Protein AF-A0A9Q1QPU2-F1 (afdb_monomer_lite)

Structure (mmCIF, N/CA/C/O backbone):
data_AF-A0A9Q1QPU2-F1
#
_entry.id   AF-A0A9Q1QPU2-F1
#
loop_
_atom_site.group_PDB
_atom_site.id
_atom_site.type_symbol
_atom_site.label_atom_id
_atom_site.label_alt_id
_atom_site.label_comp_id
_atom_site.label_asym_id
_atom_site.label_entity_id
_atom_site.label_seq_id
_atom_site.pdbx_PDB_ins_code
_atom_site.Cartn_x
_atom_site.Cartn_y
_atom_site.Cartn_z
_atom_site.occupancy
_atom_site.B_iso_or_equiv
_atom_site.auth_seq_id
_atom_site.auth_comp_id
_atom_site.auth_asym_id
_atom_site.auth_atom_id
_atom_site.pdbx_PDB_model_num
ATOM 1 N N . MET A 1 1 ? 66.013 45.601 4.174 1.00 34.84 1 MET A N 1
ATOM 2 C CA . MET A 1 1 ? 66.980 44.542 4.52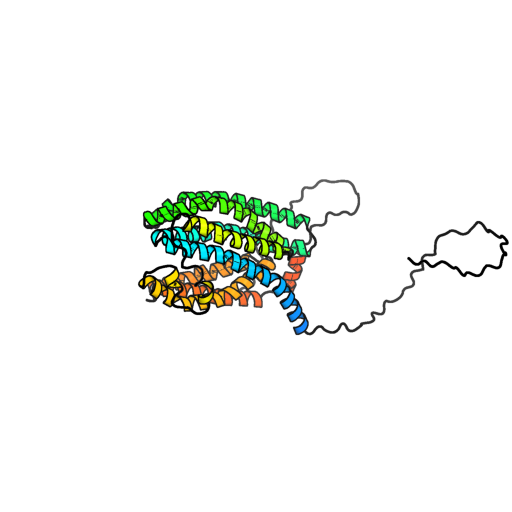8 1.00 34.84 1 MET A CA 1
ATOM 3 C C . MET A 1 1 ? 66.966 43.518 3.395 1.00 34.84 1 MET A C 1
ATOM 5 O O . MET A 1 1 ? 65.928 42.915 3.198 1.00 34.84 1 MET A O 1
ATOM 9 N N . SER A 1 2 ? 68.063 43.481 2.618 1.00 30.22 2 SER A N 1
ATOM 10 C CA . SER A 1 2 ? 68.487 42.543 1.544 1.00 30.22 2 SER A CA 1
ATOM 11 C C . SER A 1 2 ? 67.428 42.031 0.539 1.00 30.22 2 SER A C 1
ATOM 13 O O . SER A 1 2 ? 66.577 41.247 0.919 1.00 30.22 2 SER A O 1
ATOM 15 N N . SER A 1 3 ? 67.333 42.444 -0.735 1.00 26.91 3 SER A N 1
ATOM 16 C CA . SER A 1 3 ? 68.310 42.666 -1.829 1.00 26.91 3 SER A CA 1
ATOM 17 C C . SER A 1 3 ? 68.840 41.389 -2.508 1.00 26.91 3 SER A C 1
ATOM 19 O O . SER A 1 3 ? 69.225 40.452 -1.814 1.00 26.91 3 SER A O 1
ATOM 21 N N . TYR A 1 4 ? 68.941 41.489 -3.849 1.00 28.34 4 TYR A N 1
ATOM 22 C CA . TYR A 1 4 ? 69.605 40.662 -4.887 1.00 28.34 4 TYR A CA 1
ATOM 23 C C . TYR A 1 4 ? 68.742 39.691 -5.715 1.00 28.34 4 TYR A C 1
ATOM 25 O O . TYR A 1 4 ? 67.999 38.904 -5.156 1.00 28.34 4 TYR A O 1
ATOM 33 N N . LYS A 1 5 ? 68.907 39.544 -7.040 1.00 32.22 5 LYS A N 1
ATOM 34 C CA . LYS A 1 5 ? 69.189 40.414 -8.211 1.00 32.22 5 LYS A CA 1
ATOM 35 C C . LYS A 1 5 ? 69.163 39.482 -9.446 1.00 32.22 5 LYS A C 1
ATOM 37 O O . LYS A 1 5 ? 69.552 38.327 -9.358 1.00 32.22 5 LYS A O 1
ATOM 42 N N . SER A 1 6 ? 68.718 40.045 -10.565 1.00 30.31 6 SER A N 1
ATOM 43 C CA . SER A 1 6 ? 68.746 39.582 -11.967 1.00 30.31 6 SER A CA 1
ATOM 44 C C . SER A 1 6 ? 70.047 38.924 -12.484 1.00 30.31 6 SER A C 1
ATOM 46 O O . SER A 1 6 ? 71.121 39.339 -12.054 1.00 30.31 6 SER A O 1
ATOM 48 N N . ALA A 1 7 ? 69.930 38.012 -13.474 1.00 30.69 7 ALA A N 1
ATOM 49 C CA . ALA A 1 7 ? 70.669 37.965 -14.769 1.00 30.69 7 ALA A CA 1
ATOM 50 C C . ALA A 1 7 ? 70.423 36.600 -15.473 1.00 30.69 7 ALA A C 1
ATOM 52 O O . ALA A 1 7 ? 70.727 35.558 -14.907 1.00 30.69 7 ALA A O 1
ATOM 53 N N . ILE A 1 8 ? 69.661 36.512 -16.573 1.00 32.28 8 ILE A N 1
ATOM 54 C CA . ILE A 1 8 ? 70.075 36.578 -17.998 1.00 32.28 8 ILE A CA 1
ATOM 55 C C . ILE A 1 8 ? 71.244 35.646 -18.370 1.00 32.28 8 ILE A C 1
ATOM 57 O O . ILE A 1 8 ? 72.381 35.905 -17.990 1.00 32.28 8 ILE A O 1
ATOM 61 N N . ASN A 1 9 ? 70.976 34.659 -19.239 1.00 26.20 9 ASN A N 1
ATOM 62 C CA . ASN A 1 9 ? 71.851 34.348 -20.376 1.00 26.20 9 ASN A CA 1
ATOM 63 C C . ASN A 1 9 ? 71.113 33.572 -21.482 1.00 26.20 9 ASN A C 1
ATOM 65 O O . ASN A 1 9 ? 70.514 32.526 -21.250 1.00 26.20 9 ASN A O 1
ATOM 69 N N . LEU A 1 10 ? 71.195 34.127 -22.689 1.00 27.95 10 LEU A N 1
ATOM 70 C CA . LEU A 1 10 ? 70.798 33.579 -23.982 1.00 27.95 10 LEU A CA 1
ATOM 71 C C . LEU A 1 10 ? 72.023 33.738 -24.901 1.00 27.95 10 LEU A C 1
ATOM 73 O O . LEU A 1 10 ? 72.663 34.787 -24.834 1.00 27.95 10 LEU A O 1
ATOM 77 N N . PRO A 1 11 ? 72.314 32.784 -25.794 1.00 32.06 11 PRO A N 1
ATOM 78 C CA . PRO A 1 11 ? 72.990 33.084 -27.063 1.00 32.06 11 PRO A CA 1
ATOM 79 C C . PRO A 1 11 ? 72.051 32.723 -28.235 1.00 32.06 11 PRO A C 1
ATOM 81 O O . PRO A 1 11 ? 71.569 31.599 -28.322 1.00 32.06 11 PRO A O 1
ATOM 84 N N . SER A 1 12 ? 71.544 33.691 -29.013 1.00 27.19 12 SER A N 1
ATOM 85 C CA . SER A 1 12 ? 72.087 34.207 -30.296 1.00 27.19 12 SER A CA 1
ATOM 86 C C . SER A 1 12 ? 72.287 33.123 -31.375 1.00 27.19 12 SER A C 1
ATOM 88 O O . SER A 1 12 ? 73.222 32.338 -31.294 1.00 27.19 12 SER A O 1
ATOM 90 N N . LEU A 1 13 ? 71.360 32.956 -32.327 1.00 31.27 13 LEU A N 1
ATOM 91 C CA . LEU A 1 13 ? 71.281 33.637 -33.639 1.00 31.27 13 LEU A CA 1
ATOM 92 C C . LEU A 1 13 ? 72.525 33.499 -34.537 1.00 31.27 13 LEU A C 1
ATOM 94 O O . LEU A 1 13 ? 73.529 34.180 -34.356 1.00 31.27 13 LEU A O 1
ATOM 98 N N . THR A 1 14 ? 72.368 32.753 -35.629 1.00 26.95 14 THR A N 1
ATOM 99 C CA . THR A 1 14 ? 72.951 33.065 -36.946 1.00 26.95 14 THR A CA 1
ATOM 100 C C . THR A 1 14 ? 71.989 32.482 -37.989 1.00 26.95 14 THR A C 1
ATOM 102 O O . THR A 1 14 ? 71.664 31.305 -37.922 1.00 26.95 14 THR A O 1
ATOM 105 N N . LYS A 1 15 ? 71.210 33.350 -38.659 1.00 28.09 15 LYS A N 1
ATOM 106 C CA . LYS A 1 15 ? 71.367 33.773 -40.072 1.00 28.09 15 LYS A CA 1
ATOM 107 C C . LYS A 1 15 ? 71.317 32.597 -41.056 1.00 28.09 15 LYS A C 1
ATOM 109 O O . LYS A 1 15 ? 71.992 31.612 -40.840 1.00 28.09 15 LYS A O 1
ATOM 114 N N . ALA A 1 16 ? 70.712 32.656 -42.228 1.00 27.31 16 ALA A N 1
ATOM 115 C CA . ALA A 1 16 ? 69.770 33.516 -42.932 1.00 27.31 16 ALA A CA 1
ATOM 116 C C . ALA A 1 16 ? 69.650 32.834 -44.312 1.00 27.31 16 ALA A C 1
ATOM 118 O O . ALA A 1 16 ? 70.626 32.250 -44.767 1.00 27.31 16 ALA A O 1
ATOM 119 N N . GLN A 1 17 ? 68.501 32.976 -44.974 1.00 25.86 17 GLN A N 1
ATOM 120 C CA . GLN A 1 17 ? 68.323 32.804 -46.425 1.00 25.86 17 GLN A CA 1
ATOM 121 C C . GLN A 1 17 ? 68.671 31.446 -47.059 1.00 25.86 17 GLN A C 1
ATOM 123 O O . GLN A 1 17 ? 69.809 31.180 -47.407 1.00 25.86 17 GLN A O 1
ATOM 128 N N . GLU A 1 18 ? 67.622 30.737 -47.470 1.00 25.30 18 GLU A N 1
ATOM 129 C CA . GLU A 1 18 ? 67.365 30.632 -48.910 1.00 25.30 18 GLU A CA 1
ATOM 130 C C . GLU A 1 18 ? 65.853 30.575 -49.150 1.00 25.30 18 GLU A C 1
ATOM 132 O O . GLU A 1 18 ? 65.139 29.685 -48.691 1.00 25.30 18 GLU A O 1
ATOM 137 N N . ARG A 1 19 ? 65.347 31.620 -49.801 1.00 26.22 19 ARG A N 1
ATOM 138 C CA . ARG A 1 19 ? 63.981 31.723 -50.301 1.00 26.22 19 ARG A CA 1
ATOM 139 C C . ARG A 1 19 ? 64.154 32.024 -51.778 1.00 26.22 19 ARG A C 1
ATOM 141 O O . ARG A 1 19 ? 64.421 33.170 -52.117 1.00 26.22 19 ARG A O 1
ATOM 148 N N . GLU A 1 20 ? 64.000 31.021 -52.633 1.00 25.81 20 GLU A N 1
ATOM 149 C CA . GLU A 1 20 ? 63.782 31.268 -54.053 1.00 25.81 20 GLU A CA 1
ATOM 150 C C . GLU A 1 20 ? 62.531 30.533 -54.544 1.00 25.81 20 GLU A C 1
ATOM 152 O O . GLU A 1 20 ? 62.410 29.313 -54.560 1.00 25.81 20 GLU A O 1
ATOM 157 N N . SER A 1 21 ? 61.551 31.385 -54.827 1.00 26.98 21 SER A N 1
ATOM 158 C CA . SER A 1 21 ? 60.366 31.241 -55.658 1.00 26.98 21 SER A CA 1
ATOM 159 C C . SER A 1 21 ? 60.371 30.101 -56.688 1.00 26.98 21 SER A C 1
ATOM 161 O O . SER A 1 21 ? 61.070 30.169 -57.695 1.00 26.98 21 SER A O 1
ATOM 163 N N . THR A 1 22 ? 59.382 29.209 -56.592 1.00 26.09 22 THR A N 1
ATOM 164 C CA . THR A 1 22 ? 58.514 28.928 -57.751 1.00 26.09 22 THR A CA 1
ATOM 165 C C . THR A 1 22 ? 57.103 28.572 -57.272 1.00 26.09 22 THR A C 1
ATOM 167 O O . THR A 1 22 ? 56.781 27.424 -56.986 1.00 26.09 22 THR A O 1
ATOM 170 N N . HIS A 1 23 ? 56.239 29.583 -57.150 1.00 28.95 23 HIS A N 1
ATOM 171 C CA . HIS A 1 23 ? 54.799 29.375 -56.998 1.00 28.95 23 HIS A CA 1
ATOM 172 C C . HIS A 1 23 ? 54.241 28.846 -58.328 1.00 28.95 23 HIS A C 1
ATOM 174 O O . HIS A 1 23 ? 54.044 29.614 -59.26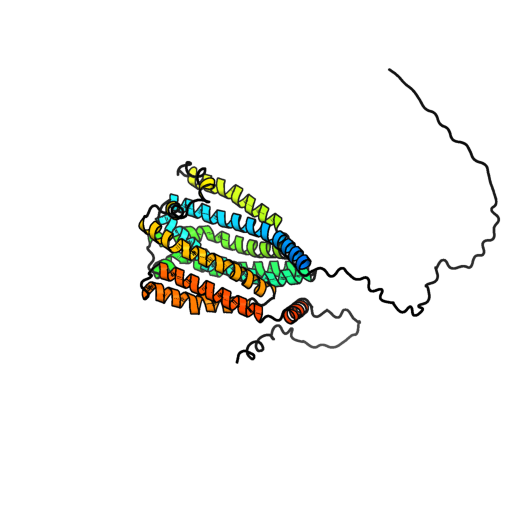6 1.00 28.95 23 HIS A O 1
ATOM 180 N N . THR A 1 24 ? 53.953 27.547 -58.419 1.00 29.55 24 THR A N 1
ATOM 181 C CA . THR A 1 24 ? 53.045 27.024 -59.448 1.00 29.55 24 THR A CA 1
ATOM 182 C C . THR A 1 24 ? 51.625 27.083 -58.892 1.00 29.55 24 THR A C 1
ATOM 184 O O . THR A 1 24 ? 51.185 26.238 -58.115 1.00 29.55 24 THR A O 1
ATOM 187 N N . ILE A 1 25 ? 50.916 28.151 -59.251 1.00 37.66 25 ILE A N 1
ATOM 188 C CA . ILE A 1 25 ? 49.475 28.309 -59.057 1.00 37.66 25 ILE A CA 1
ATOM 189 C C . ILE A 1 25 ? 48.807 27.262 -59.951 1.00 37.66 25 ILE A C 1
ATOM 191 O O . ILE A 1 25 ? 48.727 27.505 -61.146 1.00 37.66 25 ILE A O 1
ATOM 195 N N . ASN A 1 26 ? 48.467 26.079 -59.416 1.00 36.12 26 ASN A N 1
ATOM 196 C CA . ASN A 1 26 ? 47.433 25.143 -59.912 1.00 36.12 26 ASN A CA 1
ATOM 197 C C . ASN A 1 26 ? 47.466 23.795 -59.152 1.00 36.12 26 ASN A C 1
ATOM 199 O O . ASN A 1 26 ? 47.678 22.741 -59.751 1.00 36.12 26 ASN A O 1
ATOM 203 N N . GLN A 1 27 ? 47.227 23.789 -57.833 1.00 38.75 27 GLN A N 1
ATOM 204 C CA . GLN A 1 27 ? 46.859 22.554 -57.119 1.00 38.75 27 GLN A CA 1
ATOM 205 C C . GLN A 1 27 ? 45.722 22.807 -56.112 1.00 38.75 27 GLN A C 1
ATOM 207 O O . GLN A 1 27 ? 45.822 23.736 -55.308 1.00 38.75 27 GLN A O 1
ATOM 212 N N . PRO A 1 28 ? 44.632 22.015 -56.141 1.00 36.62 28 PRO A N 1
ATOM 213 C CA . PRO A 1 28 ? 43.516 22.174 -55.216 1.00 36.62 28 PRO A CA 1
ATOM 214 C C . PRO A 1 28 ? 43.838 21.602 -53.823 1.00 36.62 28 PRO A C 1
ATOM 216 O O . PRO A 1 28 ? 44.310 20.476 -53.686 1.00 36.62 28 PRO A O 1
ATOM 219 N N . LEU A 1 29 ? 43.519 22.383 -52.784 1.00 38.06 29 LEU A N 1
ATOM 220 C CA . LEU A 1 29 ? 43.674 22.107 -51.344 1.00 38.06 29 LEU A CA 1
ATOM 221 C C . LEU A 1 29 ? 42.644 21.093 -50.792 1.00 38.06 29 LEU A C 1
ATOM 223 O O . LEU A 1 29 ? 42.012 21.328 -49.764 1.00 38.06 29 LEU A O 1
ATOM 227 N N . LEU A 1 30 ? 42.447 19.955 -51.463 1.00 35.75 30 LEU A N 1
ATOM 228 C CA . LEU A 1 30 ? 41.567 18.883 -50.980 1.00 35.75 30 LEU A CA 1
ATOM 229 C C . LEU A 1 30 ? 42.292 17.537 -51.026 1.00 35.75 30 LEU A C 1
ATOM 231 O O . LEU A 1 30 ? 42.607 17.009 -52.091 1.00 35.75 30 LEU A O 1
ATOM 235 N N . ALA A 1 31 ? 42.549 16.978 -49.843 1.00 32.84 31 ALA A N 1
ATOM 236 C CA . ALA A 1 31 ? 43.121 15.649 -49.687 1.00 32.84 31 ALA A CA 1
ATOM 237 C C . ALA A 1 31 ? 42.207 14.589 -50.329 1.00 32.84 31 ALA A C 1
ATOM 239 O O . ALA A 1 31 ? 41.003 14.529 -50.070 1.00 32.84 31 ALA A O 1
ATOM 240 N N . LYS A 1 32 ? 42.807 13.749 -51.179 1.00 32.75 32 LYS A N 1
ATOM 241 C CA . LYS A 1 32 ? 42.189 12.591 -51.837 1.00 32.75 32 LYS A CA 1
ATOM 242 C C . LYS A 1 32 ? 41.475 11.688 -50.823 1.00 32.75 32 LYS A C 1
ATOM 244 O O . LYS A 1 32 ? 42.078 11.217 -49.863 1.00 32.75 32 LYS A O 1
ATOM 249 N N . LYS A 1 33 ? 40.211 11.375 -51.110 1.00 28.05 33 LYS A N 1
ATOM 250 C CA . LYS A 1 33 ? 39.438 10.296 -50.480 1.00 28.05 33 LYS A CA 1
ATOM 251 C C . LYS A 1 33 ? 40.066 8.943 -50.879 1.00 28.05 33 LYS A C 1
ATOM 253 O O . LYS A 1 33 ? 40.233 8.727 -52.082 1.00 28.05 33 LYS A O 1
ATOM 258 N N . PRO A 1 34 ? 40.424 8.037 -49.950 1.00 31.33 34 PRO A N 1
ATOM 259 C CA . PRO A 1 34 ? 40.932 6.721 -50.325 1.00 31.33 34 PRO A CA 1
ATOM 260 C C . PRO A 1 34 ? 39.817 5.855 -50.920 1.00 31.33 34 PRO A C 1
ATOM 262 O O . PRO A 1 34 ? 38.688 5.833 -50.430 1.00 31.33 34 PRO A O 1
ATOM 265 N N . SER A 1 35 ? 40.160 5.156 -51.995 1.00 29.08 35 SER A N 1
ATOM 266 C CA . SER A 1 35 ? 39.362 4.157 -52.702 1.00 29.08 35 SER A CA 1
ATOM 267 C C . SER A 1 35 ? 38.942 2.998 -51.793 1.00 29.08 35 SER A C 1
ATOM 269 O O . SER A 1 35 ? 39.776 2.430 -51.090 1.00 29.08 35 SER A O 1
ATOM 271 N N . ILE A 1 36 ? 37.667 2.610 -51.863 1.00 33.50 36 ILE A N 1
ATOM 272 C CA . ILE A 1 36 ? 37.123 1.406 -51.224 1.00 33.50 36 ILE A CA 1
ATOM 273 C C . ILE A 1 36 ? 37.673 0.183 -51.972 1.00 33.50 36 ILE A C 1
ATOM 275 O O . ILE A 1 36 ? 37.143 -0.215 -53.006 1.00 33.50 36 ILE A O 1
ATOM 279 N N . GLY A 1 37 ? 38.759 -0.393 -51.461 1.00 28.14 37 GLY A N 1
ATOM 280 C CA . GLY A 1 37 ? 39.124 -1.781 -51.725 1.00 28.14 37 GLY A CA 1
ATOM 281 C C . GLY A 1 37 ? 38.324 -2.687 -50.791 1.00 28.14 37 GLY A C 1
ATOM 282 O O . GLY A 1 37 ? 38.138 -2.356 -49.622 1.00 28.14 37 GLY A O 1
ATOM 283 N N . HIS A 1 38 ? 37.816 -3.808 -51.302 1.00 33.62 38 HIS A N 1
ATOM 284 C CA . HIS A 1 38 ? 37.218 -4.866 -50.489 1.00 33.62 38 HIS A CA 1
ATOM 285 C C . HIS A 1 38 ? 38.249 -5.407 -49.494 1.00 33.62 38 HIS A C 1
ATOM 287 O O . HIS A 1 38 ? 39.044 -6.286 -49.815 1.00 33.62 38 HIS A O 1
ATOM 293 N N . GLN A 1 39 ? 38.233 -4.866 -48.279 1.00 28.22 39 GLN A N 1
ATOM 294 C CA . GLN A 1 39 ? 38.965 -5.404 -47.149 1.00 28.22 39 GLN A CA 1
ATOM 295 C C . GLN A 1 39 ? 37.976 -6.246 -46.349 1.00 28.22 39 GLN A C 1
ATOM 297 O O . GLN A 1 39 ? 37.120 -5.743 -45.624 1.00 28.22 39 GLN A O 1
ATOM 302 N N . GLN A 1 40 ? 38.049 -7.550 -46.590 1.00 28.59 40 GLN A N 1
ATOM 303 C CA . GLN A 1 40 ? 37.376 -8.584 -45.822 1.00 28.59 40 GLN A CA 1
ATOM 304 C C . GLN A 1 40 ? 37.736 -8.367 -44.344 1.00 28.59 40 GLN A C 1
ATOM 306 O O . GLN A 1 40 ? 38.898 -8.501 -43.964 1.00 28.59 40 GLN A O 1
ATOM 311 N N . MET A 1 41 ? 36.759 -7.967 -43.524 1.00 29.23 41 MET A N 1
ATOM 312 C CA . MET A 1 41 ? 36.916 -7.904 -42.071 1.00 29.23 41 MET A CA 1
ATOM 313 C C . MET A 1 41 ? 37.126 -9.332 -41.563 1.00 29.23 41 MET A C 1
ATOM 315 O O . MET A 1 41 ? 36.170 -10.082 -41.372 1.00 29.23 41 MET A O 1
ATOM 319 N N . GLN A 1 42 ? 38.386 -9.720 -41.376 1.00 28.75 42 GLN A N 1
ATOM 320 C CA . GLN A 1 42 ? 38.726 -10.813 -40.480 1.00 28.75 42 GLN A CA 1
ATOM 321 C C . GLN A 1 42 ? 38.312 -10.375 -39.078 1.00 28.75 42 GLN A C 1
ATOM 323 O O . GLN A 1 42 ? 38.868 -9.441 -38.504 1.00 28.75 42 GLN A O 1
ATOM 328 N N . HIS A 1 43 ? 37.266 -11.020 -38.575 1.00 30.80 43 HIS A N 1
ATOM 329 C CA . HIS A 1 43 ? 36.855 -10.954 -37.185 1.00 30.80 43 HIS A CA 1
ATOM 330 C C . HIS A 1 43 ? 37.993 -11.584 -36.364 1.00 30.80 43 HIS A C 1
ATOM 332 O O . HIS A 1 43 ? 38.073 -12.805 -36.252 1.00 30.80 43 HIS A O 1
ATOM 338 N N . GLU A 1 44 ? 38.919 -10.774 -35.847 1.00 32.03 44 GLU A N 1
ATOM 339 C CA . GLU A 1 44 ? 39.770 -11.220 -34.746 1.00 32.03 44 GLU A CA 1
ATOM 340 C C . GLU A 1 44 ? 38.867 -11.383 -33.522 1.00 32.03 44 GLU A C 1
ATOM 342 O O . GLU A 1 44 ? 38.420 -10.419 -32.896 1.00 32.03 44 GLU A O 1
ATOM 347 N N . ASP A 1 45 ? 38.527 -12.637 -33.245 1.00 35.75 45 ASP A N 1
ATOM 348 C CA . ASP A 1 45 ? 37.772 -13.065 -32.079 1.00 35.75 45 ASP A CA 1
ATOM 349 C C . ASP A 1 45 ? 38.711 -12.997 -30.865 1.00 35.75 45 ASP A C 1
ATOM 351 O O . ASP A 1 45 ? 39.341 -13.975 -30.461 1.00 35.75 45 ASP A O 1
ATOM 355 N N . HIS A 1 46 ? 38.888 -11.796 -30.307 1.00 34.91 46 HIS A N 1
ATOM 356 C CA . HIS A 1 46 ? 39.441 -11.676 -28.965 1.00 34.91 46 HIS A CA 1
ATOM 357 C C . HIS A 1 46 ? 38.467 -12.375 -28.009 1.00 34.91 46 HIS A C 1
ATOM 359 O O . HIS A 1 46 ? 37.315 -11.942 -27.918 1.00 34.91 46 HIS A O 1
ATOM 365 N N . PRO A 1 47 ? 38.887 -13.416 -27.265 1.00 39.72 47 PRO A N 1
ATOM 366 C CA . PRO A 1 47 ? 38.003 -14.067 -26.319 1.00 39.72 47 PRO A CA 1
ATOM 367 C C . PRO A 1 47 ? 37.664 -13.054 -25.228 1.00 39.72 47 PRO A C 1
ATOM 369 O O . PRO A 1 47 ? 38.466 -12.770 -24.335 1.00 39.72 47 PRO A O 1
ATOM 372 N N . HIS A 1 48 ? 36.461 -12.482 -25.299 1.00 45.09 48 HIS A N 1
ATOM 373 C CA . HIS A 1 48 ? 35.873 -11.806 -24.157 1.00 45.09 48 HIS A CA 1
ATOM 374 C C . HIS A 1 48 ? 35.924 -12.800 -22.993 1.00 45.09 48 HIS A C 1
ATOM 376 O O . HIS A 1 48 ? 35.435 -13.922 -23.154 1.00 45.09 48 HIS A O 1
ATOM 382 N N . PRO A 1 49 ? 36.510 -12.441 -21.834 1.00 51.22 49 PRO A N 1
ATOM 383 C CA . PRO A 1 49 ? 36.512 -13.338 -20.693 1.00 51.22 49 PRO A CA 1
ATOM 384 C C . PRO A 1 49 ? 35.055 -13.689 -20.411 1.00 51.22 49 PRO A C 1
ATOM 386 O O . PRO A 1 49 ? 34.252 -12.795 -20.127 1.00 51.22 49 PRO A O 1
ATOM 389 N N . GLN A 1 50 ? 34.703 -14.970 -20.572 1.00 51.38 50 GLN A N 1
ATOM 390 C CA . GLN A 1 50 ? 33.384 -15.491 -20.237 1.00 51.38 50 GLN A CA 1
ATOM 391 C C . GLN A 1 50 ? 33.126 -15.096 -18.787 1.00 51.38 50 GLN A C 1
ATOM 393 O O . GLN A 1 50 ? 33.680 -15.683 -17.857 1.00 51.38 50 GLN A O 1
ATOM 398 N N . LYS A 1 51 ? 32.334 -14.039 -18.584 1.00 57.38 51 LYS A N 1
ATOM 399 C CA . LYS A 1 51 ? 31.912 -13.635 -17.249 1.00 57.38 51 LYS A CA 1
ATOM 400 C C . LYS A 1 51 ? 31.193 -14.845 -16.676 1.00 57.38 51 LYS A C 1
ATOM 402 O O . LYS A 1 51 ? 30.162 -15.252 -17.206 1.00 57.38 51 LYS A O 1
ATOM 407 N N . THR A 1 52 ? 31.753 -15.441 -15.629 1.00 75.81 52 THR A N 1
ATOM 408 C CA . THR A 1 52 ? 31.099 -16.550 -14.937 1.00 75.81 52 THR A CA 1
ATOM 409 C C . THR A 1 52 ? 29.697 -16.098 -14.524 1.00 75.81 52 THR A C 1
ATOM 411 O O . THR A 1 52 ? 29.517 -14.945 -14.121 1.00 75.81 52 THR A O 1
ATOM 414 N N . HIS A 1 53 ? 28.697 -16.983 -14.611 1.00 81.75 53 HIS A N 1
ATOM 415 C CA . HIS A 1 53 ? 27.316 -16.680 -14.197 1.00 81.75 53 HIS A CA 1
ATOM 416 C C . HIS A 1 53 ? 27.255 -16.047 -12.792 1.00 81.75 53 HIS A C 1
ATOM 418 O O . HIS A 1 53 ? 26.421 -15.182 -12.531 1.00 81.75 53 HIS A O 1
ATOM 424 N N . LEU A 1 54 ? 28.205 -16.407 -11.923 1.00 85.06 54 LEU A N 1
ATOM 425 C CA . LEU A 1 54 ? 28.401 -15.816 -10.602 1.00 85.06 54 LEU A CA 1
ATOM 426 C C . LEU A 1 54 ? 28.809 -14.333 -10.648 1.00 85.06 54 LEU A C 1
ATOM 428 O O . LEU A 1 54 ? 28.237 -13.519 -9.930 1.00 85.06 54 LEU A O 1
ATOM 432 N N . THR A 1 55 ? 29.764 -13.958 -11.503 1.00 85.69 55 THR A N 1
ATOM 433 C CA . THR A 1 55 ? 30.198 -12.557 -11.656 1.00 85.69 55 THR A CA 1
ATOM 434 C C . THR A 1 55 ? 29.055 -11.682 -12.168 1.00 85.69 55 THR A C 1
ATOM 436 O O . THR A 1 55 ? 28.898 -10.544 -11.727 1.00 85.69 55 THR A O 1
ATOM 439 N N . LEU A 1 56 ? 28.225 -12.210 -13.073 1.00 90.06 56 LEU A N 1
ATOM 440 C CA . LEU A 1 56 ? 27.018 -11.522 -13.531 1.00 90.06 56 LEU A CA 1
ATOM 441 C C . LEU A 1 56 ? 26.018 -11.340 -12.378 1.00 90.06 56 LEU A C 1
ATOM 443 O O . LEU A 1 56 ? 25.591 -10.219 -12.123 1.00 90.06 56 LEU A O 1
ATOM 447 N N . ALA A 1 57 ? 25.722 -12.408 -11.631 1.00 87.62 57 ALA A N 1
ATOM 448 C CA . ALA A 1 57 ? 24.795 -12.364 -10.501 1.00 87.62 57 ALA A CA 1
ATOM 449 C C . ALA A 1 57 ? 25.230 -11.376 -9.404 1.00 87.62 57 ALA A C 1
ATOM 451 O O . ALA A 1 57 ? 24.401 -10.635 -8.883 1.00 87.62 57 ALA A O 1
ATOM 452 N N . ILE A 1 58 ? 26.526 -11.311 -9.082 1.00 90.50 58 ILE A N 1
ATOM 453 C CA . ILE A 1 58 ? 27.063 -10.360 -8.096 1.00 90.50 58 ILE A CA 1
ATOM 454 C C . ILE A 1 58 ? 26.888 -8.912 -8.572 1.00 90.50 58 ILE A C 1
ATOM 456 O O . ILE A 1 58 ? 26.526 -8.039 -7.780 1.00 90.50 58 ILE A O 1
ATOM 460 N N . ASN A 1 59 ? 27.124 -8.644 -9.859 1.00 90.69 59 ASN A N 1
ATOM 461 C CA . ASN A 1 59 ? 26.946 -7.306 -10.421 1.00 90.69 59 ASN A CA 1
ATOM 462 C C . ASN A 1 59 ? 25.473 -6.873 -10.403 1.00 90.69 59 ASN A C 1
ATOM 464 O O . ASN A 1 59 ? 25.179 -5.746 -10.000 1.00 90.69 59 ASN A O 1
ATOM 468 N N . GLU A 1 60 ? 24.555 -7.773 -10.760 1.00 90.06 60 GLU A N 1
ATOM 469 C CA . GLU A 1 60 ? 23.113 -7.524 -10.664 1.00 90.06 60 GLU A CA 1
ATOM 470 C C . GLU A 1 60 ? 22.677 -7.297 -9.210 1.00 90.06 60 GLU A C 1
ATOM 472 O O . GLU A 1 60 ? 22.006 -6.311 -8.909 1.00 90.06 60 GLU A O 1
ATOM 477 N N . ALA A 1 61 ? 23.136 -8.135 -8.273 1.00 85.44 61 ALA A N 1
ATOM 478 C CA . ALA A 1 61 ? 22.832 -7.987 -6.851 1.00 85.44 61 ALA A CA 1
ATOM 479 C C . ALA A 1 61 ? 23.310 -6.638 -6.293 1.00 85.44 61 ALA A C 1
ATOM 481 O O . ALA A 1 61 ? 22.579 -5.981 -5.550 1.00 85.44 61 ALA A O 1
ATOM 482 N N . ARG A 1 62 ? 24.506 -6.180 -6.686 1.00 90.50 62 ARG A N 1
ATOM 483 C CA . ARG A 1 62 ? 25.023 -4.857 -6.305 1.00 90.50 62 ARG A CA 1
ATOM 484 C C . ARG A 1 62 ? 24.163 -3.725 -6.878 1.00 90.50 62 ARG A C 1
ATOM 486 O O . ARG A 1 62 ? 23.883 -2.764 -6.165 1.00 90.50 62 ARG A O 1
ATOM 493 N N . SER A 1 63 ? 23.729 -3.838 -8.133 1.00 86.88 63 SER A N 1
ATOM 494 C CA . SER A 1 63 ? 22.840 -2.857 -8.769 1.00 86.88 63 SER A CA 1
ATOM 495 C C . SER A 1 63 ? 21.494 -2.759 -8.041 1.00 86.88 63 SER A C 1
ATOM 497 O O . SER A 1 63 ? 21.055 -1.666 -7.676 1.00 86.88 63 SER A O 1
ATOM 499 N N . ILE A 1 64 ? 20.888 -3.909 -7.726 1.00 87.69 64 ILE A N 1
ATOM 500 C CA . ILE A 1 64 ? 19.645 -3.993 -6.949 1.00 87.69 64 ILE A CA 1
ATOM 501 C C . ILE A 1 64 ? 19.839 -3.377 -5.561 1.00 87.69 64 ILE A C 1
ATOM 503 O O . ILE A 1 64 ? 19.023 -2.557 -5.146 1.00 87.69 64 ILE A O 1
ATOM 507 N N . ALA A 1 65 ? 20.927 -3.709 -4.858 1.00 83.50 65 ALA A N 1
ATOM 508 C CA . ALA A 1 65 ? 21.205 -3.195 -3.517 1.00 83.50 65 ALA A CA 1
ATOM 509 C C . ALA A 1 65 ? 21.332 -1.662 -3.484 1.00 83.50 65 ALA A C 1
ATOM 511 O O . ALA A 1 65 ? 20.794 -1.027 -2.576 1.00 83.50 65 ALA A O 1
ATOM 512 N N . ASN A 1 66 ? 21.967 -1.057 -4.494 1.00 86.12 66 ASN A N 1
ATOM 513 C CA . ASN A 1 66 ? 22.114 0.400 -4.594 1.00 86.12 66 ASN A CA 1
ATOM 514 C C . ASN A 1 66 ? 20.766 1.134 -4.691 1.00 86.12 66 ASN A C 1
ATOM 516 O O . ASN A 1 66 ? 20.639 2.258 -4.208 1.00 86.12 66 ASN A O 1
ATOM 520 N N . ILE A 1 67 ? 19.751 0.504 -5.289 1.00 83.56 67 ILE A N 1
ATOM 521 C CA . ILE A 1 67 ? 18.395 1.061 -5.379 1.00 83.56 67 ILE A CA 1
ATOM 522 C C . ILE A 1 67 ? 17.574 0.682 -4.139 1.00 83.56 67 ILE A C 1
ATOM 524 O O . ILE A 1 67 ? 16.854 1.518 -3.592 1.00 83.56 67 ILE A O 1
ATOM 528 N N . ALA A 1 68 ? 17.689 -0.564 -3.677 1.00 80.38 68 ALA A N 1
ATOM 529 C CA . ALA A 1 68 ? 16.894 -1.112 -2.587 1.00 80.38 68 ALA A CA 1
ATOM 530 C C . ALA A 1 68 ? 17.236 -0.486 -1.230 1.00 80.38 68 ALA A C 1
ATOM 532 O O . ALA A 1 68 ? 16.319 -0.127 -0.498 1.00 80.38 68 ALA A O 1
ATOM 533 N N . LEU A 1 69 ? 18.517 -0.298 -0.891 1.00 79.62 69 LEU A N 1
ATOM 534 C CA . LEU A 1 69 ? 18.924 0.205 0.429 1.00 79.62 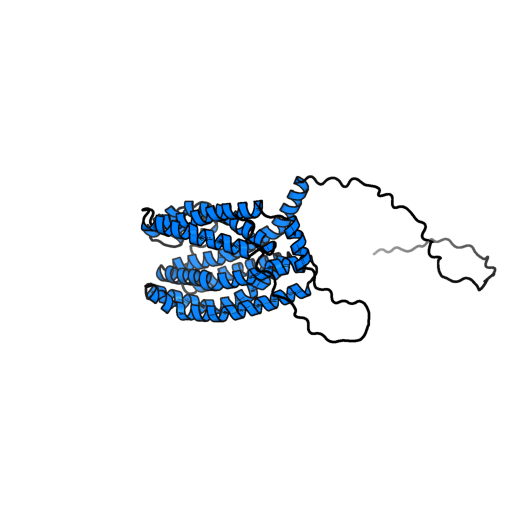69 LEU A CA 1
ATOM 535 C C . LEU A 1 69 ? 18.338 1.596 0.754 1.00 79.62 69 LEU A C 1
ATOM 537 O O . LEU A 1 69 ? 17.716 1.737 1.811 1.00 79.62 69 LEU A O 1
ATOM 541 N N . PRO A 1 70 ? 18.429 2.613 -0.129 1.00 77.31 70 PRO A N 1
ATOM 542 C CA . PRO A 1 70 ? 17.785 3.905 0.116 1.00 77.31 70 PRO A CA 1
ATOM 543 C C . PRO A 1 70 ? 16.258 3.817 0.232 1.00 77.31 70 PRO A C 1
ATOM 545 O O . PRO A 1 70 ? 15.655 4.567 1.001 1.00 77.31 70 PRO A O 1
ATOM 548 N N . LEU A 1 71 ? 15.623 2.907 -0.515 1.00 80.31 71 LEU A N 1
ATOM 549 C CA . LEU A 1 71 ? 14.173 2.705 -0.470 1.00 80.31 71 LEU A CA 1
ATOM 550 C C . LEU A 1 71 ? 13.724 1.995 0.807 1.00 80.31 71 LEU A C 1
ATOM 552 O O . LEU A 1 71 ? 12.706 2.389 1.368 1.00 80.31 71 LEU A O 1
ATOM 556 N N . ILE A 1 72 ? 14.487 1.011 1.293 1.00 76.19 72 ILE A N 1
ATOM 557 C CA . ILE A 1 72 ? 14.262 0.366 2.593 1.00 76.19 72 ILE A CA 1
ATOM 558 C C . ILE A 1 72 ? 14.345 1.419 3.694 1.00 76.19 72 ILE A C 1
ATOM 560 O O . ILE A 1 72 ? 13.429 1.522 4.506 1.00 76.19 72 ILE A O 1
ATOM 564 N N . LEU A 1 73 ? 15.390 2.254 3.679 1.00 73.88 73 LEU A N 1
ATOM 565 C CA . LEU A 1 73 ? 15.544 3.331 4.653 1.00 73.88 73 LEU A CA 1
ATOM 566 C C . LEU A 1 73 ? 14.376 4.322 4.579 1.00 73.88 73 LEU A C 1
ATOM 568 O O . LEU A 1 73 ? 13.774 4.639 5.598 1.00 73.88 73 LEU A O 1
ATOM 572 N N . THR A 1 74 ? 14.000 4.762 3.376 1.00 72.88 74 THR A N 1
ATOM 573 C CA . THR A 1 74 ? 12.822 5.620 3.170 1.00 72.88 74 THR A CA 1
ATOM 574 C C . THR A 1 74 ? 11.549 4.973 3.722 1.00 72.88 74 THR A C 1
ATOM 576 O O . THR A 1 74 ? 10.769 5.639 4.397 1.00 72.88 74 THR A O 1
ATOM 579 N N . GLY A 1 75 ? 11.325 3.688 3.442 1.00 74.81 75 GLY A N 1
ATOM 580 C CA . GLY A 1 75 ? 10.160 2.944 3.913 1.00 74.81 75 GLY A CA 1
ATOM 581 C C . GLY A 1 75 ? 10.116 2.867 5.435 1.00 74.81 75 GLY A C 1
ATOM 582 O O . GLY A 1 75 ? 9.110 3.243 6.030 1.00 74.81 75 GLY A O 1
ATOM 583 N N . LEU A 1 76 ? 11.223 2.464 6.064 1.00 73.56 76 LEU A N 1
ATOM 584 C CA . LEU A 1 76 ? 11.355 2.384 7.519 1.00 73.56 76 LEU A CA 1
ATOM 585 C C . LEU A 1 76 ? 11.055 3.730 8.181 1.00 73.56 76 LEU A C 1
ATOM 587 O O . LEU A 1 76 ? 10.285 3.799 9.136 1.00 73.56 76 LEU A O 1
ATOM 591 N N . LEU A 1 77 ? 11.619 4.803 7.630 1.00 70.50 77 LEU A N 1
ATOM 592 C CA . LEU A 1 77 ? 11.363 6.166 8.068 1.00 70.50 77 LEU A CA 1
ATOM 593 C C . LEU A 1 77 ? 9.853 6.478 7.990 1.00 70.50 77 LEU A C 1
ATOM 595 O O . LEU A 1 77 ? 9.234 6.838 8.994 1.00 70.50 77 LEU A O 1
ATOM 599 N N . LEU A 1 78 ? 9.221 6.280 6.832 1.00 71.38 78 LEU A N 1
ATOM 600 C CA . LEU A 1 78 ? 7.795 6.577 6.663 1.00 71.38 78 LEU A CA 1
ATOM 601 C C . LEU A 1 78 ? 6.891 5.747 7.590 1.00 71.38 78 LEU A C 1
ATOM 603 O O . LEU A 1 78 ? 5.953 6.303 8.157 1.00 71.38 78 LEU A O 1
ATOM 607 N N . TYR A 1 79 ? 7.182 4.459 7.795 1.00 75.88 79 TYR A N 1
ATOM 608 C CA . TYR A 1 79 ? 6.426 3.610 8.724 1.00 75.88 79 TYR A CA 1
ATOM 609 C C . TYR A 1 79 ? 6.627 4.007 10.189 1.00 75.88 79 TYR A C 1
ATOM 611 O O . TYR A 1 79 ? 5.681 3.947 10.976 1.00 75.88 79 TYR A O 1
ATOM 619 N N . SER A 1 80 ? 7.820 4.490 10.549 1.00 71.69 80 SER A N 1
ATOM 620 C CA . SER A 1 80 ? 8.105 4.968 11.908 1.00 71.69 80 SER A CA 1
ATOM 621 C C . SER A 1 80 ? 7.177 6.117 12.308 1.00 71.69 80 SER A C 1
ATOM 623 O O . SER A 1 80 ? 6.726 6.170 13.447 1.00 71.69 80 SER A O 1
ATOM 625 N N . ARG A 1 81 ? 6.816 7.003 11.367 1.00 67.94 81 ARG A N 1
ATOM 626 C CA . ARG A 1 81 ? 5.839 8.085 11.599 1.00 67.94 81 ARG A CA 1
ATOM 627 C C . ARG A 1 81 ? 4.484 7.543 12.070 1.00 67.94 81 ARG A C 1
ATOM 629 O O . ARG A 1 81 ? 3.922 8.041 13.046 1.00 67.94 81 ARG A O 1
ATOM 636 N N . SER A 1 82 ? 3.957 6.534 11.379 1.00 73.12 82 SER A N 1
ATOM 637 C CA . SER A 1 82 ? 2.678 5.907 11.730 1.00 73.12 82 SER A CA 1
ATOM 638 C C . SER A 1 82 ? 2.753 5.198 13.080 1.00 73.12 82 SER A C 1
ATOM 640 O O . SER A 1 82 ? 1.835 5.332 13.884 1.00 73.12 82 SER A O 1
ATOM 642 N N . MET A 1 83 ? 3.865 4.511 13.355 1.00 73.88 83 MET A N 1
ATOM 643 C CA . MET A 1 83 ? 4.103 3.855 14.642 1.00 73.88 83 MET A CA 1
ATOM 644 C C . MET A 1 83 ? 4.109 4.864 15.798 1.00 73.88 83 MET A C 1
ATOM 646 O O . MET A 1 83 ? 3.391 4.677 16.774 1.00 73.88 83 MET A O 1
ATOM 650 N N . ILE A 1 84 ? 4.858 5.965 15.665 1.00 70.50 84 ILE A N 1
ATOM 651 C CA . ILE A 1 84 ? 4.923 7.032 16.676 1.00 70.50 84 ILE A CA 1
ATOM 652 C C . ILE A 1 84 ? 3.528 7.614 16.934 1.00 70.50 84 ILE A C 1
ATOM 654 O O . ILE A 1 84 ? 3.116 7.733 18.083 1.00 70.50 84 ILE A O 1
ATOM 658 N N . SER A 1 85 ? 2.777 7.922 15.872 1.00 71.75 85 SER A N 1
ATOM 659 C CA . SER A 1 85 ? 1.414 8.458 15.994 1.00 71.75 85 SER A CA 1
ATOM 660 C C . SER A 1 85 ? 0.481 7.506 16.756 1.00 71.75 85 SER A C 1
ATOM 662 O O . SER A 1 85 ? -0.329 7.957 17.561 1.00 71.75 85 SER A O 1
ATOM 664 N N . MET A 1 86 ? 0.619 6.195 16.535 1.00 76.31 86 MET A N 1
ATOM 665 C CA . MET A 1 86 ? -0.189 5.179 17.211 1.00 76.31 86 MET A CA 1
ATOM 666 C C . MET A 1 86 ? 0.154 5.050 18.701 1.00 76.31 86 MET A C 1
ATOM 668 O O . MET A 1 86 ? -0.748 4.933 19.525 1.00 76.31 86 MET A O 1
ATOM 672 N N . LEU A 1 87 ? 1.439 5.130 19.058 1.00 72.19 87 LEU A N 1
ATOM 673 C CA . LEU A 1 87 ? 1.876 5.123 20.458 1.00 72.19 87 LEU A CA 1
ATOM 674 C C . LEU A 1 87 ? 1.301 6.315 21.232 1.00 72.19 87 LEU A C 1
ATOM 676 O O . LEU A 1 87 ? 0.802 6.150 22.341 1.00 72.19 87 LEU A O 1
ATOM 680 N N . PHE A 1 88 ? 1.309 7.510 20.634 1.00 70.12 88 PHE A N 1
ATOM 681 C CA . PHE A 1 88 ? 0.709 8.694 21.253 1.00 70.12 88 PHE A CA 1
ATOM 682 C C . PHE A 1 88 ? -0.806 8.564 21.433 1.00 70.12 88 PHE A C 1
ATOM 684 O O . PHE A 1 88 ? -1.328 8.976 22.463 1.00 70.12 88 PHE A O 1
ATOM 691 N N . LEU A 1 89 ? -1.510 7.962 20.472 1.00 73.81 89 LEU A N 1
ATOM 692 C CA . LEU A 1 89 ? -2.937 7.664 20.609 1.00 73.81 89 LEU A CA 1
ATOM 693 C C . LEU A 1 89 ? -3.219 6.718 21.781 1.00 73.81 89 LEU A C 1
ATOM 695 O O . LEU A 1 89 ? -4.141 6.979 22.548 1.00 73.81 89 LEU A O 1
ATOM 699 N N . GLY A 1 90 ? -2.392 5.683 21.955 1.00 72.44 90 GLY A N 1
ATOM 700 C CA . GLY A 1 90 ? -2.470 4.784 23.110 1.00 72.44 90 GLY A CA 1
ATOM 701 C C . GLY A 1 90 ? -2.306 5.523 24.439 1.00 72.44 90 GLY A C 1
ATOM 702 O O . GLY A 1 90 ? -3.065 5.290 25.371 1.00 72.44 90 GLY A O 1
ATOM 703 N N . GLN A 1 91 ? -1.387 6.493 24.503 1.00 74.81 91 GLN A N 1
ATOM 704 C CA . GLN A 1 91 ? -1.171 7.307 25.705 1.00 74.81 91 GLN A CA 1
ATOM 705 C C . GLN A 1 91 ? -2.296 8.305 26.007 1.00 74.81 91 GLN A C 1
ATOM 707 O O . GLN A 1 91 ? -2.462 8.695 27.161 1.00 74.81 91 GLN A O 1
ATOM 712 N N . ILE A 1 92 ? -3.042 8.751 24.991 1.00 76.44 92 ILE A N 1
ATOM 713 C CA . ILE A 1 92 ? -4.201 9.638 25.179 1.00 76.44 92 ILE A CA 1
ATOM 714 C C . ILE A 1 92 ? -5.368 8.861 25.805 1.00 76.44 92 ILE A C 1
ATOM 716 O O . ILE A 1 92 ? -6.085 9.409 26.643 1.00 76.44 92 ILE A O 1
ATOM 720 N N . GLY A 1 93 ? -5.551 7.598 25.415 1.00 78.94 93 GLY A N 1
ATOM 721 C CA . GLY A 1 93 ? -6.528 6.687 26.004 1.00 78.94 93 GLY A CA 1
ATOM 722 C C . GLY A 1 93 ? -7.147 5.725 24.990 1.00 78.94 93 GLY A C 1
ATOM 723 O O . GLY A 1 93 ? -7.043 5.907 23.775 1.00 78.94 93 GLY A O 1
ATOM 724 N N . GLU A 1 94 ? -7.849 4.712 25.499 1.00 85.94 94 GLU A N 1
ATOM 725 C CA . GLU A 1 94 ? -8.410 3.611 24.701 1.00 85.94 94 GLU A CA 1
ATOM 726 C C . GLU A 1 94 ? -9.375 4.082 23.606 1.00 85.94 94 GLU A C 1
ATOM 728 O O . GLU A 1 94 ? -9.325 3.582 22.484 1.00 85.94 94 GLU A O 1
ATOM 733 N N . LEU A 1 95 ? -10.207 5.093 23.888 1.00 86.69 95 LEU A N 1
ATOM 734 C CA . LEU A 1 95 ? -11.146 5.649 22.909 1.00 86.69 95 LEU A CA 1
ATOM 735 C C . LEU A 1 95 ? -10.421 6.309 21.724 1.00 86.69 95 LEU A C 1
ATOM 737 O O . LEU A 1 95 ? -10.799 6.090 20.572 1.00 86.69 95 LEU A O 1
ATOM 741 N N . ALA A 1 96 ? -9.364 7.079 22.000 1.00 81.81 96 ALA A N 1
ATOM 742 C CA . ALA A 1 96 ? -8.560 7.744 20.975 1.00 81.81 96 ALA A CA 1
ATOM 743 C C . ALA A 1 96 ? -7.788 6.724 20.129 1.00 81.81 96 ALA A C 1
ATOM 745 O O . ALA A 1 96 ? -7.745 6.837 18.902 1.00 81.81 96 ALA A O 1
ATOM 746 N N . LEU A 1 97 ? -7.231 5.691 20.767 1.00 84.50 97 LEU A N 1
ATOM 747 C CA . LEU A 1 97 ? -6.573 4.588 20.076 1.00 84.50 97 LEU A CA 1
ATOM 748 C C . LEU A 1 97 ? -7.546 3.801 19.194 1.00 84.50 97 LEU A C 1
ATOM 750 O O . LEU A 1 97 ? -7.250 3.573 18.021 1.00 84.50 97 LEU A O 1
ATOM 754 N N . ALA A 1 98 ? -8.711 3.415 19.715 1.00 88.44 98 ALA A N 1
ATOM 755 C CA . ALA A 1 98 ? -9.724 2.678 18.965 1.00 88.44 98 ALA A CA 1
ATOM 756 C C . ALA A 1 98 ? -10.257 3.503 17.783 1.00 88.44 98 ALA A C 1
ATOM 758 O O . ALA A 1 98 ? -10.274 3.023 16.650 1.00 88.44 98 ALA A O 1
ATOM 759 N N . GLY A 1 99 ? -10.633 4.764 18.018 1.00 89.50 99 GLY A N 1
ATOM 760 C CA . GLY A 1 99 ? -11.129 5.663 16.978 1.00 89.50 99 GLY A CA 1
ATOM 761 C C . GLY A 1 99 ? -10.075 5.970 15.915 1.00 89.50 99 GLY A C 1
ATOM 762 O O . GLY A 1 99 ? -10.327 5.831 14.717 1.00 89.50 99 GLY A O 1
ATOM 763 N N . GLY A 1 100 ? -8.866 6.343 16.329 1.00 88.62 100 GLY A N 1
ATOM 764 C CA . GLY A 1 100 ? -7.805 6.713 15.401 1.00 88.62 100 GLY A CA 1
ATOM 765 C C . GLY A 1 100 ? -7.196 5.532 14.643 1.00 88.62 100 GLY A C 1
ATOM 766 O O . GLY A 1 100 ? -6.945 5.656 13.445 1.00 88.62 100 GLY A O 1
ATOM 767 N N . SER A 1 101 ? -7.026 4.361 15.269 1.00 89.31 101 SER A N 1
ATOM 768 C CA . SER A 1 101 ? -6.594 3.149 14.552 1.00 89.31 101 SER A CA 1
ATOM 769 C C . SER A 1 101 ? -7.633 2.695 13.525 1.00 89.31 101 SER A C 1
ATOM 771 O O . SER A 1 101 ? -7.268 2.365 12.393 1.00 89.31 101 SER A O 1
ATOM 773 N N . LEU A 1 102 ? -8.926 2.778 13.863 1.00 92.81 102 LEU A N 1
ATOM 774 C CA . LEU A 1 102 ? -10.022 2.511 12.937 1.00 92.81 102 LEU A CA 1
ATOM 775 C C . LEU A 1 102 ? -10.038 3.515 11.774 1.00 92.81 102 LEU A C 1
ATOM 777 O O . LEU A 1 102 ? -10.191 3.107 10.623 1.00 92.81 102 LEU A O 1
ATOM 781 N N . ALA A 1 103 ? -9.818 4.807 12.043 1.00 91.44 103 ALA A N 1
ATOM 782 C CA . ALA A 1 103 ? -9.690 5.844 11.017 1.00 91.44 103 ALA A CA 1
ATOM 783 C C . ALA A 1 103 ? -8.510 5.595 10.070 1.00 91.44 103 ALA A C 1
ATOM 785 O O . ALA A 1 103 ? -8.679 5.635 8.851 1.00 91.44 103 ALA A O 1
ATOM 786 N N . ILE A 1 104 ? -7.330 5.283 10.612 1.00 89.50 104 ILE A N 1
ATOM 787 C CA . ILE A 1 104 ? -6.131 4.958 9.828 1.00 89.50 104 ILE A CA 1
ATOM 788 C C . ILE A 1 104 ? -6.370 3.709 8.973 1.00 89.50 104 ILE A C 1
ATOM 790 O O . ILE A 1 104 ? -6.058 3.712 7.781 1.00 89.50 104 ILE A O 1
ATOM 794 N N . GLY A 1 105 ? -6.946 2.650 9.550 1.00 91.75 105 GLY A N 1
ATOM 795 C CA . GLY A 1 105 ? -7.288 1.422 8.831 1.00 91.75 105 GLY A CA 1
ATOM 796 C C . GLY A 1 105 ? -8.266 1.680 7.685 1.00 91.75 105 GLY A C 1
ATOM 797 O O . GLY A 1 105 ? -8.013 1.279 6.546 1.00 91.75 105 GLY A O 1
ATOM 798 N N . PHE A 1 106 ? -9.336 2.430 7.952 1.00 94.81 106 PHE A N 1
ATOM 799 C CA . PHE A 1 106 ? -10.320 2.820 6.945 1.00 94.81 106 PHE A CA 1
ATOM 800 C C . PHE A 1 106 ? -9.687 3.652 5.823 1.00 94.81 106 PHE A C 1
ATOM 802 O O . PHE A 1 106 ? -9.917 3.367 4.647 1.00 94.81 106 PHE A O 1
ATOM 809 N N . ALA A 1 107 ? -8.844 4.632 6.160 1.00 93.25 107 ALA A N 1
ATOM 810 C CA . ALA A 1 107 ? -8.137 5.468 5.192 1.00 93.25 107 ALA A CA 1
ATOM 811 C C . ALA A 1 107 ? -7.163 4.657 4.318 1.00 93.25 107 ALA A C 1
ATOM 813 O O . ALA A 1 107 ? -7.123 4.835 3.096 1.00 93.25 107 ALA A O 1
ATOM 814 N N . ASN A 1 108 ? -6.423 3.719 4.918 1.00 92.38 108 ASN A N 1
ATOM 815 C CA . ASN A 1 108 ? -5.525 2.819 4.198 1.00 92.38 108 ASN A CA 1
ATOM 816 C C . ASN A 1 108 ? -6.282 1.955 3.186 1.00 92.38 108 ASN A C 1
ATOM 818 O O . ASN A 1 108 ? -5.872 1.886 2.027 1.00 92.38 108 ASN A O 1
ATOM 822 N N . ILE A 1 109 ? -7.386 1.324 3.596 1.00 94.56 109 ILE A N 1
ATOM 823 C CA . ILE A 1 109 ? -8.166 0.410 2.748 1.00 94.56 109 ILE A CA 1
ATOM 824 C C . ILE A 1 109 ? -8.885 1.174 1.631 1.00 94.56 109 ILE A C 1
ATOM 826 O O . ILE A 1 109 ? -8.825 0.780 0.468 1.00 94.56 109 ILE A O 1
ATOM 830 N N . THR A 1 110 ? -9.557 2.273 1.973 1.00 96.50 110 THR A N 1
ATOM 831 C CA . THR A 1 110 ? -10.494 2.949 1.061 1.00 96.50 110 THR A CA 1
ATOM 832 C C . THR A 1 110 ? -9.882 4.089 0.255 1.00 96.50 110 THR A C 1
ATOM 834 O O . THR A 1 110 ? -10.478 4.511 -0.731 1.00 96.50 110 THR A O 1
ATOM 837 N N . GLY A 1 111 ? -8.713 4.601 0.651 1.00 95.56 111 GLY A N 1
ATOM 838 C CA . GLY A 1 111 ? -8.078 5.743 -0.005 1.00 95.56 111 GLY A CA 1
ATOM 839 C C . GLY A 1 111 ? -6.651 5.463 -0.445 1.00 95.56 111 GLY A C 1
ATOM 840 O O . GLY A 1 111 ? -6.376 5.361 -1.642 1.00 95.56 111 GLY A O 1
ATOM 841 N N . TYR A 1 112 ? -5.729 5.320 0.509 1.00 91.81 112 TYR A N 1
ATOM 842 C CA . TYR A 1 112 ? -4.299 5.251 0.197 1.00 91.81 112 TYR A CA 1
ATOM 843 C C . TYR A 1 112 ? -3.920 4.027 -0.639 1.00 91.81 112 TYR A C 1
ATOM 845 O O . TYR A 1 112 ? -3.113 4.155 -1.558 1.00 91.81 112 TYR A O 1
ATOM 853 N N . SER A 1 113 ? -4.536 2.863 -0.403 1.00 94.38 113 SER A N 1
ATOM 854 C CA . SER A 1 113 ? -4.300 1.671 -1.232 1.00 94.38 113 SER A CA 1
ATOM 855 C C . SER A 1 113 ? -4.780 1.860 -2.671 1.00 94.38 113 SER A C 1
ATOM 857 O O . SER A 1 113 ? -4.109 1.408 -3.598 1.00 94.38 113 SER A O 1
ATOM 859 N N . ILE A 1 114 ? -5.895 2.571 -2.878 1.00 95.81 114 ILE A N 1
ATOM 860 C CA . ILE A 1 114 ? -6.421 2.876 -4.216 1.00 95.81 114 ILE A CA 1
ATOM 861 C C . ILE A 1 114 ? -5.486 3.849 -4.937 1.00 95.81 114 ILE A C 1
ATOM 863 O O . ILE A 1 114 ? -5.053 3.570 -6.054 1.00 95.81 114 ILE A O 1
ATOM 867 N N . LEU A 1 115 ? -5.115 4.957 -4.287 1.00 95.06 115 LEU A N 1
ATOM 868 C CA . LEU A 1 115 ? -4.177 5.945 -4.833 1.00 95.06 115 LEU A CA 1
ATOM 869 C C . LEU A 1 115 ? -2.827 5.304 -5.183 1.00 95.06 115 LEU A C 1
ATOM 871 O O . LEU A 1 115 ? -2.306 5.510 -6.278 1.00 95.06 115 LEU A O 1
ATOM 875 N N . SER A 1 116 ? -2.281 4.489 -4.277 1.00 91.94 116 SER A N 1
ATOM 876 C CA . SER A 1 116 ? -1.033 3.748 -4.481 1.00 91.94 116 SER A CA 1
ATOM 877 C C . SER A 1 116 ? -1.151 2.733 -5.618 1.00 91.94 116 SER A C 1
ATOM 879 O O . SER A 1 116 ? -0.298 2.705 -6.504 1.00 91.94 116 SER A O 1
ATOM 881 N N . GLY A 1 117 ? -2.235 1.954 -5.666 1.00 92.00 117 GLY A N 1
ATOM 882 C CA . GLY A 1 117 ? -2.492 0.977 -6.725 1.00 92.00 117 GLY A CA 1
ATOM 883 C C . GLY A 1 117 ? -2.617 1.610 -8.114 1.00 92.00 117 GLY A C 1
ATOM 884 O O . GLY A 1 117 ? -1.995 1.129 -9.062 1.00 92.00 117 GLY A O 1
ATOM 885 N N . LEU A 1 118 ? -3.350 2.723 -8.233 1.00 93.69 118 LEU A N 1
ATOM 886 C CA . LEU A 1 118 ? -3.457 3.494 -9.477 1.00 93.69 118 LEU A CA 1
ATOM 887 C C . LEU A 1 118 ? -2.100 4.079 -9.890 1.00 93.69 118 LEU A C 1
ATOM 889 O O . LEU A 1 118 ? -1.720 3.990 -11.058 1.00 93.69 118 LEU A O 1
ATOM 893 N N . ALA A 1 119 ? -1.333 4.615 -8.933 1.00 93.56 119 ALA A N 1
ATOM 894 C CA . ALA A 1 119 ? 0.006 5.136 -9.190 1.00 93.56 119 ALA A CA 1
ATOM 895 C C . ALA A 1 119 ? 0.966 4.045 -9.686 1.00 93.56 119 ALA A C 1
ATOM 897 O O . ALA A 1 119 ? 1.761 4.302 -10.582 1.00 93.56 119 ALA A O 1
ATOM 898 N N . MET A 1 120 ? 0.895 2.818 -9.158 1.00 89.06 120 MET A N 1
ATOM 899 C CA . MET A 1 120 ? 1.779 1.717 -9.572 1.00 89.06 120 MET A CA 1
ATOM 900 C C . MET A 1 120 ? 1.661 1.363 -11.063 1.00 89.06 120 MET A C 1
ATOM 902 O O . MET A 1 120 ? 2.614 0.828 -11.628 1.00 89.06 120 MET A O 1
ATOM 906 N N . GLY A 1 121 ? 0.554 1.704 -11.734 1.00 87.94 121 GLY A N 1
ATOM 907 C CA . GLY A 1 121 ? 0.424 1.552 -13.189 1.00 87.94 121 GLY A CA 1
ATOM 908 C C . GLY A 1 121 ? 1.443 2.377 -13.991 1.00 87.94 121 GLY A C 1
ATOM 909 O O . GLY A 1 121 ? 1.834 1.983 -15.089 1.00 87.94 121 GLY A O 1
ATOM 910 N N . MET A 1 122 ? 1.931 3.482 -13.422 1.00 90.19 122 MET A N 1
ATOM 911 C CA . MET A 1 122 ? 2.971 4.332 -14.009 1.00 90.19 122 MET A CA 1
ATOM 912 C C . MET A 1 122 ? 4.354 3.669 -14.014 1.00 90.19 122 MET A C 1
ATOM 914 O O . MET A 1 122 ? 5.168 3.975 -14.882 1.00 90.19 122 MET A O 1
ATOM 918 N N . GLU A 1 123 ? 4.640 2.772 -13.066 1.00 87.94 123 GLU A N 1
ATOM 919 C CA . GLU A 1 123 ? 5.978 2.209 -12.843 1.00 87.94 123 GLU A CA 1
ATOM 920 C C . GLU A 1 123 ? 6.569 1.487 -14.072 1.00 87.94 123 GLU A C 1
ATOM 922 O O . GLU A 1 123 ? 7.673 1.864 -14.480 1.00 87.94 123 GLU A O 1
ATOM 927 N N . PRO A 1 124 ? 5.875 0.536 -14.737 1.00 88.06 124 PRO A N 1
ATOM 928 C CA . PRO A 1 124 ? 6.407 -0.090 -15.949 1.00 88.06 124 PRO A CA 1
ATOM 929 C C . PRO A 1 124 ? 6.577 0.903 -17.099 1.00 88.06 124 PRO A C 1
ATOM 931 O O . PRO A 1 124 ? 7.589 0.858 -17.794 1.00 88.06 124 PRO A O 1
ATOM 934 N N . ILE A 1 125 ? 5.630 1.832 -17.277 1.00 88.62 125 ILE A N 1
ATOM 935 C CA . ILE A 1 125 ? 5.684 2.829 -18.353 1.00 88.62 125 ILE A CA 1
ATOM 936 C C . ILE A 1 125 ? 6.903 3.733 -18.159 1.00 88.62 125 ILE A C 1
ATOM 938 O O . ILE A 1 125 ? 7.643 3.989 -19.105 1.00 88.62 125 ILE A O 1
ATOM 942 N N . CYS A 1 126 ? 7.151 4.184 -16.928 1.00 89.69 126 CYS A N 1
ATOM 943 C CA . CYS A 1 126 ? 8.304 5.011 -16.615 1.00 89.69 126 CYS A CA 1
ATOM 944 C C . CYS A 1 126 ? 9.625 4.251 -16.734 1.00 89.69 126 CYS A C 1
ATOM 946 O O . CYS A 1 126 ? 10.556 4.775 -17.341 1.00 89.69 126 CYS A O 1
ATOM 948 N N . GLY A 1 127 ? 9.713 3.024 -16.216 1.00 86.88 127 GLY A N 1
ATOM 949 C CA . GLY A 1 127 ? 10.924 2.209 -16.338 1.00 86.88 127 GLY A CA 1
ATOM 950 C C . GLY A 1 127 ? 11.296 1.946 -17.801 1.00 86.88 127 GLY A C 1
ATOM 951 O O . GLY A 1 127 ? 12.436 2.165 -18.209 1.00 86.88 127 GLY A O 1
ATOM 952 N N . GLN A 1 128 ? 10.312 1.567 -18.619 1.00 85.38 128 GLN A N 1
ATOM 953 C CA . GLN A 1 128 ? 10.499 1.319 -20.049 1.00 85.38 128 GLN A CA 1
ATOM 954 C C . GLN A 1 128 ? 10.820 2.602 -20.829 1.00 85.38 128 GLN A C 1
ATOM 956 O O . GLN A 1 128 ? 11.745 2.618 -21.640 1.00 85.38 128 GLN A O 1
ATOM 961 N N . ALA A 1 129 ? 10.107 3.701 -20.564 1.00 86.56 129 ALA A N 1
ATOM 962 C CA . ALA A 1 129 ? 10.359 4.984 -21.218 1.00 86.56 129 ALA A CA 1
ATOM 963 C C . ALA A 1 129 ? 11.745 5.547 -20.876 1.00 86.56 129 ALA A C 1
ATOM 965 O O . ALA A 1 129 ? 12.415 6.085 -21.759 1.00 86.56 129 ALA A O 1
ATOM 966 N N . PHE A 1 130 ? 12.191 5.408 -19.624 1.00 88.81 130 PHE A N 1
ATOM 967 C CA . PHE A 1 130 ? 13.529 5.822 -19.209 1.00 88.81 130 PHE A CA 1
ATOM 968 C C . PHE A 1 130 ? 14.612 4.968 -19.877 1.00 88.81 130 PHE A C 1
ATOM 970 O O . PHE A 1 130 ? 15.539 5.525 -20.464 1.00 88.81 130 PHE A O 1
ATOM 977 N N . GLY A 1 131 ? 14.449 3.639 -19.897 1.00 86.56 131 GLY A N 1
ATOM 978 C CA . GLY A 1 131 ? 15.350 2.729 -20.615 1.00 86.56 131 GLY A CA 1
ATOM 979 C C . GLY A 1 131 ? 15.440 3.025 -22.118 1.00 86.56 131 GLY A C 1
ATOM 980 O O . GLY A 1 131 ? 16.519 2.965 -22.701 1.00 86.56 131 GLY A O 1
ATOM 981 N N . ALA A 1 132 ? 14.329 3.446 -22.732 1.00 86.12 132 ALA A N 1
ATOM 982 C CA . ALA A 1 132 ? 14.257 3.863 -24.134 1.00 86.12 132 ALA A CA 1
ATOM 983 C C . ALA A 1 132 ? 14.687 5.328 -24.389 1.00 86.12 132 ALA A C 1
ATOM 985 O O . ALA A 1 132 ? 14.516 5.823 -25.503 1.00 86.12 132 ALA A O 1
ATOM 986 N N . LYS A 1 133 ? 15.217 6.043 -23.382 1.00 87.94 133 LYS A N 1
ATOM 987 C CA . LYS A 1 133 ? 15.636 7.463 -23.449 1.00 87.94 133 LYS A CA 1
ATOM 988 C C . LYS A 1 133 ? 14.523 8.446 -23.856 1.00 87.94 133 LYS A C 1
ATOM 990 O O . LYS A 1 133 ? 14.775 9.504 -24.432 1.00 87.94 133 LYS A O 1
ATOM 995 N N . ARG A 1 134 ? 13.265 8.135 -23.536 1.00 86.25 134 ARG A N 1
ATOM 996 C CA . ARG A 1 134 ? 12.078 8.946 -23.868 1.00 86.25 134 ARG A CA 1
ATOM 997 C C . ARG A 1 134 ? 11.642 9.824 -22.697 1.00 86.25 134 ARG A C 1
ATOM 999 O O . ARG A 1 134 ? 10.564 9.653 -22.130 1.00 86.25 134 ARG A O 1
ATOM 1006 N N . HIS A 1 135 ? 12.455 10.819 -22.359 1.00 88.56 135 HIS A N 1
ATOM 1007 C CA . HIS A 1 135 ? 12.213 11.683 -21.193 1.00 88.56 135 HIS A CA 1
ATOM 1008 C C . HIS A 1 135 ? 10.890 12.474 -21.262 1.00 88.56 135 HIS A C 1
ATOM 1010 O O . HIS A 1 135 ? 10.227 12.649 -20.242 1.00 88.56 135 HIS A O 1
ATOM 1016 N N . LYS A 1 136 ? 10.443 12.883 -22.461 1.00 90.62 136 LYS A N 1
ATOM 1017 C CA . LYS A 1 136 ? 9.153 13.581 -22.645 1.00 90.62 136 LYS A CA 1
ATOM 1018 C C . LYS A 1 136 ? 7.960 12.719 -22.219 1.00 90.62 136 LYS A C 1
ATOM 1020 O O . LYS A 1 136 ? 7.036 13.217 -21.582 1.00 90.62 136 LYS A O 1
ATOM 1025 N N . LEU A 1 137 ? 7.993 11.425 -22.543 1.00 89.06 137 LEU A N 1
ATOM 1026 C CA . LEU A 1 137 ? 6.946 10.486 -22.141 1.00 89.06 137 LEU A CA 1
ATOM 1027 C C . LEU A 1 137 ? 6.903 10.338 -20.615 1.00 89.06 137 LEU A C 1
ATOM 1029 O O . LEU A 1 137 ? 5.822 10.307 -20.040 1.00 89.06 137 LEU A O 1
ATOM 1033 N N . LEU A 1 138 ? 8.066 10.341 -19.959 1.00 87.81 138 LEU A N 1
ATOM 1034 C CA . LEU A 1 138 ? 8.188 10.262 -18.503 1.00 87.81 138 LEU A CA 1
ATOM 1035 C C . LEU A 1 138 ? 7.406 11.379 -17.789 1.00 87.81 138 LEU A C 1
ATOM 1037 O O . LEU A 1 138 ? 6.625 11.107 -16.877 1.00 87.81 138 LEU A O 1
ATOM 1041 N N . GLY A 1 139 ? 7.580 12.627 -18.237 1.00 90.19 139 GLY A N 1
ATOM 1042 C CA . GLY A 1 139 ? 6.874 13.787 -17.683 1.00 90.19 139 GLY A CA 1
ATOM 1043 C C . GLY A 1 139 ? 5.371 13.785 -17.984 1.00 90.19 139 GLY A C 1
ATOM 1044 O O . GLY A 1 139 ? 4.566 14.097 -17.109 1.00 90.19 139 GLY A O 1
ATOM 1045 N N . LEU A 1 140 ? 4.973 13.368 -19.192 1.00 93.50 140 LEU A N 1
ATOM 1046 C CA . LEU A 1 140 ? 3.556 13.254 -19.561 1.00 93.50 140 LEU A CA 1
ATOM 1047 C C . LEU A 1 140 ? 2.824 12.210 -18.714 1.00 93.50 140 LEU A C 1
ATOM 1049 O O . LEU A 1 140 ? 1.701 12.448 -18.269 1.00 93.50 140 LEU A O 1
ATOM 1053 N N . VAL A 1 141 ? 3.453 11.058 -18.477 1.00 94.88 141 VAL A N 1
ATOM 1054 C CA . VAL A 1 141 ? 2.878 10.001 -17.638 1.00 94.88 141 VAL A CA 1
ATOM 1055 C C . VAL A 1 141 ? 2.741 10.488 -16.196 1.00 94.88 141 VAL A C 1
ATOM 1057 O O . VAL A 1 141 ? 1.691 10.264 -15.597 1.00 94.88 141 VAL A O 1
ATOM 1060 N N . LEU A 1 142 ? 3.731 11.215 -15.664 1.00 94.56 142 LEU A N 1
ATOM 1061 C CA . LEU A 1 142 ? 3.644 11.825 -14.334 1.00 94.56 142 LEU A CA 1
ATOM 1062 C C . LEU A 1 142 ? 2.415 12.736 -14.208 1.00 94.56 142 LEU A C 1
ATOM 1064 O O . LEU A 1 142 ? 1.603 12.545 -13.306 1.00 94.56 142 LEU A O 1
ATOM 1068 N N . GLN A 1 143 ? 2.248 13.686 -15.132 1.00 97.19 143 GLN A N 1
ATOM 1069 C CA . GLN A 1 143 ? 1.132 14.639 -15.108 1.00 97.19 143 GLN A CA 1
ATOM 1070 C C . GLN A 1 143 ? -0.230 13.943 -15.215 1.00 97.19 143 GLN A C 1
ATOM 1072 O O . GLN A 1 143 ? -1.138 14.234 -14.440 1.00 97.19 143 GLN A O 1
ATOM 1077 N N . ARG A 1 144 ? -0.369 12.986 -16.140 1.00 97.19 144 ARG A N 1
ATOM 1078 C CA . ARG A 1 144 ? -1.611 12.213 -16.315 1.00 97.19 144 ARG A CA 1
ATOM 1079 C C . ARG A 1 144 ? -1.950 11.388 -15.079 1.00 97.19 144 ARG A C 1
ATOM 1081 O O . ARG A 1 144 ? -3.112 11.321 -14.696 1.00 97.19 144 ARG A O 1
ATOM 1088 N N . THR A 1 145 ? -0.938 10.800 -14.446 1.00 97.38 145 THR A N 1
ATOM 1089 C CA . THR A 1 145 ? -1.112 10.025 -13.214 1.00 97.38 145 THR A CA 1
ATOM 1090 C C . THR A 1 145 ? -1.557 10.942 -12.074 1.00 97.38 145 THR A C 1
ATOM 1092 O O . THR A 1 145 ? -2.544 10.644 -11.417 1.00 97.38 145 THR A O 1
ATOM 1095 N N . VAL A 1 146 ? -0.929 12.110 -11.897 1.00 97.50 146 VAL A N 1
ATOM 1096 C CA . VAL A 1 146 ? -1.372 13.108 -10.905 1.00 97.50 146 VAL A CA 1
ATOM 1097 C C . VAL A 1 146 ? -2.835 13.513 -11.120 1.00 97.50 146 VAL A C 1
ATOM 1099 O O . VAL A 1 146 ? -3.612 13.498 -10.170 1.00 97.50 146 VAL A O 1
ATOM 1102 N N . LEU A 1 147 ? -3.237 13.821 -12.358 1.00 97.94 147 LEU A N 1
ATOM 1103 C CA . LEU A 1 147 ? -4.629 14.169 -12.671 1.00 97.94 147 LEU A CA 1
ATOM 1104 C C . LEU A 1 147 ? -5.596 13.021 -12.351 1.00 97.94 147 LEU A C 1
ATOM 1106 O O . LEU A 1 147 ? -6.636 13.253 -11.741 1.00 97.94 147 LEU A O 1
ATOM 1110 N N . LEU A 1 148 ? -5.239 11.784 -12.708 1.00 97.69 148 LEU A N 1
ATOM 1111 C CA . LEU A 1 148 ? -6.028 10.594 -12.388 1.00 97.69 148 LEU A CA 1
ATOM 1112 C C . LEU A 1 148 ? -6.220 10.426 -10.873 1.00 97.69 148 LEU A C 1
ATOM 1114 O O . LEU A 1 148 ? -7.331 10.158 -10.422 1.00 97.69 148 LEU A O 1
ATOM 1118 N N . LEU A 1 149 ? -5.155 10.597 -10.088 1.00 97.69 149 LEU A N 1
ATOM 1119 C CA . LEU A 1 149 ? -5.202 10.451 -8.633 1.00 97.69 149 LEU A CA 1
ATOM 1120 C C . LEU A 1 149 ? -6.021 11.569 -7.977 1.00 97.69 149 LEU A C 1
ATOM 1122 O O . LEU A 1 149 ? -6.821 11.288 -7.087 1.00 97.69 149 LEU A O 1
ATOM 1126 N N . LEU A 1 150 ? -5.893 12.810 -8.455 1.00 97.75 150 LEU A N 1
ATOM 1127 C CA . LEU A 1 150 ? -6.723 13.924 -7.991 1.00 97.75 150 LEU A CA 1
ATOM 1128 C C . LEU A 1 150 ? -8.208 13.666 -8.269 1.00 97.75 150 LEU A C 1
ATOM 1130 O O . LEU A 1 150 ? -9.033 13.865 -7.382 1.00 97.75 150 LEU A O 1
ATOM 1134 N N . LEU A 1 151 ? -8.557 13.151 -9.450 1.00 97.81 151 LEU A N 1
ATOM 1135 C CA . LEU A 1 151 ? -9.936 12.764 -9.758 1.00 97.81 151 LEU A CA 1
ATOM 1136 C C . LEU A 1 151 ? -10.425 11.620 -8.862 1.00 97.81 151 LEU A C 1
ATOM 1138 O O . LEU A 1 151 ? -11.543 11.685 -8.358 1.00 97.81 151 LEU A O 1
ATOM 1142 N N . ALA A 1 152 ? -9.588 10.612 -8.603 1.00 97.25 152 ALA A N 1
ATOM 1143 C CA . ALA A 1 152 ? -9.914 9.516 -7.690 1.00 97.25 152 ALA A CA 1
ATOM 1144 C C . ALA A 1 152 ? -10.081 9.988 -6.233 1.00 97.25 152 ALA A C 1
ATOM 1146 O O . ALA A 1 152 ? -10.876 9.417 -5.489 1.00 97.25 152 ALA A O 1
ATOM 1147 N N . SER A 1 153 ? -9.389 11.056 -5.823 1.00 97.00 153 SER A N 1
ATOM 1148 C CA . SER A 1 153 ? -9.490 11.604 -4.466 1.00 97.00 153 SER A CA 1
ATOM 1149 C C . SER A 1 153 ? -10.866 12.206 -4.146 1.00 97.00 153 SER A C 1
ATOM 1151 O O . SER A 1 153 ? -11.260 12.230 -2.980 1.00 97.00 153 SER A O 1
ATOM 1153 N N . ILE A 1 154 ? -11.634 12.632 -5.157 1.00 96.94 154 ILE A N 1
ATOM 1154 C CA . ILE A 1 154 ? -12.970 13.227 -4.989 1.00 96.94 154 ILE A CA 1
ATOM 1155 C C . ILE A 1 154 ? -13.974 12.218 -4.394 1.00 96.94 154 ILE A C 1
ATOM 1157 O O . ILE A 1 154 ? -14.508 12.488 -3.313 1.00 96.94 154 ILE A O 1
ATOM 1161 N N . PRO A 1 155 ? -14.234 11.045 -5.014 1.00 97.50 155 PRO A N 1
ATOM 1162 C CA . PRO A 1 155 ? -15.137 10.052 -4.434 1.00 97.50 155 PRO A CA 1
ATOM 1163 C C . PRO A 1 155 ? -14.611 9.472 -3.113 1.00 97.50 155 PRO A C 1
ATOM 1165 O O . PRO A 1 155 ? -15.411 9.199 -2.218 1.00 97.50 155 PRO A O 1
ATOM 1168 N N . ILE A 1 156 ? -13.288 9.344 -2.943 1.00 97.94 156 ILE A N 1
ATOM 1169 C CA . ILE A 1 156 ? -12.682 8.909 -1.670 1.00 97.94 156 ILE A CA 1
ATOM 1170 C C . ILE A 1 156 ? -13.002 9.916 -0.554 1.00 97.94 156 ILE A C 1
ATOM 1172 O O . ILE A 1 156 ? -13.427 9.527 0.531 1.00 97.94 156 ILE A O 1
ATOM 1176 N N . SER A 1 157 ? -12.875 11.216 -0.829 1.00 97.06 157 SER A N 1
ATOM 1177 C CA . SER A 1 157 ? -13.196 12.272 0.139 1.00 97.06 157 SER A CA 1
ATOM 1178 C C . SER A 1 157 ? -14.672 12.238 0.540 1.00 97.06 157 SER A C 1
ATOM 1180 O O . SER A 1 157 ? -14.996 12.347 1.722 1.00 97.06 157 SER A O 1
ATOM 1182 N N . PHE A 1 158 ? -15.580 12.022 -0.420 1.00 97.44 158 PHE A N 1
ATOM 1183 C CA . PHE A 1 158 ? -17.009 11.874 -0.132 1.00 97.44 158 PHE A CA 1
ATOM 1184 C C . PHE A 1 158 ? -17.300 10.668 0.775 1.00 97.44 158 PHE A C 1
ATOM 1186 O O . PHE A 1 158 ? -18.104 10.769 1.707 1.00 97.44 158 PHE A O 1
ATOM 1193 N N . LEU A 1 159 ? -16.620 9.543 0.541 1.00 97.31 159 LEU A N 1
ATOM 1194 C CA . LEU A 1 159 ? -16.705 8.362 1.397 1.00 97.31 159 LEU A CA 1
ATOM 1195 C C . LEU A 1 159 ? -16.226 8.671 2.828 1.00 97.31 159 LEU A C 1
ATOM 1197 O O . LEU A 1 159 ? -16.914 8.332 3.789 1.00 97.31 159 LEU A O 1
ATOM 1201 N N . TRP A 1 160 ? -15.091 9.361 2.976 1.00 97.12 160 TRP A N 1
ATOM 1202 C CA . TRP A 1 160 ? -14.495 9.701 4.277 1.00 97.12 160 TRP A CA 1
ATOM 1203 C C . TRP A 1 160 ? -15.343 10.686 5.092 1.00 97.12 160 TRP A C 1
ATOM 1205 O O . TRP A 1 160 ? -15.473 10.541 6.310 1.00 97.12 160 TRP A O 1
ATOM 1215 N N . ILE A 1 161 ? -16.002 11.643 4.434 1.00 97.38 161 ILE A N 1
ATOM 1216 C CA . ILE A 1 161 ? -16.953 12.562 5.085 1.00 97.38 161 ILE A CA 1
ATOM 1217 C C . ILE A 1 161 ? -18.143 11.802 5.699 1.00 97.38 161 ILE A C 1
ATOM 1219 O O . ILE A 1 161 ? -18.740 12.261 6.671 1.00 97.38 161 ILE A O 1
ATOM 1223 N N . ASN A 1 162 ? -18.482 10.625 5.166 1.00 96.94 162 ASN A N 1
ATOM 1224 C CA . ASN A 1 162 ? -19.587 9.799 5.651 1.00 96.94 162 ASN A CA 1
ATOM 1225 C C . ASN A 1 162 ? -19.140 8.627 6.547 1.00 96.94 162 ASN A C 1
ATOM 1227 O O . ASN A 1 162 ? -19.972 7.776 6.874 1.00 96.94 162 ASN A O 1
ATOM 1231 N N . MET A 1 163 ? -17.877 8.584 6.992 1.00 95.81 163 MET A N 1
ATOM 1232 C CA . MET A 1 163 ? -17.319 7.467 7.769 1.00 95.81 163 MET A CA 1
ATOM 1233 C C . MET A 1 163 ? -18.165 7.103 8.999 1.00 95.81 163 MET A C 1
ATOM 1235 O O . MET A 1 163 ? -18.487 5.934 9.188 1.00 95.81 163 MET A O 1
ATOM 1239 N N . LYS A 1 164 ? -18.607 8.079 9.799 1.00 96.75 164 LYS A N 1
ATOM 1240 C CA . LYS A 1 164 ? -19.430 7.856 10.999 1.00 96.75 164 LYS A CA 1
ATOM 1241 C C . LYS A 1 164 ? -20.702 7.084 10.675 1.00 96.75 164 LYS A C 1
ATOM 1243 O O . LYS A 1 164 ? -21.049 6.149 11.384 1.00 96.75 164 LYS A O 1
ATOM 1248 N N . LYS A 1 165 ? -21.403 7.463 9.601 1.00 97.12 165 LYS A N 1
ATOM 1249 C CA . LYS A 1 165 ? -22.648 6.794 9.191 1.00 97.12 165 LYS A CA 1
ATOM 1250 C C . LYS A 1 165 ? -22.382 5.347 8.789 1.00 97.12 165 LYS A C 1
ATOM 1252 O O . LYS A 1 165 ? -23.158 4.471 9.150 1.00 97.12 165 LYS A O 1
ATOM 1257 N N . ILE A 1 166 ? -21.277 5.107 8.084 1.00 96.94 166 ILE A N 1
ATOM 1258 C CA . ILE A 1 166 ? -20.852 3.768 7.663 1.00 96.94 166 ILE A CA 1
ATOM 1259 C C . ILE A 1 166 ? -20.510 2.912 8.887 1.00 96.94 166 ILE A C 1
ATOM 1261 O O . ILE A 1 166 ? -20.972 1.782 8.992 1.00 96.94 166 ILE A O 1
ATOM 1265 N N . LEU A 1 167 ? -19.768 3.458 9.852 1.00 96.56 167 LEU A N 1
ATOM 1266 C CA . LEU A 1 167 ? -19.417 2.744 11.079 1.00 96.56 167 LEU A CA 1
ATOM 1267 C C . LEU A 1 167 ? -20.641 2.419 11.941 1.00 96.56 167 LEU A C 1
ATOM 1269 O O . LEU A 1 167 ? -20.774 1.293 12.412 1.00 96.56 167 LEU A O 1
ATOM 1273 N N . LEU A 1 168 ? -21.571 3.366 12.094 1.00 97.19 168 LEU A N 1
ATOM 1274 C CA . LEU A 1 168 ? -22.831 3.122 12.801 1.00 97.19 168 LEU A CA 1
ATOM 1275 C C . LEU A 1 168 ? -23.688 2.066 12.087 1.00 97.19 168 LEU A C 1
ATOM 1277 O O . LEU A 1 168 ? -24.324 1.245 12.744 1.00 97.19 168 LEU A O 1
ATOM 1281 N N . PHE A 1 169 ? -23.674 2.044 10.751 1.00 97.12 169 PHE A N 1
ATOM 1282 C CA . PHE A 1 169 ? -24.327 0.994 9.967 1.00 97.12 169 PHE A CA 1
ATOM 1283 C C . PHE A 1 169 ? -23.703 -0.388 10.224 1.00 97.12 169 PHE A C 1
ATOM 1285 O O . PHE A 1 169 ? -24.428 -1.370 10.366 1.00 97.12 169 PHE A O 1
ATOM 1292 N N . CYS A 1 170 ? -22.381 -0.456 10.395 1.00 95.62 170 CYS A N 1
ATOM 1293 C CA . CYS A 1 170 ? -21.665 -1.662 10.820 1.00 95.62 170 CYS A CA 1
ATOM 1294 C C . CYS A 1 170 ? -21.840 -2.003 12.315 1.00 95.62 170 CYS A C 1
ATOM 1296 O O . CYS A 1 170 ? -21.188 -2.924 12.797 1.00 95.62 170 CYS A O 1
ATOM 1298 N N . ARG A 1 171 ? -22.718 -1.291 13.041 1.00 96.00 171 ARG A N 1
ATOM 1299 C CA . ARG A 1 171 ? -22.968 -1.434 14.487 1.00 96.00 171 ARG A CA 1
ATOM 1300 C C . ARG A 1 171 ? -21.757 -1.134 15.376 1.00 96.00 171 ARG A C 1
ATOM 1302 O O . ARG A 1 171 ? -21.652 -1.681 16.469 1.00 96.00 171 ARG A O 1
ATOM 1309 N N . GLN A 1 172 ? -20.869 -0.246 14.931 1.00 96.31 172 GLN A N 1
ATOM 1310 C CA . GLN A 1 172 ? -19.797 0.266 15.780 1.00 96.31 172 GLN A CA 1
ATOM 1311 C C . GLN A 1 172 ? -20.363 1.162 16.889 1.00 96.31 172 GLN A C 1
ATOM 1313 O O . GLN A 1 172 ? -21.365 1.855 16.686 1.00 96.31 172 GLN A O 1
ATOM 1318 N N . ASP A 1 173 ? -19.684 1.184 18.036 1.00 95.88 173 ASP A N 1
ATOM 1319 C CA . ASP A 1 173 ? -19.984 2.113 19.122 1.00 95.88 173 ASP A CA 1
ATOM 1320 C C . ASP A 1 173 ? -19.975 3.583 18.651 1.00 95.88 173 ASP A C 1
ATOM 1322 O O . ASP A 1 173 ? -19.179 3.989 17.793 1.00 95.88 173 ASP A O 1
ATOM 1326 N N . ARG A 1 174 ? -20.892 4.385 19.205 1.00 96.56 174 ARG A N 1
ATOM 1327 C CA . ARG A 1 174 ? -21.131 5.762 18.758 1.00 96.56 174 ARG A CA 1
ATOM 1328 C C . ARG A 1 174 ? -19.960 6.687 19.072 1.00 96.56 174 ARG A C 1
ATOM 1330 O O . ARG A 1 174 ? -19.686 7.572 18.252 1.00 96.56 174 ARG A O 1
ATOM 1337 N N . ASP A 1 175 ? -19.296 6.488 20.203 1.00 95.25 175 ASP A N 1
ATOM 1338 C CA . ASP A 1 175 ? -18.181 7.323 20.636 1.00 95.25 175 ASP A CA 1
ATOM 1339 C C . ASP A 1 175 ? -16.937 6.984 19.811 1.00 95.25 175 ASP A C 1
ATOM 1341 O O . ASP A 1 175 ? -16.314 7.884 19.244 1.00 95.25 175 ASP A O 1
ATOM 1345 N N . VAL A 1 176 ? -16.662 5.692 19.589 1.00 94.44 176 VAL A N 1
ATOM 1346 C CA . VAL A 1 176 ? -15.571 5.242 18.702 1.00 94.44 176 VAL A CA 1
ATOM 1347 C C . VAL A 1 176 ? -15.776 5.743 17.268 1.00 94.44 176 VAL A C 1
ATOM 1349 O O . VAL A 1 176 ? -14.845 6.241 16.632 1.00 94.44 176 VAL A O 1
ATOM 1352 N N . ALA A 1 177 ? -17.004 5.657 16.743 1.00 96.31 177 ALA A N 1
ATOM 1353 C CA . ALA A 1 177 ? -17.327 6.136 15.400 1.00 96.31 177 ALA A CA 1
ATOM 1354 C C . ALA A 1 177 ? -17.196 7.662 15.264 1.00 96.31 177 ALA A C 1
ATOM 1356 O O . ALA A 1 177 ? -16.846 8.163 14.192 1.00 96.31 177 ALA A O 1
ATOM 1357 N N . GLN A 1 178 ? -17.495 8.412 16.328 1.00 94.94 178 GLN A N 1
ATOM 1358 C CA . GLN A 1 178 ? -17.310 9.858 16.359 1.00 94.94 178 GLN A CA 1
ATOM 1359 C C . GLN A 1 178 ? -15.829 10.238 16.396 1.00 94.94 178 GLN A C 1
ATOM 1361 O O . GLN A 1 178 ? -15.425 11.122 15.641 1.00 94.94 178 GLN A O 1
ATOM 1366 N N . GLU A 1 179 ? -15.029 9.548 17.204 1.00 88.88 179 GLU A N 1
ATOM 1367 C CA . GLU A 1 179 ? -13.590 9.792 17.298 1.00 88.88 179 GLU A CA 1
ATOM 1368 C C . GLU A 1 179 ? -12.881 9.482 15.971 1.00 88.88 179 GLU A C 1
ATOM 1370 O O . GLU A 1 179 ? -12.125 10.301 15.443 1.00 88.88 179 GLU A O 1
ATOM 1375 N N . ALA A 1 180 ? -13.230 8.355 15.342 1.00 92.25 180 ALA A N 1
ATOM 1376 C CA . ALA A 1 180 ? -12.705 7.993 14.030 1.00 92.25 180 ALA A CA 1
ATOM 1377 C C . ALA A 1 180 ? -13.075 9.015 12.936 1.00 92.25 180 ALA A C 1
ATOM 1379 O O . ALA A 1 180 ? -12.257 9.349 12.074 1.00 92.25 180 ALA A O 1
ATOM 1380 N N . GLN A 1 181 ? -14.297 9.561 12.985 1.00 95.00 181 GLN A N 1
ATOM 1381 C CA . GLN A 1 181 ? -14.742 10.600 12.056 1.00 95.00 181 GLN A CA 1
ATOM 1382 C C . GLN A 1 181 ? -13.946 11.899 12.215 1.00 95.00 181 GLN A C 1
ATOM 1384 O O . GLN A 1 181 ? -13.593 12.516 11.209 1.00 95.00 181 GLN A O 1
ATOM 1389 N N . SER A 1 182 ? -13.663 12.325 13.447 1.00 85.38 182 SER A N 1
ATOM 1390 C CA . SER A 1 182 ? -12.840 13.512 13.703 1.00 85.38 182 SER A CA 1
ATOM 1391 C C . SER A 1 182 ? -11.442 13.341 13.107 1.00 85.38 182 SER A C 1
ATOM 1393 O O . SER A 1 182 ? -10.957 14.224 12.397 1.00 85.38 182 SER A O 1
ATOM 1395 N N . TYR A 1 183 ? -10.835 12.169 13.305 1.00 86.00 183 TYR A N 1
ATOM 1396 C CA . TYR A 1 183 ? -9.508 11.852 12.781 1.00 86.00 183 TYR A CA 1
ATOM 1397 C C . TYR A 1 183 ? -9.461 11.868 11.244 1.00 86.00 183 TYR A C 1
ATOM 1399 O O . TYR A 1 183 ? -8.572 12.479 10.638 1.00 86.00 183 TYR A O 1
ATOM 1407 N N . ILE A 1 184 ? -10.429 11.224 10.580 1.00 87.62 184 ILE A N 1
ATOM 1408 C CA . ILE A 1 184 ? -10.404 11.102 9.117 1.00 87.62 184 ILE A CA 1
ATOM 1409 C C . ILE A 1 184 ? -10.661 12.439 8.407 1.00 87.62 184 ILE A C 1
ATOM 1411 O O . ILE A 1 184 ? -10.082 12.686 7.350 1.00 87.62 184 ILE A O 1
ATOM 1415 N N . LEU A 1 185 ? -11.460 13.339 8.997 1.00 84.75 185 LEU A N 1
ATOM 1416 C CA . LEU A 1 185 ? -11.703 14.674 8.430 1.00 84.75 185 LEU A CA 1
ATOM 1417 C C . LEU A 1 185 ? -10.445 15.544 8.449 1.00 84.75 185 LEU A C 1
ATOM 1419 O O . LEU A 1 185 ? -10.158 16.217 7.460 1.00 84.75 185 LEU A O 1
ATOM 1423 N N . VAL A 1 186 ? -9.660 15.489 9.530 1.00 82.50 186 VAL A N 1
ATOM 1424 C CA . VAL A 1 186 ? -8.361 16.186 9.618 1.00 82.50 186 VAL A CA 1
ATOM 1425 C C . VAL A 1 186 ? -7.362 15.632 8.596 1.00 82.50 186 VAL A C 1
ATOM 1427 O O . VAL A 1 186 ? -6.474 16.347 8.136 1.00 82.50 186 VAL A O 1
ATOM 1430 N N . THR A 1 187 ? -7.542 14.377 8.187 1.00 81.69 187 THR A N 1
ATOM 1431 C CA . THR A 1 187 ? -6.675 13.678 7.236 1.00 81.69 187 THR A CA 1
ATOM 1432 C C . THR A 1 187 ? -7.037 13.959 5.764 1.00 81.69 187 THR A C 1
ATOM 1434 O O . THR A 1 187 ? -6.249 13.649 4.875 1.00 81.69 187 THR A O 1
ATOM 1437 N N . LEU A 1 188 ? -8.173 14.606 5.461 1.00 82.94 188 LEU A N 1
ATOM 1438 C CA . LEU A 1 188 ? -8.601 14.898 4.079 1.00 82.94 188 LEU A CA 1
ATOM 1439 C C . LEU A 1 188 ? -7.543 15.618 3.211 1.00 82.94 188 LEU A C 1
ATOM 1441 O O . LEU A 1 188 ? -7.357 15.202 2.066 1.00 82.94 188 LEU A O 1
ATOM 1445 N N . PRO A 1 189 ? -6.802 16.638 3.698 1.00 84.75 189 PRO A N 1
ATOM 1446 C CA . PRO A 1 189 ? -5.739 17.267 2.910 1.00 84.75 189 PRO A CA 1
ATOM 1447 C C . PRO A 1 189 ? -4.607 16.303 2.519 1.00 84.75 189 PRO A C 1
ATOM 1449 O O . PRO A 1 189 ? -3.942 16.525 1.503 1.00 84.75 189 PRO A O 1
ATOM 1452 N N . ASP A 1 190 ? -4.402 15.216 3.276 1.00 80.19 190 ASP A N 1
ATOM 1453 C CA . ASP A 1 190 ? -3.389 14.206 2.953 1.00 80.19 190 ASP A CA 1
ATOM 1454 C C . ASP A 1 190 ? -3.718 13.482 1.641 1.00 80.19 190 ASP A C 1
ATOM 1456 O O . ASP A 1 190 ? -2.803 13.142 0.901 1.00 80.19 190 ASP A O 1
ATOM 1460 N N . LEU A 1 191 ? -4.995 13.341 1.256 1.00 84.75 191 LEU A N 1
ATOM 1461 C CA . LEU A 1 191 ? -5.367 12.754 -0.041 1.00 84.75 191 LEU A CA 1
ATOM 1462 C C . LEU A 1 191 ? -4.775 13.534 -1.219 1.00 84.75 191 LEU A C 1
ATOM 1464 O O . LEU A 1 191 ? -4.256 12.936 -2.167 1.00 84.75 191 LEU A O 1
ATOM 1468 N N . ILE A 1 192 ? -4.812 14.866 -1.153 1.00 86.56 192 ILE A N 1
ATOM 1469 C CA . ILE A 1 192 ? -4.228 15.735 -2.181 1.00 86.56 192 ILE A CA 1
ATOM 1470 C C . ILE A 1 192 ? -2.704 15.593 -2.157 1.00 86.56 192 ILE A C 1
ATOM 1472 O O . ILE A 1 192 ? -2.079 15.420 -3.205 1.00 86.56 192 ILE A O 1
ATOM 1476 N N . ALA A 1 193 ? -2.103 15.590 -0.963 1.00 83.06 193 ALA A N 1
ATOM 1477 C CA . ALA A 1 193 ? -0.665 15.405 -0.810 1.00 83.06 193 ALA A CA 1
ATOM 1478 C C . ALA A 1 193 ? -0.193 14.056 -1.386 1.00 83.06 193 ALA A C 1
ATOM 1480 O O . ALA A 1 193 ? 0.762 14.027 -2.163 1.00 83.06 193 ALA A O 1
ATOM 1481 N N . GLN A 1 194 ? -0.874 12.945 -1.089 1.00 84.94 194 GLN A N 1
ATOM 1482 C CA . GLN A 1 194 ? -0.533 11.623 -1.630 1.00 84.94 194 GLN A CA 1
ATOM 1483 C C . GLN A 1 194 ? -0.763 11.537 -3.140 1.00 84.94 194 GLN A C 1
ATOM 1485 O O . GLN A 1 194 ? 0.042 10.914 -3.835 1.00 84.94 194 GLN A O 1
ATOM 1490 N N . SER A 1 195 ? -1.792 12.212 -3.663 1.00 90.56 195 SER A N 1
ATOM 1491 C CA . SER A 1 195 ? -2.058 12.290 -5.108 1.00 90.56 195 SER A CA 1
ATOM 1492 C C . SER A 1 195 ? -0.899 12.914 -5.891 1.00 90.56 195 SER A C 1
ATOM 1494 O O . SER A 1 195 ? -0.671 12.568 -7.049 1.00 90.56 195 SER A O 1
ATOM 1496 N N . LEU A 1 196 ? -0.123 13.791 -5.247 1.00 85.38 196 LEU A N 1
ATOM 1497 C CA . LEU A 1 196 ? 1.092 14.387 -5.803 1.00 85.38 196 LEU A CA 1
ATOM 1498 C C . LEU A 1 196 ? 2.341 13.553 -5.490 1.00 85.38 196 LEU A C 1
ATOM 1500 O O . LEU A 1 196 ? 3.159 13.280 -6.370 1.00 85.38 196 LEU A O 1
ATOM 1504 N N . LEU A 1 197 ? 2.501 13.132 -4.234 1.00 82.31 197 LEU A N 1
ATOM 1505 C CA . LEU A 1 197 ? 3.724 12.495 -3.751 1.00 82.31 197 LEU A CA 1
ATOM 1506 C C . LEU A 1 197 ? 3.926 11.085 -4.311 1.00 82.31 197 LEU A C 1
ATOM 1508 O O . LEU A 1 197 ? 5.063 10.723 -4.612 1.00 82.31 197 LEU A O 1
ATOM 1512 N N . HIS A 1 198 ? 2.873 10.277 -4.462 1.00 86.75 198 HIS A N 1
ATOM 1513 C CA . HIS A 1 198 ? 3.009 8.916 -4.992 1.00 86.75 198 HIS A CA 1
ATOM 1514 C C . HIS A 1 198 ? 3.576 8.890 -6.423 1.00 86.75 198 HIS A C 1
ATOM 1516 O O . HIS A 1 198 ? 4.606 8.236 -6.627 1.00 86.75 198 HIS A O 1
ATOM 1522 N N . PRO A 1 199 ? 3.011 9.628 -7.399 1.00 91.25 199 PRO A N 1
ATOM 1523 C CA . PRO A 1 199 ? 3.552 9.657 -8.757 1.00 91.25 199 PRO A CA 1
ATOM 1524 C C . PRO A 1 199 ? 4.976 10.219 -8.820 1.00 91.25 199 PRO A C 1
ATOM 1526 O O . PRO A 1 199 ? 5.820 9.665 -9.521 1.00 91.25 199 PRO A O 1
ATOM 1529 N N . ILE A 1 200 ? 5.284 11.265 -8.041 1.00 88.25 200 ILE A N 1
ATOM 1530 C CA . ILE A 1 200 ? 6.637 11.846 -7.974 1.00 88.25 200 ILE A CA 1
ATOM 1531 C C . ILE A 1 200 ? 7.655 10.813 -7.471 1.00 88.25 200 ILE A C 1
ATOM 1533 O O . ILE A 1 200 ? 8.736 10.679 -8.046 1.00 88.25 200 ILE A O 1
ATOM 1537 N N . ARG A 1 201 ? 7.316 10.038 -6.432 1.00 84.75 201 ARG A N 1
ATOM 1538 C CA . ARG A 1 201 ? 8.190 8.970 -5.914 1.00 84.75 201 ARG A CA 1
ATOM 1539 C C . ARG A 1 201 ? 8.480 7.910 -6.971 1.00 84.75 201 ARG A C 1
ATOM 1541 O O . ARG A 1 201 ? 9.626 7.488 -7.099 1.00 84.75 201 ARG A O 1
ATOM 1548 N N . ILE A 1 202 ? 7.462 7.490 -7.724 1.00 89.12 202 ILE A N 1
ATOM 1549 C CA . ILE A 1 202 ? 7.616 6.510 -8.809 1.00 89.12 202 ILE A CA 1
ATOM 1550 C C . ILE A 1 202 ? 8.475 7.095 -9.932 1.00 89.12 202 ILE A C 1
ATOM 1552 O O . ILE A 1 202 ? 9.409 6.440 -10.384 1.00 89.12 202 ILE A O 1
ATOM 1556 N N . TYR A 1 203 ? 8.213 8.340 -10.332 1.00 88.81 203 TYR A N 1
ATOM 1557 C CA . TYR A 1 203 ? 8.970 9.052 -11.360 1.00 88.81 203 TYR A CA 1
ATOM 1558 C C . TYR A 1 203 ? 10.467 9.117 -11.042 1.00 88.81 203 TYR A C 1
ATOM 1560 O O . TYR A 1 203 ? 11.295 8.798 -11.893 1.00 88.81 203 TYR A O 1
ATOM 1568 N N . LEU A 1 204 ? 10.821 9.504 -9.814 1.00 84.50 204 LEU A N 1
ATOM 1569 C CA . LEU A 1 204 ? 12.213 9.594 -9.372 1.00 84.50 204 LEU A CA 1
ATOM 1570 C C . LEU A 1 204 ? 12.860 8.206 -9.254 1.00 84.50 204 LEU A C 1
ATOM 1572 O O . LEU A 1 204 ? 13.960 7.989 -9.765 1.00 84.50 204 LEU A O 1
ATOM 1576 N N . ARG A 1 205 ? 12.150 7.237 -8.658 1.00 85.56 205 ARG A N 1
ATOM 1577 C CA . ARG A 1 205 ? 12.639 5.859 -8.501 1.00 85.56 205 ARG A CA 1
ATOM 1578 C C . ARG A 1 205 ? 12.886 5.168 -9.843 1.00 85.56 205 ARG A C 1
ATOM 1580 O O . ARG A 1 205 ? 13.905 4.500 -9.982 1.00 85.56 205 ARG A O 1
ATOM 1587 N N . ALA A 1 206 ? 12.013 5.356 -10.833 1.00 86.44 206 ALA A N 1
ATOM 1588 C CA . ALA A 1 206 ? 12.169 4.779 -12.172 1.00 86.44 206 ALA A CA 1
ATOM 1589 C C . ALA A 1 206 ? 13.439 5.267 -12.896 1.00 86.44 206 ALA A C 1
ATOM 1591 O O . ALA A 1 206 ? 13.931 4.597 -13.798 1.00 86.44 206 ALA A O 1
ATOM 1592 N N . GLN A 1 207 ? 13.985 6.412 -12.478 1.00 88.06 207 GLN A N 1
ATOM 1593 C CA . GLN A 1 207 ? 15.231 6.994 -12.985 1.00 88.06 207 GLN A CA 1
ATOM 1594 C C . GLN A 1 207 ? 16.434 6.682 -12.089 1.00 88.06 207 GLN A C 1
ATOM 1596 O O . GLN A 1 207 ? 17.496 7.270 -12.271 1.00 88.06 207 GLN A O 1
ATOM 1601 N N . SER A 1 208 ? 16.278 5.804 -11.092 1.00 83.88 208 SER A N 1
ATOM 1602 C CA . SER A 1 208 ? 17.267 5.515 -10.043 1.00 83.88 208 SER A CA 1
ATOM 1603 C C . SER A 1 208 ? 17.655 6.713 -9.153 1.00 83.88 208 SER A C 1
ATOM 1605 O O . SER A 1 208 ? 18.653 6.664 -8.440 1.00 83.88 208 SER A O 1
ATOM 1607 N N . ILE A 1 209 ? 16.840 7.775 -9.117 1.00 82.12 209 ILE A N 1
ATOM 1608 C CA . ILE A 1 209 ? 17.056 8.954 -8.264 1.00 82.12 209 ILE A CA 1
ATOM 1609 C C . ILE A 1 209 ? 16.340 8.737 -6.923 1.00 82.12 209 ILE A C 1
ATOM 1611 O O . ILE A 1 209 ? 15.193 9.138 -6.739 1.00 82.12 209 ILE A O 1
ATOM 1615 N N . THR A 1 210 ? 16.995 8.070 -5.972 1.00 77.38 210 THR A N 1
ATOM 1616 C CA . THR A 1 210 ? 16.372 7.685 -4.687 1.00 77.38 210 THR A CA 1
ATOM 1617 C C . THR A 1 210 ? 16.811 8.540 -3.495 1.00 77.38 210 THR A C 1
ATOM 1619 O O . THR A 1 210 ? 16.022 8.737 -2.574 1.00 77.38 210 THR A O 1
ATOM 1622 N N . LEU A 1 211 ? 18.019 9.118 -3.517 1.00 71.00 211 LEU A N 1
ATOM 1623 C CA . LEU A 1 211 ? 18.570 9.891 -2.391 1.00 71.00 211 LEU A CA 1
ATOM 1624 C C . LEU A 1 211 ? 17.730 11.114 -1.971 1.00 71.00 211 LEU A C 1
ATOM 1626 O O . LEU A 1 211 ? 17.529 11.286 -0.768 1.00 71.00 211 LEU A O 1
ATOM 1630 N N . PRO A 1 212 ? 17.183 11.943 -2.889 1.00 69.62 212 PRO A N 1
ATOM 1631 C CA . PRO A 1 212 ? 16.337 13.071 -2.494 1.00 69.62 212 PRO A CA 1
ATOM 1632 C C . PRO A 1 212 ? 15.105 12.634 -1.696 1.00 69.62 212 PRO A C 1
ATOM 1634 O O . PRO A 1 212 ? 14.728 13.292 -0.731 1.00 69.62 212 PRO A O 1
ATOM 1637 N N . LEU A 1 213 ? 14.512 11.490 -2.054 1.00 66.56 213 LEU A N 1
ATOM 1638 C CA . LEU A 1 213 ? 13.368 10.937 -1.337 1.00 66.56 213 LEU A CA 1
ATOM 1639 C C . LEU A 1 213 ? 13.748 10.538 0.095 1.00 66.56 213 LEU A C 1
ATOM 1641 O O . LEU A 1 213 ? 13.007 10.847 1.028 1.00 66.56 213 LEU A O 1
ATOM 1645 N N . THR A 1 214 ? 14.919 9.920 0.267 1.00 63.66 214 THR A N 1
ATOM 1646 C CA . THR A 1 214 ? 15.461 9.564 1.582 1.00 63.66 214 THR A CA 1
ATOM 1647 C C . THR A 1 214 ? 15.691 10.803 2.446 1.00 63.66 214 THR A C 1
ATOM 1649 O O . THR A 1 214 ? 15.275 10.820 3.603 1.00 63.66 214 THR A O 1
ATOM 1652 N N . TYR A 1 215 ? 16.291 11.866 1.896 1.00 66.62 215 TYR A N 1
ATOM 1653 C CA . TYR A 1 215 ? 16.508 13.115 2.633 1.00 66.62 215 TYR A CA 1
ATOM 1654 C C . TYR A 1 215 ? 15.193 13.791 3.034 1.00 66.62 215 TYR A C 1
ATOM 1656 O O . TYR A 1 215 ? 15.050 14.210 4.182 1.00 66.62 215 TYR A O 1
ATOM 1664 N N . CYS A 1 216 ? 14.204 13.847 2.135 1.00 64.12 216 CYS A N 1
ATOM 1665 C CA . CYS A 1 216 ? 12.878 14.375 2.459 1.00 64.12 216 CYS A CA 1
ATOM 1666 C C . CYS A 1 216 ? 12.181 13.553 3.554 1.00 64.12 216 CYS A C 1
ATOM 1668 O O . CYS A 1 216 ? 11.574 14.134 4.450 1.00 64.12 216 CYS A O 1
ATOM 1670 N N . ALA A 1 217 ? 12.275 12.219 3.513 1.00 63.34 217 ALA A N 1
ATOM 1671 C CA . ALA A 1 217 ? 11.699 11.345 4.538 1.00 63.34 217 ALA A CA 1
ATOM 1672 C C . ALA A 1 217 ? 12.396 11.512 5.899 1.00 63.34 217 ALA A C 1
ATOM 1674 O O . ALA A 1 217 ? 11.726 11.592 6.928 1.00 63.34 217 ALA A O 1
ATOM 1675 N N . ALA A 1 218 ? 13.726 11.630 5.904 1.00 62.06 218 ALA A N 1
ATOM 1676 C CA . ALA A 1 218 ? 14.502 11.885 7.113 1.00 62.06 218 ALA A CA 1
ATOM 1677 C C . ALA A 1 218 ? 14.146 13.245 7.735 1.00 62.06 218 ALA A C 1
ATOM 1679 O O . ALA A 1 218 ? 13.869 13.319 8.931 1.00 62.06 218 ALA A O 1
ATOM 1680 N N . LEU A 1 219 ? 14.069 14.305 6.921 1.00 66.38 219 LEU A N 1
ATOM 1681 C CA . LEU A 1 219 ? 13.641 15.631 7.371 1.00 66.38 219 LEU A CA 1
ATOM 1682 C C . LEU A 1 219 ? 12.203 15.610 7.901 1.00 66.38 219 LEU A C 1
ATOM 1684 O O . LEU A 1 219 ? 11.927 16.201 8.941 1.00 66.38 219 LEU A O 1
ATOM 1688 N N . ALA A 1 220 ? 11.293 14.898 7.230 1.00 61.97 220 ALA A N 1
ATOM 1689 C CA . ALA A 1 220 ? 9.910 14.774 7.674 1.00 61.97 220 ALA A CA 1
ATOM 1690 C C . ALA A 1 220 ? 9.813 14.175 9.083 1.00 61.97 220 ALA A C 1
ATOM 1692 O O . ALA A 1 220 ? 8.996 14.642 9.865 1.00 61.97 220 ALA A O 1
ATOM 1693 N N . ILE A 1 221 ? 10.653 13.199 9.437 1.00 61.66 221 ILE A N 1
ATOM 1694 C CA . ILE A 1 221 ? 10.685 12.605 10.787 1.00 61.66 221 ILE A CA 1
ATOM 1695 C C . ILE A 1 221 ? 11.367 13.503 11.797 1.00 61.66 221 ILE A C 1
ATOM 1697 O O . ILE A 1 221 ? 10.863 13.655 12.909 1.00 61.66 221 ILE A O 1
ATOM 1701 N N . LEU A 1 222 ? 12.485 14.115 11.403 1.00 63.97 222 LEU A N 1
ATOM 1702 C CA . LEU A 1 222 ? 13.195 15.070 12.242 1.00 63.97 222 LEU A CA 1
ATOM 1703 C C . LEU A 1 222 ? 12.276 16.220 12.661 1.00 63.97 222 LEU A C 1
ATOM 1705 O O . LEU A 1 222 ? 12.393 16.705 13.777 1.00 63.97 222 LEU A O 1
ATOM 1709 N N . LEU A 1 223 ? 11.353 16.628 11.785 1.00 60.69 223 LEU A N 1
ATOM 1710 C CA . LEU A 1 223 ? 10.304 17.596 12.093 1.00 60.69 223 LEU A CA 1
ATOM 1711 C C . LEU A 1 223 ? 9.120 16.952 12.825 1.00 60.69 223 LEU A C 1
ATOM 1713 O O . LEU A 1 223 ? 8.584 17.551 13.753 1.00 60.69 223 LEU A O 1
ATOM 1717 N N . HIS A 1 224 ? 8.717 15.736 12.446 1.00 59.44 224 HIS A N 1
ATOM 1718 C CA . HIS A 1 224 ? 7.566 15.051 13.034 1.00 59.44 224 HIS A CA 1
ATOM 1719 C C . HIS A 1 224 ? 7.730 14.845 14.536 1.00 59.44 224 HIS A C 1
ATOM 1721 O O . HIS A 1 224 ? 6.808 15.184 15.259 1.00 59.44 224 HIS A O 1
ATOM 1727 N N . ILE A 1 225 ? 8.891 14.380 15.011 1.00 61.16 225 ILE A N 1
ATOM 1728 C CA . ILE A 1 225 ? 9.139 14.127 16.440 1.00 61.16 225 ILE A CA 1
ATOM 1729 C C . ILE A 1 225 ? 8.912 15.393 17.292 1.00 61.16 225 ILE A C 1
ATOM 1731 O O . ILE A 1 225 ? 8.057 15.342 18.177 1.00 61.16 225 ILE A O 1
ATOM 1735 N N . PRO A 1 226 ? 9.583 16.537 17.041 1.00 64.44 226 PRO A N 1
ATOM 1736 C CA . PRO A 1 226 ? 9.338 17.773 17.774 1.00 64.44 226 PRO A CA 1
ATOM 1737 C C . PRO A 1 226 ? 7.925 18.325 17.575 1.00 64.44 226 PRO A C 1
ATOM 1739 O O . PRO A 1 226 ? 7.371 18.855 18.526 1.00 64.44 226 PRO A O 1
ATOM 1742 N N . ILE A 1 227 ? 7.307 18.180 16.397 1.00 57.28 227 ILE A N 1
ATOM 1743 C CA . ILE A 1 227 ? 5.920 18.626 16.174 1.00 57.28 227 ILE A CA 1
ATOM 1744 C C . ILE A 1 227 ? 4.950 17.793 17.015 1.00 57.28 227 ILE A C 1
ATOM 1746 O O . ILE A 1 227 ? 4.159 18.362 17.760 1.00 57.28 227 ILE A O 1
ATOM 1750 N N . THR A 1 228 ? 5.034 16.460 16.965 1.00 55.12 228 THR A N 1
ATOM 1751 C CA . THR A 1 228 ? 4.219 15.573 17.810 1.00 55.12 228 THR A CA 1
ATOM 1752 C C . THR A 1 228 ? 4.501 15.811 19.283 1.00 55.12 228 THR A C 1
ATOM 1754 O O . THR A 1 228 ? 3.577 15.856 20.083 1.00 55.12 228 THR A O 1
ATOM 1757 N N . TYR A 1 229 ? 5.762 16.062 19.636 1.00 59.69 229 TYR A N 1
ATOM 1758 C CA . TYR A 1 229 ? 6.154 16.391 20.994 1.00 59.69 229 TYR A CA 1
ATOM 1759 C C . TYR A 1 229 ? 5.517 17.717 21.444 1.00 59.69 229 TYR A C 1
ATOM 1761 O O . TYR A 1 229 ? 4.890 17.782 22.490 1.00 59.69 229 TYR A O 1
ATOM 1769 N N . ILE A 1 230 ? 5.599 18.789 20.662 1.00 61.84 230 ILE A N 1
ATOM 1770 C CA . ILE A 1 230 ? 5.009 20.081 21.037 1.00 61.84 230 ILE A CA 1
ATOM 1771 C C . ILE A 1 230 ? 3.478 19.975 21.106 1.00 61.84 230 ILE A C 1
ATOM 1773 O O . ILE A 1 230 ? 2.887 20.434 22.081 1.00 61.84 230 ILE A O 1
ATOM 1777 N N . LEU A 1 231 ? 2.834 19.328 20.131 1.00 56.28 231 LEU A N 1
ATOM 1778 C CA . LEU A 1 231 ? 1.376 19.166 20.113 1.00 56.28 231 LEU A CA 1
ATOM 1779 C C . LEU A 1 231 ? 0.864 18.326 21.290 1.00 56.28 231 LEU A C 1
ATOM 1781 O O . LEU A 1 231 ? -0.196 18.636 21.819 1.00 56.28 231 LEU A O 1
ATOM 1785 N N . VAL A 1 232 ? 1.606 17.304 21.722 1.00 56.16 232 VAL A N 1
ATOM 1786 C CA . VAL A 1 232 ? 1.199 16.427 22.833 1.00 56.16 232 VAL A CA 1
ATOM 1787 C C . VAL A 1 232 ? 1.637 16.985 24.195 1.00 56.16 232 VAL A C 1
ATOM 1789 O O . VAL A 1 232 ? 0.844 17.056 25.131 1.00 56.16 232 VAL A O 1
ATOM 1792 N N . PHE A 1 233 ? 2.890 17.427 24.336 1.00 52.03 233 PHE A N 1
ATOM 1793 C CA . PHE A 1 233 ? 3.474 17.803 25.630 1.00 52.03 233 PHE A CA 1
ATOM 1794 C C . PHE A 1 233 ? 3.212 19.260 26.028 1.00 52.03 233 PHE A C 1
ATOM 1796 O O . PHE A 1 233 ? 3.021 19.517 27.217 1.00 52.03 233 PHE A O 1
ATOM 1803 N N . HIS A 1 234 ? 3.134 20.213 25.088 1.00 57.03 234 HIS A N 1
ATOM 1804 C CA . HIS A 1 234 ? 2.775 21.605 25.416 1.00 57.03 234 HIS A CA 1
ATOM 1805 C C . HIS A 1 234 ? 1.259 21.777 25.661 1.00 57.03 234 HIS A C 1
ATOM 1807 O O . HIS A 1 234 ? 0.855 22.734 26.320 1.00 57.03 234 HIS A O 1
ATOM 1813 N N . ILE A 1 235 ? 0.444 20.799 25.231 1.00 55.09 235 ILE A N 1
ATOM 1814 C CA . ILE A 1 235 ? -0.989 20.633 25.559 1.00 55.09 235 ILE A CA 1
ATOM 1815 C C . ILE A 1 235 ? -1.192 19.672 26.771 1.00 55.09 235 ILE A C 1
ATOM 1817 O O . ILE A 1 235 ? -2.313 19.350 27.143 1.00 55.09 235 ILE A O 1
ATOM 1821 N N . LYS A 1 236 ? -0.101 19.355 27.498 1.00 46.41 236 LYS A N 1
ATOM 1822 C CA . LYS A 1 236 ? 0.011 18.556 28.741 1.00 46.41 236 LYS A CA 1
ATOM 1823 C C . LYS A 1 236 ? -0.235 17.044 28.609 1.00 46.41 236 LYS A C 1
ATOM 1825 O O . LYS A 1 236 ? -1.313 16.581 28.956 1.00 46.41 236 LYS A O 1
ATOM 1830 N N . LEU A 1 237 ? 0.830 16.270 28.345 1.00 44.09 237 LEU A N 1
ATOM 1831 C CA . LEU A 1 237 ? 0.984 14.900 28.883 1.00 44.09 237 LEU A CA 1
ATOM 1832 C C . LEU A 1 237 ? 2.445 14.363 28.843 1.00 44.09 237 LEU A C 1
ATOM 1834 O O . LEU A 1 237 ? 2.819 13.657 27.929 1.00 44.09 237 LEU A O 1
ATOM 1838 N N . GLY A 1 238 ? 3.284 14.708 29.837 1.00 49.09 238 GLY A N 1
ATOM 1839 C CA . GLY A 1 238 ? 4.390 13.893 30.426 1.00 49.09 238 GLY A CA 1
ATOM 1840 C C . GLY A 1 238 ? 5.592 13.323 29.616 1.00 49.09 238 GLY A C 1
ATOM 1841 O O . GLY A 1 238 ? 5.515 12.260 29.019 1.00 49.09 238 GLY A O 1
ATOM 1842 N N . ILE A 1 239 ? 6.799 13.885 29.811 1.00 47.66 239 ILE A N 1
ATOM 1843 C CA . ILE A 1 239 ? 8.051 13.691 29.019 1.00 47.66 239 ILE A CA 1
ATOM 1844 C C . ILE A 1 239 ? 8.988 12.520 29.458 1.00 47.66 239 ILE A C 1
ATOM 1846 O O . ILE A 1 239 ? 10.191 12.550 29.222 1.00 47.66 239 ILE A O 1
ATOM 1850 N N . LYS A 1 240 ? 8.518 11.434 30.087 1.00 42.56 240 LYS A N 1
ATOM 1851 C CA . LYS A 1 240 ? 9.447 10.398 30.634 1.00 42.56 240 LYS A CA 1
ATOM 1852 C C . LYS A 1 240 ? 9.645 9.113 29.800 1.00 42.56 240 LYS A C 1
ATOM 1854 O O . LYS A 1 240 ? 10.449 8.278 30.196 1.00 42.56 240 LYS A O 1
ATOM 1859 N N . GLY A 1 241 ? 8.999 8.958 28.638 1.00 46.53 241 GLY A N 1
ATOM 1860 C CA . GLY A 1 241 ? 8.997 7.688 27.875 1.00 46.53 241 GLY A CA 1
ATOM 1861 C C . GLY A 1 241 ? 9.956 7.562 26.677 1.00 46.53 241 GLY A C 1
ATOM 1862 O O . GLY A 1 241 ? 10.202 6.456 26.205 1.00 46.53 241 GLY A O 1
ATOM 1863 N N . ILE A 1 242 ? 10.523 8.659 26.164 1.00 43.31 242 ILE A N 1
ATOM 1864 C CA . ILE A 1 242 ? 11.161 8.654 24.827 1.00 43.31 242 ILE A CA 1
ATOM 1865 C C . ILE A 1 242 ? 12.595 8.083 24.843 1.00 43.31 242 ILE A C 1
ATOM 1867 O O . ILE A 1 242 ? 13.052 7.521 23.851 1.00 43.31 242 ILE A O 1
ATOM 1871 N N . ALA A 1 243 ? 13.300 8.144 25.977 1.00 37.91 243 ALA A N 1
ATOM 1872 C CA . ALA A 1 243 ? 14.691 7.690 26.076 1.00 37.91 243 ALA A CA 1
ATOM 1873 C C . ALA A 1 243 ? 14.857 6.162 26.255 1.00 37.91 243 ALA A C 1
ATOM 1875 O O . ALA A 1 243 ? 15.948 5.644 26.034 1.00 37.91 243 ALA A O 1
ATOM 1876 N N . LEU A 1 244 ? 13.795 5.428 26.617 1.00 36.19 244 LEU A N 1
ATOM 1877 C CA . LEU A 1 244 ? 13.850 3.978 26.879 1.00 36.19 244 LEU A CA 1
ATOM 1878 C C . LEU A 1 244 ? 13.488 3.118 25.644 1.00 36.19 244 LEU A C 1
ATOM 1880 O O . LEU A 1 244 ? 13.956 1.989 25.514 1.00 36.19 244 LEU A O 1
ATOM 1884 N N . ALA A 1 245 ? 12.702 3.655 24.702 1.00 35.09 245 ALA A N 1
ATOM 1885 C CA . ALA A 1 245 ? 12.118 2.908 23.577 1.00 35.09 245 ALA A CA 1
ATOM 1886 C C . ALA A 1 245 ? 13.132 2.477 22.490 1.00 35.09 245 ALA A C 1
ATOM 1888 O O . ALA A 1 245 ? 12.968 1.433 21.852 1.00 35.09 245 ALA A O 1
ATOM 1889 N N . MET A 1 246 ? 14.216 3.242 22.311 1.00 39.62 246 MET A N 1
ATOM 1890 C CA . MET A 1 246 ? 15.248 2.961 21.298 1.00 39.62 246 MET A CA 1
ATOM 1891 C C . MET A 1 246 ? 16.183 1.803 21.683 1.00 39.62 246 MET A C 1
ATOM 1893 O O . MET A 1 246 ? 16.738 1.153 20.804 1.00 39.62 246 MET A O 1
ATOM 1897 N N . PHE A 1 247 ? 16.332 1.508 22.978 1.00 31.31 247 PHE A N 1
ATOM 1898 C CA . PHE A 1 247 ? 17.188 0.422 23.479 1.00 31.31 247 PHE A CA 1
ATOM 1899 C C . PHE A 1 247 ? 16.429 -0.913 23.628 1.00 31.31 247 PHE A C 1
ATOM 1901 O O . PHE A 1 247 ? 17.023 -1.986 23.644 1.00 31.31 247 PHE A O 1
ATOM 1908 N N . PHE A 1 248 ? 15.097 -0.856 23.694 1.00 35.47 248 PHE A N 1
ATOM 1909 C CA . PHE A 1 248 ? 14.225 -1.976 24.059 1.00 35.47 248 PHE A CA 1
ATOM 1910 C C . PHE A 1 248 ? 13.617 -2.730 22.862 1.00 35.47 248 PHE A C 1
ATOM 1912 O O . PHE A 1 248 ? 13.270 -3.903 22.974 1.00 35.47 248 PHE A O 1
ATOM 1919 N N . SER A 1 249 ? 13.541 -2.094 21.687 1.00 35.22 249 SER A N 1
ATOM 1920 C CA . SER A 1 249 ? 12.882 -2.640 20.485 1.00 35.22 249 SER A CA 1
ATOM 1921 C C . SER A 1 249 ? 13.494 -3.943 19.935 1.00 35.22 249 SER A C 1
ATOM 1923 O O . SER A 1 249 ? 12.861 -4.613 19.127 1.00 35.22 249 SER A O 1
ATOM 1925 N N . VAL A 1 250 ? 14.696 -4.334 20.375 1.00 40.97 250 VAL A N 1
ATOM 1926 C CA . VAL A 1 250 ? 15.397 -5.547 19.907 1.00 40.97 250 VAL A CA 1
ATOM 1927 C C . VAL A 1 250 ? 15.120 -6.778 20.793 1.00 40.97 250 VAL A C 1
ATOM 1929 O O . VAL A 1 250 ? 15.360 -7.897 20.356 1.00 40.97 250 VAL A O 1
ATOM 1932 N N . MET A 1 251 ? 14.580 -6.618 22.012 1.00 35.91 251 MET A N 1
ATOM 1933 C CA . MET A 1 251 ? 14.597 -7.686 23.034 1.00 35.91 251 MET A CA 1
ATOM 1934 C C . MET A 1 251 ? 13.236 -8.281 23.429 1.00 35.91 251 MET A C 1
ATOM 1936 O O . MET A 1 251 ? 13.193 -9.125 24.322 1.00 35.91 251 MET A O 1
ATOM 1940 N N . VAL A 1 252 ? 12.110 -7.854 22.841 1.00 38.88 252 VAL A N 1
ATOM 1941 C CA . VAL A 1 252 ? 10.858 -7.910 23.607 1.00 38.88 252 VAL A CA 1
ATOM 1942 C C . VAL A 1 252 ? 9.617 -8.319 22.815 1.00 38.88 252 VAL A C 1
ATOM 1944 O O . VAL A 1 252 ? 8.890 -7.489 22.289 1.00 38.88 252 VAL A O 1
ATOM 1947 N N . ARG A 1 253 ? 9.323 -9.621 22.787 1.00 39.03 253 ARG A N 1
ATOM 1948 C CA . ARG A 1 253 ? 8.081 -10.163 22.207 1.00 39.03 253 ARG A CA 1
ATOM 1949 C C . ARG A 1 253 ? 6.839 -9.880 23.068 1.00 39.03 253 ARG A C 1
ATOM 1951 O O . ARG A 1 253 ? 5.761 -9.710 22.519 1.00 39.03 253 ARG A O 1
ATOM 1958 N N . GLU A 1 254 ? 6.993 -9.790 24.391 1.00 42.38 254 GLU A N 1
ATOM 1959 C CA . GLU A 1 254 ? 5.865 -9.740 25.346 1.00 42.38 254 GLU A CA 1
ATOM 1960 C C . GLU A 1 254 ? 5.468 -8.319 25.812 1.00 42.38 254 GLU A C 1
ATOM 1962 O O . GLU A 1 254 ? 4.494 -8.165 26.534 1.00 42.38 254 GLU A O 1
ATOM 1967 N N . ILE A 1 255 ? 6.194 -7.267 25.413 1.00 54.59 255 ILE A N 1
ATOM 1968 C CA . ILE A 1 255 ? 5.960 -5.872 25.879 1.00 54.59 255 ILE A CA 1
ATOM 1969 C C . ILE A 1 255 ? 5.534 -4.971 24.713 1.00 54.59 255 ILE A C 1
ATOM 1971 O O . ILE A 1 255 ? 5.106 -3.841 24.910 1.00 54.59 255 ILE A O 1
ATOM 1975 N N . TRP A 1 256 ? 5.583 -5.477 23.475 1.00 54.88 256 TRP A N 1
ATOM 1976 C CA . TRP A 1 256 ? 5.082 -4.736 22.317 1.00 54.88 256 TRP A CA 1
ATOM 1977 C C . TRP A 1 256 ? 3.605 -4.378 22.472 1.00 54.88 256 TRP A C 1
ATOM 1979 O O . TRP A 1 256 ? 3.243 -3.231 22.243 1.00 54.88 256 TRP A O 1
ATOM 1989 N N . ALA A 1 257 ? 2.775 -5.324 22.918 1.00 57.41 257 ALA A N 1
ATOM 1990 C CA . ALA A 1 257 ? 1.350 -5.080 23.123 1.00 57.41 257 ALA A CA 1
ATOM 1991 C C . ALA A 1 257 ? 1.084 -4.092 24.273 1.00 57.41 257 ALA A C 1
ATOM 1993 O O . ALA A 1 257 ? 0.247 -3.204 24.120 1.00 57.41 257 ALA A O 1
ATOM 1994 N N . SER A 1 258 ? 1.856 -4.164 25.366 1.00 62.47 258 SER A N 1
ATOM 1995 C CA . SER A 1 258 ? 1.685 -3.272 26.522 1.00 62.47 258 SER A CA 1
ATOM 1996 C C . SER A 1 258 ? 2.083 -1.814 26.260 1.00 62.47 258 SER A C 1
ATOM 1998 O O . SER A 1 258 ? 1.831 -0.950 27.086 1.00 62.47 258 SER A O 1
ATOM 2000 N N . PHE A 1 259 ? 2.728 -1.505 25.127 1.00 63.84 259 PHE A N 1
ATOM 2001 C CA . PHE A 1 259 ? 2.930 -0.112 24.707 1.00 63.84 259 PHE A CA 1
ATOM 2002 C C . PHE A 1 259 ? 1.674 0.526 24.109 1.00 63.84 259 PHE A C 1
ATOM 2004 O O . PHE A 1 259 ? 1.592 1.752 24.044 1.00 63.84 259 PHE A O 1
ATOM 2011 N N . PHE A 1 260 ? 0.736 -0.289 23.624 1.00 66.75 260 PHE A N 1
ATOM 2012 C CA . PHE A 1 260 ? -0.481 0.189 22.975 1.00 66.75 260 PHE A CA 1
ATOM 2013 C C . PHE A 1 260 ? -1.687 0.135 23.907 1.00 66.75 260 PHE A C 1
ATOM 2015 O O . PHE A 1 260 ? -2.588 0.948 23.756 1.00 66.75 260 PHE A O 1
ATOM 2022 N N . THR A 1 261 ? -1.720 -0.793 24.858 1.00 70.12 261 THR A N 1
ATOM 2023 C CA . THR A 1 261 ? -2.850 -0.963 25.775 1.00 70.12 261 THR A CA 1
ATOM 2024 C C . THR A 1 261 ? -2.387 -1.558 27.097 1.00 70.12 261 THR A C 1
ATOM 2026 O O . THR A 1 261 ? -1.454 -2.357 27.118 1.00 70.12 261 THR A O 1
ATOM 2029 N N . ASP A 1 262 ? -3.060 -1.192 28.184 1.00 78.06 262 ASP A N 1
ATOM 2030 C CA . ASP A 1 262 ? -2.853 -1.784 29.508 1.00 78.06 262 ASP A CA 1
ATOM 2031 C C . ASP A 1 262 ? -3.770 -3.007 29.753 1.00 78.06 262 ASP A C 1
ATOM 2033 O O . ASP A 1 262 ? -3.693 -3.642 30.807 1.00 78.06 262 ASP A O 1
ATOM 2037 N N . ASP A 1 263 ? -4.623 -3.369 28.785 1.00 79.12 263 ASP A N 1
ATOM 2038 C CA . ASP A 1 263 ? -5.560 -4.490 28.890 1.00 79.12 263 ASP A CA 1
ATOM 2039 C C . ASP A 1 263 ? -4.851 -5.848 28.711 1.00 79.12 263 ASP A C 1
ATOM 2041 O O . ASP A 1 263 ? -4.335 -6.194 27.641 1.00 79.12 263 ASP A O 1
ATOM 2045 N N . LEU A 1 264 ? -4.858 -6.649 29.781 1.00 82.75 264 LEU A N 1
ATOM 2046 C CA . LEU A 1 264 ? -4.215 -7.963 29.842 1.00 82.75 264 LEU A CA 1
ATOM 2047 C C . LEU A 1 264 ? -4.815 -8.981 28.861 1.00 82.75 264 LEU A C 1
ATOM 2049 O O . LEU A 1 264 ? -4.085 -9.848 28.373 1.00 82.75 264 LEU A O 1
ATOM 2053 N N . GLU A 1 265 ? -6.110 -8.891 28.558 1.00 85.19 265 GLU A N 1
ATOM 2054 C CA . GLU A 1 265 ? -6.771 -9.780 27.604 1.00 85.19 265 GLU A CA 1
ATOM 2055 C C . GLU A 1 265 ? -6.293 -9.481 26.177 1.00 85.19 265 GLU A C 1
ATOM 2057 O O . GLU A 1 265 ? -5.883 -10.394 25.451 1.00 85.19 265 GLU A O 1
ATOM 2062 N N . ILE A 1 266 ? -6.229 -8.197 25.801 1.00 82.25 266 ILE A N 1
ATOM 2063 C CA . ILE A 1 266 ? -5.722 -7.765 24.489 1.00 82.25 266 ILE A CA 1
ATOM 2064 C C . ILE A 1 266 ? -4.242 -8.133 24.333 1.00 82.25 266 ILE A C 1
ATOM 2066 O O . ILE A 1 266 ? -3.829 -8.605 23.265 1.00 82.25 266 ILE A O 1
ATOM 2070 N N . ILE A 1 267 ? -3.440 -7.969 25.390 1.00 79.81 267 ILE A N 1
ATOM 2071 C CA . ILE A 1 267 ? -2.024 -8.359 25.400 1.00 79.81 267 ILE A CA 1
ATOM 2072 C C . ILE A 1 267 ? -1.876 -9.864 25.160 1.00 79.81 267 ILE A C 1
ATOM 2074 O O . ILE A 1 267 ? -1.141 -10.266 24.255 1.00 79.81 267 ILE A O 1
ATOM 2078 N N . ALA A 1 268 ? -2.598 -10.700 25.913 1.00 82.62 268 ALA A N 1
ATOM 2079 C CA . ALA A 1 268 ? -2.522 -12.154 25.779 1.00 82.62 268 ALA A CA 1
ATOM 2080 C C . ALA A 1 268 ? -2.927 -12.621 24.372 1.00 82.62 268 ALA A C 1
ATOM 2082 O O . ALA A 1 268 ? -2.249 -13.455 23.760 1.00 82.62 268 ALA A O 1
ATOM 2083 N N . LEU A 1 269 ? -4.004 -12.045 23.834 1.00 83.75 269 LEU A N 1
ATOM 2084 C CA . LEU A 1 269 ? -4.507 -12.356 22.503 1.00 83.75 269 LEU A CA 1
ATOM 2085 C C . LEU A 1 269 ? -3.506 -11.958 21.405 1.00 83.75 269 LEU A C 1
ATOM 2087 O O . LEU A 1 269 ? -3.235 -12.740 20.488 1.00 83.75 269 LEU A O 1
ATOM 2091 N N . THR A 1 270 ? -2.908 -10.771 21.531 1.00 76.81 270 THR A N 1
ATOM 2092 C CA . THR A 1 270 ? -1.899 -10.242 20.601 1.00 76.81 270 THR A CA 1
ATOM 2093 C C . THR A 1 270 ? -0.624 -11.085 20.626 1.00 76.81 270 THR A C 1
ATOM 2095 O O . THR A 1 270 ? -0.163 -11.533 19.573 1.00 76.81 270 THR A O 1
ATOM 2098 N N . SER A 1 271 ? -0.081 -11.383 21.813 1.00 74.25 271 SER A N 1
ATOM 2099 C CA . SER A 1 271 ? 1.114 -12.227 21.966 1.00 74.25 271 SER A CA 1
ATOM 2100 C C . SER A 1 271 ? 0.934 -13.602 21.321 1.00 74.25 271 SER A C 1
ATOM 2102 O O . SER A 1 271 ? 1.865 -14.141 20.717 1.00 74.25 271 SER A O 1
ATOM 2104 N N . ALA A 1 272 ? -0.276 -14.161 21.384 1.00 81.19 272 ALA A N 1
ATOM 2105 C CA . ALA A 1 272 ? -0.558 -15.482 20.844 1.00 81.19 272 ALA A CA 1
ATOM 2106 C C . ALA A 1 272 ? -0.567 -15.546 19.302 1.00 81.19 272 ALA A C 1
ATOM 2108 O O . ALA A 1 272 ? -0.390 -16.634 18.749 1.00 81.19 272 ALA A O 1
ATOM 2109 N N . VAL A 1 273 ? -0.752 -14.419 18.602 1.00 82.31 273 VAL A N 1
ATOM 2110 C CA . VAL A 1 273 ? -0.763 -14.359 17.125 1.00 82.31 273 VAL A CA 1
ATOM 2111 C C . VAL A 1 273 ? 0.548 -13.858 16.520 1.00 82.31 273 VAL A C 1
ATOM 2113 O O . VAL A 1 273 ? 0.798 -14.117 15.343 1.00 82.31 273 VAL A O 1
ATOM 2116 N N . LEU A 1 274 ? 1.429 -13.227 17.306 1.00 76.31 274 LEU A N 1
ATOM 2117 C CA . LEU A 1 274 ? 2.737 -12.739 16.841 1.00 76.31 274 LEU A CA 1
ATOM 2118 C C . LEU A 1 274 ? 3.572 -13.787 16.075 1.00 76.31 274 LEU A C 1
ATOM 2120 O O . LEU A 1 274 ? 4.135 -13.431 15.039 1.00 76.31 274 LEU A O 1
ATOM 2124 N N . PRO A 1 275 ? 3.651 -15.071 16.488 1.00 74.19 275 PRO A N 1
ATOM 2125 C CA . PRO A 1 275 ? 4.378 -16.076 15.710 1.00 74.19 275 PRO A CA 1
ATOM 2126 C C . PRO A 1 275 ? 3.769 -16.319 14.323 1.00 74.19 275 PRO A C 1
ATOM 2128 O O . PRO A 1 275 ? 4.500 -16.496 13.351 1.00 74.19 275 PRO A O 1
ATOM 2131 N N . ILE A 1 276 ? 2.436 -16.291 14.218 1.00 76.44 276 ILE A N 1
ATOM 2132 C CA . ILE A 1 276 ? 1.713 -16.456 12.949 1.00 76.44 276 ILE A CA 1
ATOM 2133 C C . ILE A 1 276 ? 2.011 -15.261 12.040 1.00 76.44 276 ILE A C 1
ATOM 2135 O O . ILE A 1 276 ? 2.326 -15.449 10.869 1.00 76.44 276 ILE A O 1
ATOM 2139 N N . ILE A 1 277 ? 1.997 -14.044 12.593 1.00 73.88 277 ILE A N 1
ATOM 2140 C CA . ILE A 1 277 ? 2.374 -12.817 11.875 1.00 73.88 277 ILE A CA 1
ATOM 2141 C C . ILE A 1 277 ? 3.816 -12.913 11.366 1.00 73.88 277 ILE A C 1
ATOM 2143 O O . ILE A 1 277 ? 4.067 -12.645 10.195 1.00 73.88 277 ILE A O 1
ATOM 2147 N N . GLY A 1 278 ? 4.751 -13.372 12.203 1.00 67.19 278 GLY A N 1
ATOM 2148 C CA . GLY A 1 278 ? 6.140 -13.587 11.795 1.00 67.19 278 GLY A CA 1
ATOM 2149 C C . GLY A 1 278 ? 6.272 -14.532 10.594 1.00 67.19 278 GLY A C 1
ATOM 2150 O O . GLY A 1 278 ? 7.053 -14.263 9.684 1.00 67.19 278 GLY A O 1
ATOM 2151 N N . LEU A 1 279 ? 5.468 -15.599 10.541 1.00 71.44 279 LEU A N 1
ATOM 2152 C CA . LEU A 1 279 ? 5.409 -16.496 9.380 1.00 71.44 279 LEU A CA 1
ATOM 2153 C C . LEU A 1 279 ? 4.765 -15.834 8.153 1.00 71.44 279 LEU A C 1
ATOM 2155 O O . LEU A 1 279 ? 5.245 -16.033 7.036 1.00 71.44 279 LEU A O 1
ATOM 2159 N N . CYS A 1 280 ? 3.718 -15.027 8.337 1.00 72.56 280 CYS A N 1
ATOM 2160 C CA . CYS A 1 280 ? 3.117 -14.250 7.253 1.00 72.56 280 CYS A CA 1
ATOM 2161 C C . CYS A 1 280 ? 4.138 -13.306 6.600 1.00 72.56 280 CYS A C 1
ATOM 2163 O O . CYS A 1 280 ? 4.166 -13.208 5.375 1.00 72.56 280 CYS A O 1
ATOM 2165 N N . GLU A 1 281 ? 5.015 -12.668 7.381 1.00 73.12 281 GLU A N 1
ATOM 2166 C CA . GLU A 1 281 ? 6.041 -11.759 6.847 1.00 73.12 281 GLU A CA 1
ATOM 2167 C C . GLU A 1 281 ? 7.092 -12.471 5.980 1.00 73.12 281 GLU A C 1
ATOM 2169 O O . GLU A 1 281 ? 7.569 -11.916 4.981 1.00 73.12 281 GLU A O 1
ATOM 2174 N N . LEU A 1 282 ? 7.405 -13.734 6.297 1.00 68.56 282 LEU A N 1
ATOM 2175 C CA . LEU A 1 282 ? 8.264 -14.562 5.447 1.00 68.56 282 LEU A CA 1
ATOM 2176 C C . LEU A 1 282 ? 7.626 -14.836 4.080 1.00 68.56 282 LEU A C 1
ATOM 2178 O O . LEU A 1 282 ? 8.347 -14.892 3.086 1.00 68.56 282 LEU A O 1
ATOM 2182 N N . GLY A 1 283 ? 6.298 -14.979 4.010 1.00 62.41 283 GLY A N 1
ATOM 2183 C CA . GLY A 1 283 ? 5.558 -15.129 2.748 1.00 62.41 283 GLY A CA 1
ATOM 2184 C C . GLY A 1 283 ? 5.361 -13.810 1.990 1.00 62.41 283 GLY A C 1
ATOM 2185 O O . GLY A 1 283 ? 5.452 -13.768 0.759 1.00 62.41 283 GLY A O 1
ATOM 2186 N N . ASN A 1 284 ? 5.192 -12.714 2.728 1.00 74.81 284 ASN A N 1
ATOM 2187 C CA . ASN A 1 284 ? 4.979 -11.373 2.191 1.00 74.81 284 ASN A CA 1
ATOM 2188 C C . ASN A 1 284 ? 6.176 -10.891 1.347 1.00 74.81 284 ASN A C 1
ATOM 2190 O O . ASN A 1 284 ? 6.013 -10.273 0.293 1.00 74.81 284 ASN A O 1
ATOM 2194 N N . SER A 1 285 ? 7.405 -11.219 1.759 1.00 73.00 285 SER A N 1
ATOM 2195 C CA . SER A 1 285 ? 8.625 -10.776 1.064 1.00 73.00 285 SER A CA 1
ATOM 2196 C C . SER A 1 285 ? 8.772 -11.361 -0.363 1.00 73.00 285 SER A C 1
ATOM 2198 O O . SER A 1 285 ? 8.930 -10.588 -1.319 1.00 73.00 285 SER A O 1
ATOM 2200 N N . PRO A 1 286 ? 8.660 -12.690 -0.584 1.00 71.12 286 PRO A N 1
ATOM 2201 C CA . PRO A 1 286 ? 8.580 -13.266 -1.928 1.00 71.12 286 PRO A CA 1
ATOM 2202 C C . PRO A 1 286 ? 7.357 -12.796 -2.719 1.00 71.12 286 PRO A C 1
ATOM 2204 O O . PRO A 1 286 ? 7.482 -12.531 -3.915 1.00 71.12 286 PRO A O 1
ATOM 2207 N N . GLN A 1 287 ? 6.190 -12.649 -2.078 1.00 79.06 287 GLN A N 1
ATOM 2208 C CA . GLN A 1 287 ? 4.975 -12.170 -2.743 1.00 79.06 287 GLN A CA 1
ATOM 2209 C C . GLN A 1 287 ? 5.164 -10.760 -3.320 1.00 79.06 287 GLN A C 1
ATOM 2211 O O . GLN A 1 287 ? 4.864 -10.516 -4.491 1.00 79.06 287 GLN A O 1
ATOM 2216 N N . THR A 1 288 ? 5.650 -9.820 -2.509 1.00 81.69 288 THR A N 1
ATOM 2217 C CA . THR A 1 288 ? 5.815 -8.410 -2.892 1.00 81.69 288 THR A CA 1
ATOM 2218 C C . THR A 1 288 ? 6.859 -8.246 -3.987 1.00 81.69 288 THR A C 1
ATOM 2220 O O . THR A 1 288 ? 6.611 -7.542 -4.974 1.00 81.69 288 THR A O 1
ATOM 2223 N N . THR A 1 289 ? 7.981 -8.960 -3.865 1.00 83.81 289 THR A N 1
ATOM 2224 C CA . THR A 1 289 ? 9.024 -9.029 -4.894 1.00 83.81 289 THR A CA 1
ATOM 2225 C C . THR A 1 289 ? 8.453 -9.621 -6.179 1.00 83.81 289 THR A C 1
ATOM 2227 O O . THR A 1 289 ? 8.633 -9.058 -7.262 1.00 83.81 289 THR A O 1
ATOM 2230 N N . GLY A 1 290 ? 7.687 -10.708 -6.068 1.00 85.06 290 GLY A N 1
ATOM 2231 C CA . GLY A 1 290 ? 7.099 -11.371 -7.217 1.00 85.06 290 GLY A CA 1
ATOM 2232 C C . GLY A 1 290 ? 6.086 -10.491 -7.963 1.00 85.06 290 GLY A C 1
ATOM 2233 O O . GLY A 1 290 ? 6.140 -10.323 -9.185 1.00 85.06 290 GLY A O 1
ATOM 2234 N N . CYS A 1 291 ? 5.221 -9.805 -7.221 1.00 86.69 291 CYS A N 1
ATOM 2235 C CA . CYS A 1 291 ? 4.327 -8.806 -7.792 1.00 86.69 291 CYS A CA 1
ATOM 2236 C C . CYS A 1 291 ? 5.109 -7.678 -8.487 1.00 86.69 291 CYS A C 1
ATOM 2238 O O . CYS A 1 291 ? 4.703 -7.229 -9.557 1.00 86.69 291 CYS A O 1
ATOM 2240 N N . GLY A 1 292 ? 6.234 -7.234 -7.915 1.00 87.12 292 GLY A N 1
ATOM 2241 C CA . GLY A 1 292 ? 7.123 -6.240 -8.525 1.00 87.12 292 GLY A CA 1
ATOM 2242 C C . GLY A 1 292 ? 7.658 -6.678 -9.889 1.00 87.12 292 GLY A C 1
ATOM 2243 O O . GLY A 1 292 ? 7.585 -5.914 -10.850 1.00 87.12 292 GLY A O 1
ATOM 2244 N N . VAL A 1 293 ? 8.100 -7.930 -10.007 1.00 89.12 293 VAL A N 1
ATOM 2245 C CA . VAL A 1 293 ? 8.579 -8.520 -11.268 1.00 89.12 293 VAL A CA 1
ATOM 2246 C C . VAL A 1 293 ? 7.463 -8.608 -12.319 1.00 89.12 293 VAL A C 1
ATOM 2248 O O . VAL A 1 293 ? 7.661 -8.233 -13.479 1.00 89.12 293 VAL A O 1
ATOM 2251 N N . LEU A 1 294 ? 6.260 -9.056 -11.937 1.00 89.44 294 LEU A N 1
ATOM 2252 C CA . LEU A 1 294 ? 5.110 -9.098 -12.851 1.00 89.44 294 LEU A CA 1
ATOM 2253 C C . LEU A 1 294 ? 4.696 -7.697 -13.314 1.00 89.44 294 LEU A C 1
ATOM 2255 O O . LEU A 1 294 ? 4.445 -7.494 -14.502 1.00 89.44 294 LEU A O 1
ATOM 2259 N N . ARG A 1 295 ? 4.673 -6.711 -12.410 1.00 87.31 295 ARG A N 1
ATOM 2260 C CA . ARG A 1 295 ? 4.388 -5.314 -12.767 1.00 87.31 295 ARG A CA 1
ATOM 2261 C C . ARG A 1 295 ? 5.450 -4.742 -13.700 1.00 87.31 295 ARG A C 1
ATOM 2263 O O . ARG A 1 295 ? 5.088 -4.196 -14.737 1.00 87.31 295 ARG A O 1
ATOM 2270 N N . GLY A 1 296 ? 6.734 -4.913 -13.380 1.00 84.88 296 GLY A N 1
ATOM 2271 C CA . GLY A 1 296 ? 7.853 -4.428 -14.196 1.00 84.88 296 GLY A CA 1
ATOM 2272 C C . GLY A 1 296 ? 7.895 -5.046 -15.598 1.00 84.88 296 GLY A C 1
ATOM 2273 O O . GLY A 1 296 ? 8.239 -4.367 -16.560 1.00 84.88 296 GLY A O 1
ATOM 2274 N N . SER A 1 297 ? 7.446 -6.297 -15.738 1.00 87.00 297 SER A N 1
ATOM 2275 C CA . SER A 1 297 ? 7.269 -6.973 -17.035 1.00 87.00 297 SER A CA 1
ATOM 2276 C C . SER A 1 297 ? 5.934 -6.657 -17.733 1.00 87.00 297 SER A C 1
ATOM 2278 O O . SER A 1 297 ? 5.535 -7.377 -18.642 1.00 87.00 297 SER A O 1
ATOM 2280 N N . ALA A 1 298 ? 5.232 -5.592 -17.324 1.00 84.25 298 ALA A N 1
ATOM 2281 C CA . ALA A 1 298 ? 3.953 -5.150 -17.889 1.00 84.25 298 ALA A CA 1
ATOM 2282 C C . ALA A 1 298 ? 2.818 -6.198 -17.818 1.00 84.25 298 ALA A C 1
ATOM 2284 O O . ALA A 1 298 ? 1.904 -6.207 -18.643 1.00 84.25 298 ALA A O 1
ATOM 2285 N N . ARG A 1 299 ? 2.828 -7.055 -16.786 1.00 88.62 299 ARG A N 1
ATOM 2286 C CA . ARG A 1 299 ? 1.786 -8.061 -16.493 1.00 88.62 299 ARG A CA 1
ATOM 2287 C C . ARG A 1 299 ? 1.090 -7.840 -15.134 1.00 88.62 299 ARG A C 1
ATOM 2289 O O . ARG A 1 299 ? 0.921 -8.794 -14.372 1.00 88.62 299 ARG A O 1
ATOM 2296 N N . PRO A 1 300 ? 0.626 -6.618 -14.800 1.00 88.25 300 PRO A N 1
ATOM 2297 C CA . PRO A 1 300 ? -0.018 -6.350 -13.511 1.00 88.25 300 PRO A CA 1
ATOM 2298 C C . PRO A 1 300 ? -1.324 -7.138 -13.310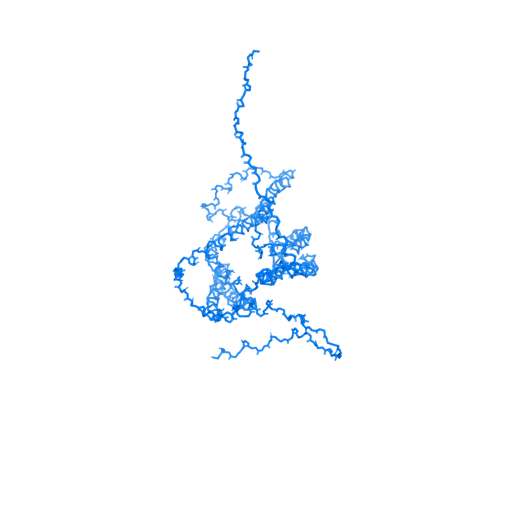 1.00 88.25 300 PRO A C 1
ATOM 2300 O O . PRO A 1 300 ? -1.656 -7.473 -12.177 1.00 88.25 300 PRO A O 1
ATOM 2303 N N . LYS A 1 301 ? -2.039 -7.487 -14.393 1.00 90.44 301 LYS A N 1
ATOM 2304 C CA . LYS A 1 301 ? -3.283 -8.276 -14.333 1.00 90.44 301 LYS A CA 1
ATOM 2305 C C . LYS A 1 301 ? -3.063 -9.664 -13.728 1.00 90.44 301 LYS A C 1
ATOM 2307 O O . LYS A 1 301 ? -3.848 -10.088 -12.891 1.00 90.44 301 LYS A O 1
ATOM 2312 N N . LEU A 1 302 ? -1.979 -10.347 -14.106 1.00 89.44 302 LEU A N 1
ATOM 2313 C CA . LEU A 1 302 ? -1.660 -11.668 -13.561 1.00 89.44 302 LEU A CA 1
ATOM 2314 C C . LEU A 1 302 ? -1.393 -11.589 -12.053 1.00 89.44 302 LEU A C 1
ATOM 2316 O O . LEU A 1 302 ? -1.949 -12.376 -11.295 1.00 89.44 302 LEU A O 1
ATOM 2320 N N . ALA A 1 303 ? -0.620 -10.592 -11.610 1.00 89.88 303 ALA A N 1
ATOM 2321 C CA . ALA A 1 303 ? -0.390 -10.357 -10.185 1.00 89.88 303 ALA A CA 1
ATOM 2322 C C . ALA A 1 303 ? -1.704 -10.082 -9.431 1.00 89.88 303 ALA A C 1
ATOM 2324 O O . ALA A 1 303 ? -1.917 -10.615 -8.344 1.00 89.88 303 ALA A O 1
ATOM 2325 N N . ALA A 1 304 ? -2.601 -9.286 -10.023 1.00 91.31 304 ALA A N 1
ATOM 2326 C CA . ALA A 1 304 ? -3.907 -8.987 -9.444 1.00 91.31 304 ALA A CA 1
ATOM 2327 C C . ALA A 1 304 ? -4.788 -10.239 -9.315 1.00 91.31 304 ALA A C 1
ATOM 2329 O O . ALA A 1 304 ? -5.349 -10.458 -8.247 1.00 91.31 304 ALA A O 1
ATOM 2330 N N . HIS A 1 305 ? -4.866 -11.086 -10.348 1.00 93.38 305 HIS A N 1
ATOM 2331 C CA . HIS A 1 305 ? -5.630 -12.337 -10.291 1.00 93.38 305 HIS A CA 1
ATOM 2332 C C . HIS A 1 305 ? -5.083 -13.308 -9.242 1.00 93.38 305 HIS A C 1
ATOM 2334 O O . HIS A 1 305 ? -5.865 -13.884 -8.491 1.00 93.38 305 HIS A O 1
ATOM 2340 N N . ILE A 1 306 ? -3.756 -13.455 -9.149 1.00 93.19 306 ILE A N 1
ATOM 2341 C CA . ILE A 1 306 ? -3.121 -14.305 -8.132 1.00 93.19 306 ILE A CA 1
ATOM 2342 C C . ILE A 1 306 ? -3.472 -13.800 -6.729 1.00 93.19 306 ILE A C 1
ATOM 2344 O O . ILE A 1 306 ? -3.937 -14.578 -5.898 1.00 93.19 306 ILE A O 1
ATOM 2348 N N . ASN A 1 307 ? -3.300 -12.500 -6.468 1.00 92.56 307 ASN A N 1
ATOM 2349 C CA . ASN A 1 307 ? -3.614 -11.915 -5.163 1.00 92.56 307 ASN A CA 1
ATOM 2350 C C . ASN A 1 307 ? -5.109 -12.024 -4.835 1.00 92.56 307 ASN A C 1
ATOM 2352 O O . ASN A 1 307 ? -5.460 -12.436 -3.734 1.00 92.56 307 ASN A O 1
ATOM 2356 N N . LEU A 1 308 ? -5.995 -11.711 -5.783 1.00 94.50 308 LEU A N 1
ATOM 2357 C CA . LEU A 1 308 ? -7.437 -11.832 -5.581 1.00 94.50 308 LEU A CA 1
ATOM 2358 C C . LEU A 1 308 ? -7.816 -13.284 -5.262 1.00 94.50 308 LEU A C 1
ATOM 2360 O O . LEU A 1 308 ? -8.510 -13.535 -4.282 1.00 94.50 308 LEU A O 1
ATOM 2364 N N . GLY A 1 309 ? -7.300 -14.241 -6.035 1.00 95.44 309 GLY A N 1
ATOM 2365 C CA . GLY A 1 309 ? -7.587 -15.655 -5.834 1.00 95.44 309 GLY A CA 1
ATOM 2366 C C . GLY A 1 309 ? -7.105 -16.176 -4.482 1.00 95.44 309 GLY A C 1
ATOM 2367 O O . GLY A 1 309 ? -7.875 -16.773 -3.735 1.00 95.44 309 GLY A O 1
ATOM 2368 N N . CYS A 1 310 ? -5.855 -15.892 -4.120 1.00 95.50 310 CYS A N 1
ATOM 2369 C CA . CYS A 1 310 ? -5.276 -16.409 -2.881 1.00 95.50 310 CYS A CA 1
ATOM 2370 C C . CYS A 1 310 ? -5.913 -15.777 -1.636 1.00 95.50 310 CYS A C 1
ATOM 2372 O O . CYS A 1 310 ? -6.190 -16.477 -0.668 1.00 95.50 310 CYS A O 1
ATOM 2374 N N . PHE A 1 311 ? -6.205 -14.474 -1.642 1.00 94.88 311 PHE A N 1
ATOM 2375 C CA . PHE A 1 311 ? -6.778 -13.818 -0.461 1.00 94.88 311 PHE A CA 1
ATOM 2376 C C . PHE A 1 311 ? -8.282 -14.049 -0.319 1.00 94.88 311 PHE A C 1
ATOM 2378 O O . PHE A 1 311 ? -8.747 -14.267 0.797 1.00 94.88 311 PHE A O 1
ATOM 2385 N N . TYR A 1 312 ? -9.042 -14.046 -1.417 1.00 96.50 312 TYR A N 1
ATOM 2386 C CA . TYR A 1 312 ? -10.504 -14.133 -1.350 1.00 96.50 312 TYR A CA 1
ATOM 2387 C C . TYR A 1 312 ? -11.051 -15.550 -1.526 1.00 96.50 312 TYR A C 1
ATOM 2389 O O . TYR A 1 312 ? -12.073 -15.853 -0.922 1.00 96.50 312 TYR A O 1
ATOM 2397 N N . PHE A 1 313 ? -10.401 -16.431 -2.297 1.00 96.56 313 PHE A N 1
ATOM 2398 C CA . PHE A 1 313 ? -10.883 -17.810 -2.485 1.00 96.56 313 PHE A CA 1
ATOM 2399 C C . PHE A 1 313 ? -10.171 -18.845 -1.613 1.00 96.56 313 PHE A C 1
ATOM 2401 O O . PHE A 1 313 ? -10.720 -19.921 -1.401 1.00 96.56 313 PHE A O 1
ATOM 2408 N N . VAL A 1 314 ? -8.988 -18.535 -1.076 1.00 97.38 314 VAL A N 1
ATOM 2409 C CA . VAL A 1 314 ? -8.281 -19.427 -0.139 1.00 97.38 314 VAL A CA 1
ATOM 2410 C C . VAL A 1 314 ? -8.281 -18.834 1.266 1.00 97.38 314 VAL A C 1
ATOM 2412 O O . VAL A 1 314 ? -8.830 -19.425 2.192 1.00 97.38 314 VAL A O 1
ATOM 2415 N N . GLY A 1 315 ? -7.714 -17.637 1.416 1.00 96.94 315 GLY A N 1
ATOM 2416 C CA . GLY A 1 315 ? -7.520 -16.982 2.705 1.00 96.94 315 GLY A CA 1
ATOM 2417 C C . GLY A 1 315 ? -8.806 -16.702 3.463 1.00 96.94 315 GLY A C 1
ATOM 2418 O O . GLY A 1 315 ? -8.939 -17.094 4.618 1.00 96.94 315 GLY A O 1
ATOM 2419 N N . MET A 1 316 ? -9.762 -16.038 2.814 1.00 96.56 316 MET A N 1
ATOM 2420 C CA . MET A 1 316 ? -11.024 -15.648 3.441 1.00 96.56 316 MET A CA 1
ATOM 2421 C C . MET A 1 316 ? -11.869 -16.862 3.869 1.00 96.56 316 MET A C 1
ATOM 2423 O O . MET A 1 316 ? -12.255 -16.899 5.037 1.00 96.56 316 MET A O 1
ATOM 2427 N N . PRO A 1 317 ? -12.107 -17.891 3.029 1.00 97.88 317 PRO A N 1
ATOM 2428 C CA . PRO A 1 317 ? -12.790 -19.103 3.474 1.00 97.88 317 PRO A CA 1
ATOM 2429 C C . PRO A 1 317 ? -12.064 -19.808 4.621 1.00 97.88 317 PRO A C 1
ATOM 2431 O O . PRO A 1 317 ? -12.713 -20.216 5.581 1.00 97.88 317 PRO A O 1
ATOM 2434 N N . ALA A 1 318 ? -10.730 -19.900 4.572 1.00 97.44 318 ALA A N 1
ATOM 2435 C CA . ALA A 1 318 ? -9.943 -20.492 5.652 1.00 97.44 318 ALA A CA 1
ATOM 2436 C C . ALA A 1 318 ? -10.054 -19.689 6.959 1.00 97.44 318 ALA A C 1
ATOM 2438 O O . ALA A 1 318 ? -10.249 -20.281 8.017 1.00 97.44 318 ALA A O 1
ATOM 2439 N N . ALA A 1 319 ? -9.991 -18.354 6.891 1.00 97.00 319 ALA A N 1
ATOM 2440 C CA . ALA A 1 319 ? -10.143 -17.464 8.041 1.00 97.00 319 ALA A CA 1
ATOM 2441 C C . ALA A 1 319 ? -11.525 -17.613 8.686 1.00 97.00 319 ALA A C 1
ATOM 2443 O O . ALA A 1 319 ? -11.627 -17.765 9.901 1.00 97.00 319 ALA A O 1
ATOM 2444 N N . VAL A 1 320 ? -12.586 -17.609 7.871 1.00 97.00 320 VAL A N 1
ATOM 2445 C CA . VAL A 1 320 ? -13.967 -17.772 8.345 1.00 97.00 320 VAL A CA 1
ATOM 2446 C C . VAL A 1 320 ? -14.161 -19.159 8.954 1.00 97.00 320 VAL A C 1
ATOM 2448 O O . VAL A 1 320 ? -14.708 -19.284 10.048 1.00 97.00 320 VAL A O 1
ATOM 2451 N N . TRP A 1 321 ? -13.684 -20.209 8.286 1.00 97.56 321 TRP A N 1
ATOM 2452 C CA . TRP A 1 321 ? -13.839 -21.567 8.790 1.00 97.56 321 TRP A CA 1
ATOM 2453 C C . TRP A 1 321 ? -13.076 -21.776 10.102 1.00 97.56 321 TRP A C 1
ATOM 2455 O O . TRP A 1 321 ? -13.675 -22.181 11.094 1.00 97.56 321 TRP A O 1
ATOM 2465 N N . LEU A 1 322 ? -11.786 -21.432 10.159 1.00 96.81 322 LEU A N 1
ATOM 2466 C CA . LEU A 1 322 ? -10.968 -21.600 11.365 1.00 96.81 322 LEU A CA 1
ATOM 2467 C C . LEU A 1 322 ? -11.420 -20.693 12.513 1.00 96.81 322 LEU A C 1
ATOM 2469 O O . LEU A 1 322 ? -11.370 -21.111 13.670 1.00 96.81 322 LEU A O 1
ATOM 2473 N N . GLY A 1 323 ? -11.850 -19.469 12.197 1.00 95.69 323 GLY A N 1
ATOM 2474 C CA . GLY A 1 323 ? -12.260 -18.486 13.192 1.00 95.69 323 GLY A CA 1
ATOM 2475 C C . GLY A 1 323 ? -13.599 -18.805 13.847 1.00 95.69 323 GLY A C 1
ATOM 2476 O O . GLY A 1 323 ? -13.720 -18.671 15.058 1.00 95.69 323 GLY A O 1
ATOM 2477 N N . PHE A 1 324 ? -14.589 -19.268 13.079 1.00 95.75 324 PHE A N 1
ATOM 2478 C CA . PHE A 1 324 ? -15.950 -19.466 13.597 1.00 95.75 324 PHE A CA 1
ATOM 2479 C C . PHE A 1 324 ? -16.330 -20.932 13.833 1.00 95.75 324 PHE A C 1
ATOM 2481 O O . PHE A 1 324 ? -17.172 -21.203 14.682 1.00 95.75 324 PHE A O 1
ATOM 2488 N N . TYR A 1 325 ? -15.727 -21.878 13.107 1.00 94.88 325 TYR A N 1
ATOM 2489 C CA . TYR A 1 325 ? -16.112 -23.297 13.152 1.00 94.88 325 TYR A CA 1
ATOM 2490 C C . TYR A 1 325 ? -14.985 -24.209 13.647 1.00 94.88 325 TYR A C 1
ATOM 2492 O O . TYR A 1 325 ? -15.246 -25.207 14.310 1.00 94.88 325 TYR A O 1
ATOM 2500 N N . GLY A 1 326 ? -13.729 -23.869 13.350 1.00 91.31 326 GLY A N 1
ATOM 2501 C CA . GLY A 1 326 ? -12.556 -24.674 13.697 1.00 91.31 326 GLY A CA 1
ATOM 2502 C C . GLY A 1 326 ? -12.098 -24.558 15.154 1.00 91.31 326 GLY A C 1
ATOM 2503 O O . GLY A 1 326 ? -11.128 -25.212 15.522 1.00 91.31 326 GLY A O 1
ATOM 2504 N N . GLY A 1 327 ? -12.748 -23.723 15.974 1.00 92.19 327 GLY A N 1
ATOM 2505 C CA . GLY A 1 327 ? -12.402 -23.529 17.388 1.00 92.19 327 GLY A CA 1
ATOM 2506 C C . GLY A 1 327 ? -11.114 -22.735 17.640 1.00 92.19 327 GLY A C 1
ATOM 2507 O O . GLY A 1 327 ? -10.626 -22.720 18.766 1.00 92.19 327 GLY A O 1
ATOM 2508 N N . PHE A 1 328 ? -10.545 -22.080 16.618 1.00 90.69 328 PHE A N 1
ATOM 2509 C CA . PHE A 1 328 ? -9.333 -21.258 16.757 1.00 90.69 328 PHE A CA 1
ATOM 2510 C C . PHE A 1 328 ? -9.629 -19.770 17.007 1.00 90.69 328 PHE A C 1
ATOM 2512 O O . PHE A 1 328 ? -8.691 -19.007 17.254 1.00 90.69 328 PHE A O 1
ATOM 2519 N N . GLU A 1 329 ? -10.898 -19.352 16.931 1.00 92.69 329 GLU A N 1
ATOM 2520 C CA . GLU A 1 329 ? -11.367 -17.992 17.237 1.00 92.69 329 GLU A CA 1
ATOM 2521 C C . GLU A 1 329 ? -10.502 -16.914 16.552 1.00 92.69 329 GLU A C 1
ATOM 2523 O O . GLU A 1 329 ? -10.247 -16.973 15.346 1.00 92.69 329 GLU A O 1
ATOM 2528 N N . PHE A 1 330 ? -9.984 -15.943 17.308 1.00 89.81 330 PHE A N 1
ATOM 2529 C CA . PHE A 1 330 ? -9.115 -14.888 16.788 1.00 89.81 330 PHE A CA 1
ATOM 2530 C C . PHE A 1 330 ? -7.880 -15.426 16.049 1.00 89.81 330 PHE A C 1
ATOM 2532 O O . PHE A 1 330 ? -7.518 -14.903 14.996 1.00 89.81 330 PHE A O 1
ATOM 2539 N N . LY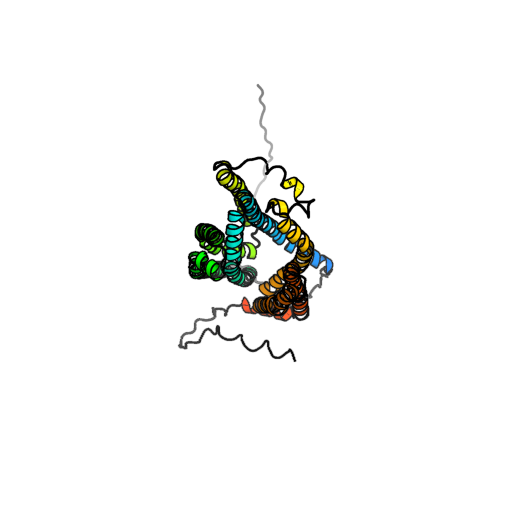S A 1 331 ? -7.249 -16.504 16.540 1.00 91.94 331 LYS A N 1
ATOM 2540 C CA . LYS A 1 331 ? -6.084 -17.116 15.873 1.00 91.94 331 LYS A CA 1
ATOM 2541 C C . LYS A 1 331 ? -6.457 -17.675 14.504 1.00 91.94 331 LYS A C 1
ATOM 2543 O O . LYS A 1 331 ? -5.643 -17.621 13.585 1.00 91.94 331 LYS A O 1
ATOM 2548 N N . GLY A 1 332 ? -7.685 -18.173 14.355 1.00 94.81 332 GLY A N 1
ATOM 2549 C CA . GLY A 1 332 ? -8.205 -18.696 13.095 1.00 94.81 332 GLY A CA 1
ATOM 2550 C C . GLY A 1 332 ? -8.185 -17.661 11.969 1.00 94.81 332 GLY A C 1
ATOM 2551 O O . GLY A 1 332 ? -7.830 -17.995 10.838 1.00 94.81 332 GLY A O 1
ATOM 2552 N N . LEU A 1 333 ? -8.449 -16.388 12.287 1.00 94.50 333 LEU A N 1
ATOM 2553 C CA . LEU A 1 333 ? -8.381 -15.288 11.319 1.00 94.50 333 LEU A CA 1
ATOM 2554 C C . LEU A 1 333 ? -6.956 -15.092 10.773 1.00 94.50 333 LEU A C 1
ATOM 2556 O O . LEU A 1 333 ? -6.758 -14.968 9.563 1.00 94.50 333 LEU A O 1
ATOM 2560 N N . TRP A 1 334 ? -5.949 -15.137 11.650 1.00 92.75 334 TRP A N 1
ATOM 2561 C CA . TRP A 1 334 ? -4.537 -15.013 11.268 1.00 92.75 334 TRP A CA 1
ATOM 2562 C C . TRP A 1 334 ? -4.010 -16.245 10.534 1.00 92.75 334 TRP A C 1
ATOM 2564 O O . TRP A 1 334 ? -3.199 -16.115 9.619 1.00 92.75 334 TRP A O 1
ATOM 2574 N N . LEU A 1 335 ? -4.494 -17.440 10.880 1.00 94.19 335 LEU A N 1
ATOM 2575 C CA . LEU A 1 335 ? -4.183 -18.662 10.137 1.00 94.19 335 LEU A CA 1
ATOM 2576 C C . LEU A 1 335 ? -4.759 -18.629 8.715 1.00 94.19 335 LEU A C 1
ATOM 2578 O O . LEU A 1 335 ? -4.104 -19.092 7.783 1.00 94.19 335 LEU A O 1
ATOM 2582 N N . GLY A 1 336 ? -5.936 -18.031 8.517 1.00 96.12 336 GLY A N 1
ATOM 2583 C CA . GLY A 1 336 ? -6.468 -17.779 7.178 1.00 96.12 336 GLY A CA 1
ATOM 2584 C C . GLY A 1 336 ? -5.611 -16.798 6.371 1.00 96.12 336 GLY A C 1
ATOM 2585 O O . GLY A 1 336 ? -5.331 -17.047 5.198 1.00 96.12 336 GLY A O 1
ATOM 2586 N N . LEU A 1 337 ? -5.103 -15.731 7.003 1.00 93.81 337 LEU A N 1
ATOM 2587 C CA . LEU A 1 337 ? -4.118 -14.841 6.375 1.00 93.81 337 LEU A CA 1
ATOM 2588 C C . LEU A 1 337 ? -2.836 -15.599 5.990 1.00 93.81 337 LEU A C 1
ATOM 2590 O O . LEU A 1 337 ? -2.343 -15.438 4.875 1.00 93.81 337 LEU A O 1
ATOM 2594 N N . LEU A 1 338 ? -2.327 -16.467 6.868 1.00 90.50 338 LEU A N 1
ATOM 2595 C CA . LEU A 1 338 ? -1.158 -17.300 6.582 1.00 90.50 338 LEU A CA 1
ATOM 2596 C C . LEU A 1 338 ? -1.407 -18.255 5.401 1.00 90.50 338 LEU A C 1
ATOM 2598 O O . LEU A 1 338 ? -0.542 -18.408 4.539 1.00 90.50 338 LEU A O 1
ATOM 2602 N N . ALA A 1 339 ? -2.599 -18.850 5.308 1.00 95.94 339 ALA A N 1
ATOM 2603 C CA . ALA A 1 339 ? -2.990 -19.690 4.175 1.00 95.94 339 ALA A CA 1
ATOM 2604 C C . ALA A 1 339 ? -3.041 -18.900 2.851 1.00 95.94 339 ALA A C 1
ATOM 2606 O O . ALA A 1 339 ? -2.582 -19.390 1.812 1.00 95.94 339 ALA A O 1
ATOM 2607 N N . ALA A 1 340 ? -3.535 -17.657 2.881 1.00 95.19 340 ALA A N 1
ATOM 2608 C CA . ALA A 1 340 ? -3.496 -16.752 1.730 1.00 95.19 340 ALA A CA 1
ATOM 2609 C C . ALA A 1 340 ? -2.056 -16.480 1.274 1.00 95.19 340 ALA A C 1
ATOM 2611 O O . ALA A 1 340 ? -1.742 -16.586 0.091 1.00 95.19 340 ALA A O 1
ATOM 2612 N N . GLN A 1 341 ? -1.169 -16.174 2.223 1.00 90.06 341 GLN A N 1
ATOM 2613 C CA . GLN A 1 341 ? 0.244 -15.898 1.962 1.00 90.06 341 GLN A CA 1
ATOM 2614 C C . GLN A 1 341 ? 0.951 -17.118 1.360 1.00 90.06 341 GLN A C 1
ATOM 2616 O O . GLN A 1 341 ? 1.593 -17.015 0.314 1.00 90.06 341 GLN A O 1
ATOM 2621 N N . GLY A 1 342 ? 0.770 -18.297 1.963 1.00 89.31 342 GLY A N 1
ATOM 2622 C CA . GLY A 1 342 ? 1.359 -19.545 1.477 1.00 89.31 342 GLY A CA 1
ATOM 2623 C C . GLY A 1 342 ? 0.906 -19.898 0.058 1.00 89.31 342 GLY A C 1
ATOM 2624 O O . GLY A 1 342 ? 1.737 -20.149 -0.816 1.00 89.31 342 GLY A O 1
ATOM 2625 N N . SER A 1 343 ? -0.404 -19.849 -0.205 1.00 94.56 343 SER A N 1
ATOM 2626 C CA . SER A 1 343 ? -0.951 -20.107 -1.547 1.00 94.56 343 SER A CA 1
ATOM 2627 C C . SER A 1 343 ? -0.485 -19.076 -2.581 1.00 94.56 343 SER A C 1
ATOM 2629 O O . SER A 1 343 ? -0.193 -19.439 -3.726 1.00 94.56 343 SER A O 1
ATOM 2631 N N . CYS A 1 344 ? -0.328 -17.812 -2.180 1.00 92.44 344 CYS A N 1
ATOM 2632 C CA . CYS A 1 344 ? 0.170 -16.755 -3.051 1.00 92.44 344 CYS A CA 1
ATOM 2633 C C . CYS A 1 344 ? 1.624 -16.988 -3.468 1.00 92.44 344 CYS A C 1
ATOM 2635 O O . CYS A 1 344 ? 1.929 -16.935 -4.660 1.00 92.44 344 CYS A O 1
ATOM 2637 N N . VAL A 1 345 ? 2.507 -17.316 -2.518 1.00 87.06 345 VAL A N 1
ATOM 2638 C CA . VAL A 1 345 ? 3.917 -17.622 -2.807 1.00 87.06 345 VAL A CA 1
ATOM 2639 C C . VAL A 1 345 ? 4.029 -18.796 -3.777 1.00 87.06 345 VAL A C 1
ATOM 2641 O O . VAL A 1 345 ? 4.731 -18.688 -4.782 1.00 87.06 345 VAL A O 1
ATOM 2644 N N . VAL A 1 346 ? 3.296 -19.886 -3.533 1.00 91.69 346 VAL A N 1
ATOM 2645 C CA . VAL A 1 346 ? 3.299 -21.063 -4.418 1.00 91.69 346 VAL A CA 1
ATOM 2646 C C . VAL A 1 346 ? 2.845 -20.688 -5.829 1.00 91.69 346 VAL A C 1
ATOM 2648 O O . VAL A 1 346 ? 3.536 -20.982 -6.806 1.00 91.69 346 VAL A O 1
ATOM 2651 N N . THR A 1 347 ? 1.721 -19.983 -5.951 1.00 92.44 347 THR A N 1
ATOM 2652 C CA . THR A 1 347 ? 1.169 -19.596 -7.257 1.00 92.44 347 THR A CA 1
ATOM 2653 C C . THR A 1 347 ? 2.096 -18.629 -8.001 1.00 92.44 347 THR A C 1
ATOM 2655 O O . THR A 1 347 ? 2.275 -18.748 -9.214 1.00 92.44 347 THR A O 1
ATOM 2658 N N . MET A 1 348 ? 2.745 -17.705 -7.286 1.00 89.69 348 MET A N 1
ATOM 2659 C CA . MET A 1 348 ? 3.719 -16.769 -7.852 1.00 89.69 348 MET A CA 1
ATOM 2660 C C . MET A 1 348 ? 4.961 -17.494 -8.389 1.00 89.69 348 MET A C 1
ATOM 2662 O O . MET A 1 348 ? 5.407 -17.212 -9.502 1.00 89.69 348 MET A O 1
ATOM 2666 N N . LEU A 1 349 ? 5.492 -18.469 -7.642 1.00 88.00 349 LEU A N 1
ATOM 2667 C CA . LEU A 1 349 ? 6.623 -19.291 -8.084 1.00 88.00 349 LEU A CA 1
ATOM 2668 C C . LEU A 1 349 ? 6.281 -20.087 -9.348 1.00 88.00 349 LEU A C 1
ATOM 2670 O O . LEU A 1 349 ? 7.076 -20.129 -10.287 1.00 88.00 349 LEU A O 1
ATOM 2674 N N . VAL A 1 350 ? 5.075 -20.655 -9.413 1.00 90.94 350 VAL A N 1
ATOM 2675 C CA . VAL A 1 350 ? 4.581 -21.358 -10.605 1.00 90.94 350 VAL A CA 1
ATOM 2676 C C . VAL A 1 350 ? 4.462 -20.410 -11.804 1.00 90.94 350 VAL A C 1
ATOM 2678 O O . VAL A 1 350 ? 4.890 -20.756 -12.907 1.00 90.94 350 VAL A O 1
ATOM 2681 N N . ALA A 1 351 ? 3.937 -19.198 -11.608 1.00 89.75 351 ALA A N 1
ATOM 2682 C CA . ALA A 1 351 ? 3.847 -18.192 -12.667 1.00 89.75 351 ALA A CA 1
ATOM 2683 C C . ALA A 1 351 ? 5.230 -17.798 -13.218 1.00 89.75 351 ALA A C 1
ATOM 2685 O O . ALA A 1 351 ? 5.386 -17.571 -14.422 1.00 89.75 351 ALA A O 1
ATOM 2686 N N . PHE A 1 352 ? 6.254 -17.753 -12.364 1.00 89.19 352 PHE A N 1
ATOM 2687 C CA . PHE A 1 352 ? 7.634 -17.492 -12.778 1.00 89.19 352 PHE A CA 1
ATOM 2688 C C . PHE A 1 352 ? 8.274 -18.653 -13.509 1.00 89.19 352 PHE A C 1
ATOM 2690 O O . PHE A 1 352 ? 8.879 -18.427 -14.555 1.00 89.19 352 PHE A O 1
ATOM 2697 N N . ALA A 1 353 ? 8.080 -19.877 -13.022 1.00 89.38 353 ALA A N 1
ATOM 2698 C CA . ALA A 1 353 ? 8.566 -21.072 -13.699 1.00 89.38 353 ALA A CA 1
ATOM 2699 C C . ALA A 1 353 ? 7.992 -21.206 -15.121 1.00 89.38 353 ALA A C 1
ATOM 2701 O O . ALA A 1 353 ? 8.671 -21.705 -16.012 1.00 89.38 353 ALA A O 1
ATOM 2702 N N . ARG A 1 354 ? 6.765 -20.718 -15.350 1.00 90.69 354 ARG A N 1
ATOM 2703 C CA . ARG A 1 354 ? 6.105 -20.729 -16.667 1.00 90.69 354 ARG A CA 1
ATOM 2704 C C . ARG A 1 354 ? 6.347 -19.484 -17.524 1.00 90.69 354 ARG A C 1
ATOM 2706 O O . ARG A 1 354 ? 5.831 -19.406 -18.633 1.00 90.69 354 ARG A O 1
ATOM 2713 N N . THR A 1 355 ? 7.088 -18.489 -17.038 1.00 92.06 355 THR A N 1
ATOM 2714 C CA . THR A 1 355 ? 7.327 -17.262 -17.811 1.00 92.06 355 THR A CA 1
ATOM 2715 C C . THR A 1 355 ? 8.436 -17.476 -18.840 1.00 92.06 355 THR A C 1
ATOM 2717 O O . THR A 1 355 ? 9.594 -17.663 -18.473 1.00 92.06 355 THR A O 1
ATOM 2720 N N . ASP A 1 356 ? 8.110 -17.333 -20.128 1.00 91.88 356 ASP A N 1
ATOM 2721 C CA . ASP A 1 356 ? 9.123 -17.203 -21.179 1.00 91.88 356 ASP A CA 1
ATOM 2722 C C . ASP A 1 356 ? 9.694 -15.775 -21.203 1.00 91.88 356 ASP A C 1
ATOM 2724 O O . ASP A 1 356 ? 9.076 -14.819 -21.686 1.00 91.88 356 ASP A O 1
ATOM 2728 N N . TRP A 1 357 ? 10.906 -15.634 -20.672 1.00 89.94 357 TRP A N 1
ATOM 2729 C CA . TRP A 1 357 ? 11.611 -14.359 -20.586 1.00 89.94 357 TRP A CA 1
ATOM 2730 C C . TRP A 1 357 ? 12.029 -13.787 -21.945 1.00 89.94 357 TRP A C 1
ATOM 2732 O O . TRP A 1 357 ? 12.133 -12.565 -22.062 1.00 89.94 357 TRP A O 1
ATOM 2742 N N . LYS A 1 358 ? 12.225 -14.618 -22.980 1.00 90.25 358 LYS A N 1
ATOM 2743 C CA . LYS A 1 358 ? 12.567 -14.133 -24.328 1.00 90.25 358 LYS A CA 1
ATOM 2744 C C . LYS A 1 358 ? 11.378 -13.407 -24.946 1.00 90.25 358 LYS A C 1
ATOM 2746 O O . LYS A 1 358 ? 11.538 -12.307 -25.474 1.00 90.25 358 LYS A O 1
ATOM 2751 N N . VAL A 1 359 ? 10.181 -13.975 -24.798 1.00 89.31 359 VAL A N 1
ATOM 2752 C CA . VAL A 1 359 ? 8.931 -13.342 -25.247 1.00 89.31 359 VAL A CA 1
ATOM 2753 C C . VAL A 1 359 ? 8.691 -12.027 -24.501 1.00 89.31 359 VAL A C 1
ATOM 2755 O O . VAL A 1 359 ? 8.378 -11.012 -25.123 1.00 89.31 359 VAL A O 1
ATOM 2758 N N . GLN A 1 360 ? 8.895 -11.999 -23.177 1.00 87.94 360 GLN A N 1
ATOM 2759 C CA . GLN A 1 360 ? 8.721 -10.760 -22.405 1.00 87.94 360 GLN A CA 1
ATOM 2760 C C . GLN A 1 360 ? 9.730 -9.671 -22.799 1.00 87.94 360 GLN A C 1
ATOM 2762 O O . GLN A 1 360 ? 9.369 -8.494 -22.847 1.00 87.94 360 GLN A O 1
ATOM 2767 N N . ALA A 1 361 ? 10.971 -10.046 -23.123 1.00 84.56 361 ALA A N 1
ATOM 2768 C CA . ALA A 1 361 ? 11.973 -9.104 -23.613 1.00 84.56 361 ALA A CA 1
ATOM 2769 C C . ALA A 1 361 ? 11.574 -8.493 -24.968 1.00 84.56 361 ALA A C 1
ATOM 2771 O O . ALA A 1 361 ? 11.688 -7.280 -25.141 1.00 84.56 361 ALA A O 1
ATOM 2772 N N . HIS A 1 362 ? 11.049 -9.300 -25.899 1.00 82.75 362 HIS A N 1
ATOM 2773 C CA . HIS A 1 362 ? 10.550 -8.806 -27.187 1.00 82.75 362 HIS A CA 1
ATOM 2774 C C . HIS A 1 362 ? 9.369 -7.843 -27.009 1.00 82.75 362 HIS A C 1
ATOM 2776 O O . HIS A 1 362 ? 9.379 -6.730 -27.533 1.00 82.75 362 HIS A O 1
ATOM 2782 N N . ARG A 1 363 ? 8.391 -8.214 -26.175 1.00 84.38 363 ARG A N 1
ATOM 2783 C CA . ARG A 1 363 ? 7.226 -7.373 -25.872 1.00 84.38 363 ARG A CA 1
ATOM 2784 C C . ARG A 1 363 ? 7.618 -6.010 -25.295 1.00 84.38 363 ARG A C 1
ATOM 2786 O O . ARG A 1 363 ? 7.019 -4.995 -25.640 1.00 84.38 363 ARG A O 1
ATOM 2793 N N . ALA A 1 364 ? 8.630 -5.958 -24.429 1.00 79.31 364 ALA A N 1
ATOM 2794 C CA . ALA A 1 364 ? 9.131 -4.693 -23.892 1.00 79.31 364 ALA A CA 1
ATOM 2795 C C . ALA A 1 364 ? 9.697 -3.772 -24.994 1.00 79.31 364 ALA A C 1
ATOM 2797 O O . ALA A 1 364 ? 9.543 -2.550 -24.920 1.00 79.31 364 ALA A O 1
ATOM 2798 N N . GLN A 1 365 ? 10.311 -4.340 -26.037 1.00 79.56 365 GLN A N 1
ATOM 2799 C CA . GLN A 1 365 ? 10.780 -3.579 -27.199 1.00 79.56 365 GLN A CA 1
ATOM 2800 C C . GLN A 1 365 ? 9.616 -3.071 -28.058 1.00 79.56 365 GLN A C 1
ATOM 2802 O O . GLN A 1 365 ? 9.656 -1.937 -28.524 1.00 79.56 365 GLN A O 1
ATOM 2807 N N . GLU A 1 366 ? 8.557 -3.860 -28.238 1.00 83.19 366 GLU A N 1
ATOM 2808 C CA . GLU A 1 366 ? 7.352 -3.432 -28.964 1.00 83.19 366 GLU A CA 1
ATOM 2809 C C . GLU A 1 366 ? 6.624 -2.292 -28.247 1.00 83.19 366 GLU A C 1
ATOM 2811 O O . GLU A 1 366 ? 6.333 -1.273 -28.864 1.00 83.19 366 GLU A O 1
ATOM 2816 N N . LEU A 1 367 ? 6.416 -2.408 -26.930 1.00 74.88 367 LEU A N 1
ATOM 2817 C CA . LEU A 1 367 ? 5.770 -1.373 -26.108 1.00 74.88 367 LEU A CA 1
ATOM 2818 C C . LEU A 1 367 ? 6.533 -0.040 -26.111 1.00 74.88 367 LEU A C 1
ATOM 2820 O O . LEU A 1 367 ? 5.952 1.022 -25.883 1.00 74.88 367 LEU A O 1
ATOM 2824 N N . THR A 1 368 ? 7.844 -0.089 -26.355 1.00 71.00 368 THR A N 1
ATOM 2825 C CA . THR A 1 368 ? 8.710 1.093 -26.428 1.00 71.00 368 THR A CA 1
ATOM 2826 C C . THR A 1 368 ? 8.952 1.583 -27.850 1.00 71.00 368 THR A C 1
ATOM 2828 O O . THR A 1 368 ? 9.425 2.709 -28.018 1.00 71.00 368 THR A O 1
ATOM 2831 N N . ARG A 1 369 ? 8.601 0.811 -28.884 1.00 72.62 369 ARG A N 1
ATOM 2832 C CA . ARG A 1 369 ? 8.572 1.287 -30.268 1.00 72.62 369 ARG A CA 1
ATOM 2833 C C . ARG A 1 369 ? 7.330 2.160 -30.441 1.00 72.62 369 ARG A C 1
ATOM 2835 O O . ARG A 1 369 ? 6.210 1.742 -30.195 1.00 72.62 369 ARG A O 1
ATOM 2842 N N . SER A 1 370 ? 7.527 3.405 -30.870 1.00 56.12 370 SER A N 1
ATOM 2843 C CA . SER A 1 370 ? 6.409 4.151 -31.459 1.00 56.12 370 SER A CA 1
ATOM 2844 C C . SER A 1 370 ? 6.331 3.745 -32.919 1.00 56.12 370 SER A C 1
ATOM 2846 O O . SER A 1 370 ? 7.388 3.559 -33.525 1.00 56.12 370 SER A O 1
ATOM 2848 N N . CYS A 1 371 ? 5.114 3.696 -33.470 1.00 46.94 371 CYS A N 1
ATOM 2849 C CA . CYS A 1 371 ? 4.860 4.041 -34.866 1.00 46.94 371 CYS A CA 1
ATOM 2850 C C . CYS A 1 371 ? 5.710 5.272 -35.179 1.00 46.94 371 CYS A C 1
ATOM 2852 O O . CYS A 1 371 ? 5.403 6.376 -34.724 1.00 46.94 371 CYS A O 1
ATOM 2854 N N . GLY A 1 372 ? 6.865 5.060 -35.803 1.00 37.22 372 GLY A N 1
ATOM 2855 C CA . GLY A 1 372 ? 7.714 6.154 -36.219 1.00 37.22 372 GLY A CA 1
ATOM 2856 C C . GLY A 1 372 ? 6.882 6.999 -37.161 1.00 37.22 372 GLY A C 1
ATOM 2857 O O . GLY A 1 372 ? 6.329 6.469 -38.123 1.00 37.22 372 GLY A O 1
ATOM 2858 N N . GLY A 1 373 ? 6.778 8.293 -36.863 1.00 39.69 373 GLY A N 1
ATOM 2859 C CA . GLY A 1 373 ? 6.513 9.257 -37.911 1.00 39.69 373 GLY A CA 1
ATOM 2860 C C . GLY A 1 373 ? 7.494 8.950 -39.032 1.00 39.69 373 GLY A C 1
ATOM 2861 O O . GLY A 1 373 ? 8.706 8.916 -38.802 1.00 39.69 373 GLY A O 1
ATOM 2862 N N . GLY A 1 374 ? 6.944 8.615 -40.194 1.00 34.97 374 GLY A N 1
ATOM 2863 C CA . GLY A 1 374 ? 7.701 8.550 -41.424 1.00 34.97 374 GLY A CA 1
ATOM 2864 C C . GLY A 1 374 ? 8.201 9.952 -41.714 1.00 34.97 374 GLY A C 1
ATOM 2865 O O . GLY A 1 374 ? 7.506 10.735 -42.345 1.00 34.97 374 GLY A O 1
ATOM 2866 N N . ASP A 1 375 ? 9.388 10.274 -41.215 1.00 37.88 375 ASP A N 1
ATOM 2867 C CA . ASP A 1 375 ? 10.184 11.351 -41.775 1.00 37.88 375 ASP A CA 1
ATOM 2868 C C . ASP A 1 375 ? 11.023 10.709 -42.880 1.00 37.88 375 ASP A C 1
ATOM 2870 O O . ASP A 1 375 ? 12.125 10.198 -42.679 1.00 37.88 375 ASP A O 1
ATOM 2874 N N . GLY A 1 376 ? 10.372 10.574 -44.032 1.00 36.88 376 GLY A N 1
ATOM 2875 C CA . GLY A 1 376 ? 10.866 9.855 -45.191 1.00 36.88 376 GLY A CA 1
ATOM 2876 C C . GLY A 1 376 ? 10.042 10.215 -46.416 1.00 36.88 376 GLY A C 1
ATOM 2877 O O . GLY A 1 376 ? 9.137 9.477 -46.785 1.00 36.88 376 GLY A O 1
ATOM 2878 N N . GLY A 1 377 ? 10.401 11.335 -47.045 1.00 33.88 377 GLY A N 1
ATOM 2879 C CA . GLY A 1 377 ? 10.023 11.664 -48.418 1.00 33.88 377 GLY A CA 1
ATOM 2880 C C . GLY A 1 377 ? 8.793 12.557 -48.540 1.00 33.88 377 GLY A C 1
ATOM 2881 O O . GLY A 1 377 ? 7.665 12.113 -48.365 1.00 33.88 377 GLY A O 1
ATOM 2882 N N . GLY A 1 378 ? 9.020 13.817 -48.915 1.00 36.19 378 GLY A N 1
ATOM 2883 C CA . GLY A 1 378 ? 7.966 14.664 -49.458 1.00 36.19 378 GLY A CA 1
ATOM 2884 C C . GLY A 1 378 ? 7.350 14.013 -50.698 1.00 36.19 378 GLY A C 1
ATOM 2885 O O . GLY A 1 378 ? 8.055 13.699 -51.656 1.00 36.19 378 GLY A O 1
ATOM 2886 N N . GLY A 1 379 ? 6.039 13.815 -50.652 1.00 31.27 379 GLY A N 1
ATOM 2887 C CA . GLY A 1 379 ? 5.208 13.353 -51.753 1.00 31.27 379 GLY A CA 1
ATOM 2888 C C . GLY A 1 379 ? 3.756 13.663 -51.414 1.00 31.27 379 GLY A C 1
ATOM 2889 O O . GLY A 1 379 ? 3.240 13.212 -50.397 1.00 31.27 379 GLY A O 1
ATOM 2890 N N . GLU A 1 380 ? 3.146 14.521 -52.220 1.00 35.81 380 GLU A N 1
ATOM 2891 C CA . GLU A 1 380 ? 1.791 15.044 -52.071 1.00 35.81 380 GLU A CA 1
ATOM 2892 C C . GLU A 1 380 ? 0.703 13.957 -52.150 1.00 35.81 380 GLU A C 1
ATOM 2894 O O . GLU A 1 380 ? 0.795 13.034 -52.955 1.00 35.81 380 GLU A O 1
ATOM 2899 N N . GLY A 1 381 ? -0.395 14.170 -51.412 1.00 29.83 381 GLY A N 1
ATOM 2900 C CA . GLY A 1 381 ? -1.745 13.812 -51.864 1.00 29.83 381 GLY A CA 1
ATOM 2901 C C . GLY A 1 381 ? -2.433 12.611 -51.200 1.00 29.83 381 GLY A C 1
ATOM 2902 O O . GLY A 1 381 ? -1.957 11.485 -51.265 1.00 29.83 381 GLY A O 1
ATOM 2903 N N . GLY A 1 382 ? -3.647 12.854 -50.684 1.00 28.48 382 GLY A N 1
ATOM 2904 C CA . GLY A 1 382 ? -4.698 11.834 -50.537 1.00 28.48 382 GLY A CA 1
ATOM 2905 C C . GLY A 1 382 ? -5.116 11.526 -49.099 1.00 28.48 382 GLY A C 1
ATOM 2906 O O . GLY A 1 382 ? -4.352 10.957 -48.331 1.00 28.48 382 GLY A O 1
ATOM 2907 N N . GLY A 1 383 ? -6.347 11.904 -48.740 1.00 33.34 383 GLY A N 1
ATOM 2908 C CA . GLY A 1 383 ? -6.936 11.674 -47.422 1.00 33.34 383 GLY A CA 1
ATOM 2909 C C . GLY A 1 383 ? -7.292 10.214 -47.120 1.00 33.34 383 GLY A C 1
ATOM 2910 O O . GLY A 1 383 ? -7.453 9.388 -48.016 1.00 33.34 383 GLY A O 1
ATOM 2911 N N . GLY A 1 384 ? -7.462 9.941 -45.827 1.00 27.41 384 GLY A N 1
ATOM 2912 C CA . GLY A 1 384 ? -7.974 8.686 -45.286 1.00 27.41 384 GLY A CA 1
ATOM 2913 C C . GLY A 1 384 ? -7.769 8.638 -43.775 1.00 27.41 384 GLY A C 1
ATOM 2914 O O . GLY A 1 384 ? -6.656 8.412 -43.308 1.00 27.41 384 GLY A O 1
ATOM 2915 N N . GLU A 1 385 ? -8.835 8.895 -43.017 1.00 41.00 385 GLU A N 1
ATOM 2916 C CA . GLU A 1 385 ? -8.920 8.589 -41.588 1.00 41.00 385 GLU A CA 1
ATOM 2917 C C . GLU A 1 385 ? -8.581 7.110 -41.350 1.00 41.00 385 GLU A C 1
ATOM 2919 O O . GLU A 1 385 ? -9.115 6.222 -42.012 1.00 41.00 385 GLU A O 1
ATOM 2924 N N . GLY A 1 386 ? -7.683 6.851 -40.402 1.00 27.61 386 GLY A N 1
ATOM 2925 C CA . GLY A 1 386 ? -7.307 5.509 -39.976 1.00 27.61 386 GLY A CA 1
ATOM 2926 C C . GLY A 1 386 ? -7.153 5.486 -38.464 1.00 27.61 386 GLY A C 1
ATOM 2927 O O . GLY A 1 386 ? -6.195 6.036 -37.922 1.00 27.61 386 GLY A O 1
ATOM 2928 N N . ASP A 1 387 ? -8.136 4.877 -37.807 1.00 29.78 387 ASP A N 1
ATOM 2929 C CA . ASP A 1 387 ? -8.233 4.637 -36.372 1.00 29.78 387 ASP A CA 1
ATOM 2930 C C . ASP A 1 387 ? -6.902 4.226 -35.721 1.00 29.78 387 ASP A C 1
ATOM 2932 O O . ASP A 1 387 ? -6.301 3.196 -36.035 1.00 29.78 387 ASP A O 1
ATOM 2936 N N . CYS A 1 388 ? -6.485 4.989 -34.708 1.00 30.73 388 CYS A N 1
ATOM 2937 C CA . CYS A 1 388 ? -5.515 4.528 -33.719 1.00 30.73 388 CYS A CA 1
ATOM 2938 C C . CYS A 1 388 ? -6.160 3.401 -32.891 1.00 30.73 388 CYS A C 1
ATOM 2940 O O . CYS A 1 388 ? -6.814 3.657 -31.877 1.00 30.73 388 CYS A O 1
ATOM 2942 N N . CYS A 1 389 ? -5.967 2.143 -33.293 1.00 31.72 389 CYS A N 1
ATOM 2943 C CA . CYS A 1 389 ? -6.375 0.981 -32.507 1.00 31.72 389 CYS A CA 1
ATOM 2944 C C . CYS A 1 389 ? -5.646 0.929 -31.146 1.00 31.72 389 CYS A C 1
ATOM 2946 O O . CYS A 1 389 ? -4.585 0.328 -31.010 1.00 31.72 389 CYS A O 1
ATOM 2948 N N . MET A 1 390 ? -6.274 1.467 -30.096 1.00 34.94 390 MET A N 1
ATOM 2949 C CA . MET A 1 390 ? -6.058 1.063 -28.692 1.00 34.94 390 MET A CA 1
ATOM 2950 C C . MET A 1 390 ? -6.887 -0.187 -28.308 1.00 34.94 390 MET A C 1
ATOM 2952 O O . MET A 1 390 ? -7.081 -0.475 -27.129 1.00 34.94 390 MET A O 1
ATOM 2956 N N . GLY A 1 391 ? -7.401 -0.935 -29.290 1.00 30.22 391 GLY A N 1
ATOM 2957 C CA . GLY A 1 391 ? -8.497 -1.891 -29.101 1.00 30.22 391 GLY A CA 1
ATOM 2958 C C . GLY A 1 391 ? -8.190 -3.374 -29.323 1.00 30.22 391 GLY A C 1
ATOM 2959 O O . GLY A 1 391 ? -9.132 -4.133 -29.507 1.00 30.22 391 GLY A O 1
ATOM 2960 N N . CYS A 1 392 ? -6.935 -3.829 -29.333 1.00 30.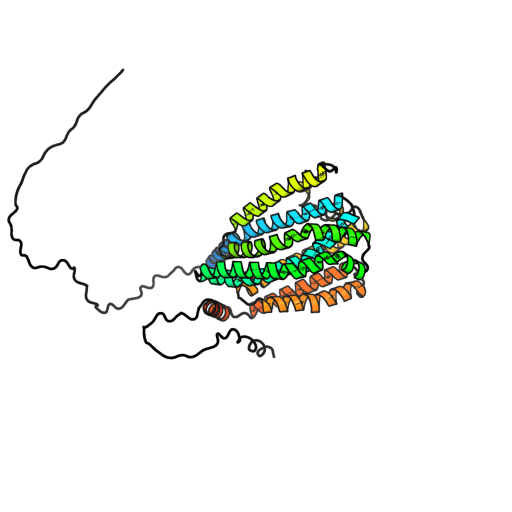97 392 CYS A N 1
ATOM 2961 C CA . CYS A 1 392 ? -6.631 -5.255 -29.535 1.00 30.97 392 CYS A CA 1
ATOM 2962 C C . CYS A 1 392 ? -5.583 -5.761 -28.542 1.00 30.97 392 CYS A C 1
ATOM 2964 O O . CYS A 1 392 ? -4.405 -5.828 -28.855 1.00 30.97 392 CYS A O 1
ATOM 2966 N N . HIS A 1 393 ? -6.022 -6.117 -27.334 1.00 37.88 393 HIS A N 1
ATOM 2967 C CA . HIS A 1 393 ? -5.418 -7.203 -26.551 1.00 37.88 393 HIS A CA 1
ATOM 2968 C C . HIS A 1 393 ? -6.407 -7.670 -25.476 1.00 37.88 393 HIS A C 1
ATOM 2970 O O . HIS A 1 393 ? -6.278 -7.409 -24.279 1.00 37.88 393 HIS A O 1
ATOM 2976 N N . SER A 1 394 ? -7.429 -8.369 -25.949 1.00 38.28 394 SER A N 1
ATOM 2977 C CA . SER A 1 394 ? -8.176 -9.370 -25.200 1.00 38.28 394 SER A CA 1
ATOM 2978 C C . SER A 1 394 ? -8.361 -10.540 -26.169 1.00 38.28 394 SER A C 1
ATOM 2980 O O . SER A 1 394 ? -8.528 -10.279 -27.358 1.00 38.28 394 SER A O 1
ATOM 2982 N N . SER A 1 395 ? -8.286 -11.780 -25.678 1.00 30.22 395 SER A N 1
ATOM 2983 C CA . SER A 1 395 ? -8.521 -13.045 -26.417 1.00 30.22 395 SER A CA 1
ATOM 2984 C C . SER A 1 395 ? -7.313 -13.885 -26.880 1.00 30.22 395 SER A C 1
ATOM 2986 O O . SER A 1 395 ? -7.468 -14.642 -27.827 1.00 30.22 395 SER A O 1
ATOM 2988 N N . ALA A 1 396 ? -6.145 -13.852 -26.218 1.00 30.81 396 ALA A N 1
ATOM 2989 C CA . ALA A 1 396 ? -5.078 -14.838 -26.513 1.00 30.81 396 ALA A CA 1
ATOM 2990 C C . ALA A 1 396 ? -4.414 -15.518 -25.295 1.00 30.81 396 ALA A C 1
ATOM 2992 O O . ALA A 1 396 ? -3.490 -16.300 -25.474 1.00 30.81 396 ALA A O 1
ATOM 2993 N N . ASP A 1 397 ? -4.894 -15.287 -24.067 1.00 34.00 397 ASP A N 1
ATOM 2994 C CA . ASP A 1 397 ? -4.296 -15.875 -22.850 1.00 34.00 397 ASP A CA 1
ATOM 2995 C C . ASP A 1 397 ? -5.142 -17.013 -22.227 1.00 34.00 397 ASP A C 1
ATOM 2997 O O . ASP A 1 397 ? -4.944 -17.346 -21.061 1.00 34.00 397 ASP A O 1
ATOM 3001 N N . PHE A 1 398 ? -6.087 -17.624 -22.962 1.00 34.41 398 PHE A N 1
ATOM 3002 C CA . PHE A 1 398 ? -6.991 -18.649 -22.395 1.00 34.41 398 PHE A CA 1
ATOM 3003 C C . PHE A 1 398 ? -7.014 -20.021 -23.099 1.00 34.41 398 PHE A C 1
ATOM 3005 O O . PHE A 1 398 ? -7.809 -20.869 -22.714 1.00 34.41 398 PHE A O 1
ATOM 3012 N N . GLU A 1 399 ? -6.124 -20.300 -24.058 1.00 30.39 399 GLU A N 1
ATOM 3013 C CA . GLU A 1 399 ? -6.119 -21.586 -24.796 1.00 30.39 399 GLU A CA 1
ATOM 3014 C C . GLU A 1 399 ? -4.925 -22.523 -24.505 1.00 30.39 399 GLU A C 1
ATOM 3016 O O . GLU A 1 399 ? -4.643 -23.419 -25.291 1.00 30.39 399 GLU A O 1
ATOM 3021 N N . SER A 1 400 ? -4.221 -22.396 -23.371 1.00 30.52 400 SER A N 1
ATOM 3022 C CA . SER A 1 400 ? -3.150 -23.368 -23.022 1.00 30.52 400 SER A CA 1
ATOM 3023 C C . SER A 1 400 ? -3.175 -23.933 -21.599 1.00 30.52 400 SER A C 1
ATOM 3025 O O . SER A 1 400 ? -2.170 -24.443 -21.109 1.00 30.52 400 SER A O 1
ATOM 3027 N N . LEU A 1 401 ? -4.333 -23.907 -20.940 1.00 35.34 401 LEU A N 1
ATOM 3028 C CA . LEU A 1 401 ? -4.576 -24.655 -19.701 1.00 35.34 401 LEU A CA 1
ATOM 3029 C C . LEU A 1 401 ? -5.814 -25.539 -19.886 1.00 35.34 401 LEU A C 1
ATOM 3031 O O . LEU A 1 401 ? -6.885 -25.248 -19.359 1.00 35.34 401 LEU A O 1
ATOM 3035 N N . GLY A 1 402 ? -5.633 -26.586 -20.691 1.00 31.52 402 GLY A N 1
ATOM 3036 C CA . GLY A 1 402 ? -6.396 -27.831 -20.633 1.00 31.52 402 GLY A CA 1
ATOM 3037 C C . GLY A 1 402 ? -5.520 -28.912 -20.022 1.00 31.52 402 GLY A C 1
ATOM 3038 O O . GLY A 1 402 ? -4.319 -28.935 -20.384 1.00 31.52 402 GLY A O 1
#

Sequence (402 aa):
MSSYKSAINLPSLTKAQERESTHTINQPLLAKKPSIGHQQMQHEDHPHPQKTHLTLAINEARSIANIALPLILTGLLLYSRSMISMLFLGQIGELALAGGSLAIGFANITGYSILSGLAMGMEPICGQAFGAKRHKLLGLVLQRTVLLLLLASIPISFLWINMKKILLFCRQDRDVAQEAQSYILVTLPDLIAQSLLHPIRIYLRAQSITLPLTYCAALAILLHIPITYILVFHIKLGIKGIALAMFFSVMVREIWASFFTDDLEIIALTSAVLPIIGLCELGNSPQTTGCGVLRGSARPKLAAHINLGCFYFVGMPAAVWLGFYGGFEFKGLWLGLLAAQGSCVVTMLVAFARTDWKVQAHRAQELTRSCGGGDGGGGEGGGGEGDCCMGCHSSADFESLG

Organism: NCBI:txid171969

InterPro domains:
  IPR002528 Multi antimicrobial extrusion protein [PF01554] (70-230)
  IPR002528 Multi antimicrobial extrusion protein [PF01554] (243-320)
  IPR045069 Multidrug and toxic compound extrusion family, eukaryotic [cd13132] (60-363)

Foldseek 3Di:
DDDDDDDDDDDDDDDDDDDDDDDPPDDDPDDDDDDDDPDPPPPPCPPDPPCPPVNVVVVVVVVCCLLVVLVVLLVVLVVVLVVVVLLLLLVVHDLSNLLQVVLVVCCVVLALVVLLVLLLLLQLVLLLCVVLVNVVSLVVSLVVQLVVLVVVLVVSLVCLCCQLVVCVVVVHDNSSSVSNSVNNNVCSVVSNVSSNVSNVCSSCSSNSNRVVSSVVSVVCNVVSVVVVCCVRPVVDDDDDPDPPVVVPPVPDLQCPQVSRHPDPVSSVLSSVQVVLVVLLVVLVVLLVVLCVVCSNLVNNVLNVVLLCCLCPVQLVVQLCCCQPPVPNNSNSNSVSSSSSSVSSNVVSVVVVVPDDVVVSVVVSVVSSDDPDDPPDDDDDDDDDDDDPPPDDDDDDPPPPDD

Secondary structure (DSSP, 8-state):
----------------------------S-PPPPP-----------------HHHHHHHHHHHHHHHHHHHHHHHHHHHHHHHHHHHHHHHH-HHHHHHHHHHHHHHIIIIIHHHHHHHHTHHHHHHHHHHTT-HHHHHHHHHHHHHHHHHHHHHHHHHHHTHHHHHHHTT--HHHHHHHHHHHHHHHHHHHHHHHHHHHHHHHHHTT--HHHHHHHHHHHHHHHHHHHHHHHTTS--S-STTTHHHHTTS-SSSTGGGT---HHHHHHHHHHHHHHHHHHHHHHHHHHHHHHHHHTT-HHHHHHHHHIIIIIIIHHHHHHHHHTSS-HHHHHHHHHHHHHHHHHHHHHHHHHT--HHHHHHHHHHHH-------------------------SSSSSSS--

Radius of gyration: 33.31 Å; chains: 1; bounding box: 97×72×90 Å

pLDDT: mean 71.85, std 24.16, range [25.3, 97.94]